Protein 6BGD (pdb70)

Sequence (373 aa):
GIQRPRDKPLVFFNRQPSDPLTGKVDMAAMNWNDDKTYYVGFDAKFFGGSIQGKKMILDFLASSSESSVDRNGDGIIGYVLCIGDVGHNDSSKVRTEGIRRALGTWTGSSSDPGQAKKEGQAVVGGKSYKVVELEGKAMTGTDGSTANTNSATESMGSWVAKFADKIDLVISNNDGMAMGCLQASNYPRGLPIFGYDANADAVEESVGKGELTGTVSQNVDAQAVAVLQIIRNLLDGSSSGEDVVANGISRPDAHGNKISAPVQYWEDVKAIMADNSEVTSANWKEYTRGARDAGVRQVSSAPTKKKVLLTVHNASSNDFLASAYLPALKHYAPLLNVDDLTVVQGDGQNELSCLDKFTNLDMFDAFAVNMVKTNSGADYTDKLKY

Secondary structure (DSSP, 8-state):
---SGGGS-EEEESS-SB-TTT--B-HHHHTS-TTEEEEEE-GGGHHHHHHHHHHHHHHH--GGGSTT-SSEEEEEEEE--TTSHHHHHHHHHHHHHHT---S--STT----EEEEETTEEEEEEEEEEEE---TTS-SS-HHHHHHHHHHHHHHHGGG--EEEESSHHHHHHHHT-TTPPTT--EE-SS--HHHHHHHHTTSS-BEEE--HHHHHHHHHHHHHHHHTT--THHHHHBTTTB--TTS---SS-EEEEGGGTEEEEPPEEE-TTTGGGSSTT---TT-----SPPEEEEEEESBTT-HHIIIIIHHHHHHHHHHTTEEEEEEE-BSS-HHHHHTTS--GGG-SEEEE--SSTT-HHHHHGGG--

B-factor: mean 17.36, std 7.49, range [8.09, 55.75]

Foldseek 3Di:
DDDALLAFAEEEEDQFQAAPPPRHGDVVLQVSDLRYFYEAAPLLCQLLQLQVVVQVVQQAADCVLLVVNPLEAEEEEEAWDQPDVLSQSNQQNNLVSFAFDDPDSDWPRTDWGWGHGPNDIGIYYHPTYDWQADPVRHIPDLQSLLVVLLVCCVPVNSSHSEYEYSADSSQVSSVPHPPNPPLREYEHEDLPQVLLVCLLVSHHFKYKHQPLLLRLQLVQQLNLCVVVPHGPPCSNCDLEVADHPQQAHAPFHWDADVVSRYIHTYMHMRHNVHSQCRHQPRHDPRQAADDDAAFEEEEEAAACPPCCCVRPNVVSNVVRCVSSNYHYDYAYAHLPDQCRGLVVLDPVVVGRYYYYHGSRSNCSVSNSVRSVD

Nearest PDB structures (foldseek):
  6bgd-assembly1_A  TM=1.003E+00  e=2.311E-83  Treponema pallidum subsp. pallidum str. Nichols
  5jx2-assembly1_A  TM=9.991E-01  e=9.880E-77  Treponema pallidum subsp. pallidum str. Nichols
  6bgc-assembly2_B  TM=7.688E-01  e=1.017E-74  Treponema pallidum subsp. pallidum str. Nichols
  6bgc-assembly1_A  TM=7.743E-01  e=1.233E-73  Treponema pallidum subsp. pallidum str. Nichols
  8fxu-assembly1_A  TM=6.583E-01  e=3.602E-15  Thermoanaerobacterium thermosaccharolyticum

Solvent-accessible surface area: 16570 Å² total; per-residue (Å²): 105,56,144,147,34,99,46,26,0,0,0,0,1,40,76,40,0,12,53,78,167,107,47,156,31,37,60,88,8,0,92,34,22,117,46,0,13,9,0,1,50,21,52,187,102,2,1,48,28,0,0,123,3,0,60,67,56,0,53,100,15,126,70,91,18,11,94,53,61,69,31,51,0,1,0,0,0,0,1,6,51,71,57,91,98,66,7,96,38,32,0,55,9,0,0,146,28,0,28,0,40,71,53,31,22,81,47,62,86,40,118,101,8,92,4,73,2,42,69,136,84,20,112,0,45,19,39,57,3,84,25,1,67,9,162,122,49,42,71,29,33,68,108,20,0,33,126,7,0,18,72,7,28,84,146,29,52,66,108,0,1,0,0,0,0,4,31,0,27,0,0,42,0,0,37,136,9,128,61,37,24,242,66,6,20,0,1,0,14,60,20,63,26,72,0,0,92,5,1,28,135,58,99,2,32,0,0,0,9,47,7,24,32,4,2,0,0,0,0,0,1,0,0,4,8,11,32,70,61,30,95,49,123,58,0,18,10,28,1,4,74,88,81,17,107,85,48,6,71,2,71,18,75,25,60,75,83,140,113,23,31,0,2,12,2,36,6,16,67,0,26,82,98,36,64,149,117,44,42,208,51,26,78,25,91,26,7,176,108,7,108,11,86,94,48,69,0,3,0,0,2,22,29,51,95,50,106,64,3,41,70,32,1,12,48,0,0,123,69,0,2,75,37,1,31,7,68,30,52,34,29,54,6,70,15,124,84,20,114,25,0,15,94,97,0,60,95,20,129,108,7,46,0,1,0,0,0,0,6,92,18,92,10,0,64,69,0,9,75,81,0,96,238

InterPro domains:
  IPR025997 Periplasmic binding protein [PF13407] (46-259)
  IPR028082 Periplasmic binding protein-like I [SSF53822] (35-306)
  IPR040740 MglB-2, periplasmic binding protein domain [PF18610] (324-394)
  IPR050555 Bacterial Solute-Binding Protein 2 [PTHR30036] (59-308)

Organism: Treponema pallidum (strain Nichols) (NCBI:txid243276)

Structure (mmCIF, N/CA/C/O backbone):
data_6BGD
#
_entry.id   6BGD
#
_cell.length_a   75.834
_cell.length_b   110.199
_cell.length_c   89.304
_cell.angle_alpha   90.00
_cell.angle_beta   90.00
_cell.angle_gamma   90.00
#
_symmetry.space_group_name_H-M   'C 2 2 21'
#
loop_
_entity.id
_entity.type
_entity.pdbx_description
1 polymer 'Glucose/galactose-binding lipoprotein'
2 non-polymer 1,2-ETHANEDIOL
3 non-polymer 'CALCIUM ION'
4 water water
#
loop_
_atom_site.group_PDB
_atom_site.id
_atom_site.type_symbol
_atom_site.label_atom_id
_atom_site.label_alt_id
_atom_site.label_comp_id
_atom_site.label_asym_id
_atom_site.label_entity_id
_atom_site.label_seq_id
_atom_site.pdbx_PDB_ins_code
_atom_site.Cartn_x
_atom_site.Cartn_y
_atom_site.Cartn_z
_atom_site.occupancy
_atom_site.B_iso_or_equiv
_atom_site.auth_seq_id
_atom_site.auth_comp_id
_atom_site.auth_asym_id
_atom_site.auth_atom_id
_atom_site.pdbx_PDB_model_num
ATOM 1 N N . GLY A 1 6 ? 186.064 108.224 134.129 1.00 27.55 6 GLY A N 1
ATOM 2 C CA . GLY A 1 6 ? 185.600 108.007 132.771 1.00 24.70 6 GLY A CA 1
ATOM 3 C C . GLY A 1 6 ? 184.652 106.829 132.689 1.00 22.41 6 GLY A C 1
ATOM 4 O O . GLY A 1 6 ? 184.646 105.957 133.563 1.00 23.47 6 GLY A O 1
ATOM 7 N N . ILE A 1 7 ? 183.840 106.813 131.639 1.00 18.32 7 ILE A N 1
ATOM 8 C CA . ILE A 1 7 ? 182.833 105.773 131.469 1.00 16.32 7 ILE A CA 1
ATOM 9 C C . ILE A 1 7 ? 183.528 104.459 131.131 1.00 16.33 7 ILE A C 1
ATOM 10 O O . ILE A 1 7 ? 184.337 104.394 130.197 1.00 17.62 7 ILE A O 1
ATOM 26 N N . GLN A 1 8 ? 183.232 103.422 131.914 1.00 16.14 8 GLN A N 1
ATOM 27 C CA . GLN A 1 8 ? 183.979 102.170 131.842 1.00 16.86 8 GLN A CA 1
ATOM 28 C C . GLN A 1 8 ? 183.501 101.212 130.765 1.00 17.93 8 GLN A C 1
ATOM 29 O O . GLN A 1 8 ? 184.309 100.484 130.193 1.00 21.05 8 GLN A O 1
ATOM 43 N N . ARG A 1 9 ? 182.200 101.203 130.493 1.00 16.27 9 ARG A N 1
ATOM 44 C CA . ARG A 1 9 ? 181.621 100.211 129.583 1.00 15.85 9 ARG A CA 1
ATOM 45 C C . ARG A 1 9 ? 181.080 100.858 128.318 1.00 13.02 9 ARG A C 1
ATOM 46 O O . ARG A 1 9 ? 180.418 101.882 128.381 1.00 12.05 9 ARG A O 1
ATOM 67 N N . PRO A 1 10 ? 181.344 100.252 127.157 1.00 11.57 10 PRO A N 1
ATOM 68 C CA . PRO A 1 10 ? 180.875 100.840 125.903 1.00 11.40 10 PRO A CA 1
ATOM 69 C C . PRO A 1 10 ? 179.364 101.069 125.875 1.00 11.31 10 PRO A C 1
ATOM 70 O O . PRO A 1 10 ? 178.931 102.052 125.286 1.00 10.60 10 PRO A O 1
ATOM 81 N N . ARG A 1 11 ? 178.594 100.206 126.516 1.00 11.91 11 ARG A N 1
ATOM 82 C CA . ARG A 1 11 ? 177.152 100.324 126.415 1.00 12.77 11 ARG A CA 1
ATOM 83 C C . ARG A 1 11 ? 176.630 101.545 127.153 1.00 11.75 11 ARG A C 1
ATOM 84 O O . ARG A 1 11 ? 175.453 101.896 126.993 1.00 11.90 11 ARG A O 1
ATOM 105 N N . ASP A 1 12 ? 177.485 102.167 127.973 1.00 11.02 12 ASP A N 1
ATOM 106 C CA . ASP A 1 12 ? 177.131 103.360 128.725 1.00 11.45 12 ASP A CA 1
ATOM 107 C C . ASP A 1 12 ? 177.611 104.659 128.086 1.00 11.05 12 ASP A C 1
ATOM 108 O O . ASP A 1 12 ? 177.347 105.764 128.616 1.00 11.63 12 ASP A O 1
ATOM 117 N N . LYS A 1 13 ? 178.318 104.549 126.962 1.00 9.88 13 LYS A N 1
ATOM 118 C CA . LYS A 1 13 ? 178.878 105.734 126.317 1.00 10.11 13 LYS A CA 1
ATOM 119 C C . LYS A 1 13 ? 177.824 106.506 125.519 1.00 9.72 13 LYS A C 1
ATOM 120 O O . LYS A 1 13 ? 176.832 105.929 125.039 1.00 10.04 13 LYS A O 1
ATOM 139 N N . PRO A 1 14 ? 178.029 107.823 125.379 1.00 9.41 14 PRO A N 1
ATOM 140 C CA . PRO A 1 14 ? 177.048 108.602 124.632 1.00 9.09 14 PRO A CA 1
ATOM 141 C C . PRO A 1 14 ? 176.936 108.194 123.183 1.00 9.74 14 PRO A C 1
ATOM 142 O O . PRO A 1 14 ? 177.921 107.852 122.532 1.00 10.80 14 PRO A O 1
ATOM 153 N N . LEU A 1 15 ? 175.700 108.246 122.703 1.00 9.81 15 LEU A N 1
ATOM 154 C CA . LEU A 1 15 ? 175.352 107.905 121.336 1.00 9.92 15 LEU A CA 1
ATOM 155 C C . LEU A 1 15 ? 174.393 108.967 120.829 1.00 9.88 15 LEU A C 1
ATOM 156 O O . LEU A 1 15 ? 173.274 109.091 121.324 1.00 10.46 15 LEU A O 1
ATOM 172 N N . VAL A 1 16 ? 174.847 109.762 119.869 1.00 9.25 16 VAL A N 1
ATOM 173 C CA . VAL A 1 16 ? 174.014 110.797 119.272 1.00 8.79 16 VAL A CA 1
ATOM 174 C C . VAL A 1 16 ? 173.683 110.456 117.814 1.00 8.92 16 VAL A C 1
ATOM 175 O O . VAL A 1 16 ? 174.518 110.565 116.930 1.00 10.23 16 VAL A O 1
ATOM 188 N N . PHE A 1 17 ? 172.441 110.050 117.572 1.00 8.99 17 PHE A N 1
ATOM 189 C CA . PHE A 1 17 ? 171.970 109.885 116.224 1.00 8.96 17 PHE A CA 1
ATOM 190 C C . PHE A 1 17 ? 171.756 111.311 115.690 1.00 9.45 17 PHE A C 1
ATOM 191 O O . PHE A 1 17 ? 171.388 112.195 116.441 1.00 10.33 17 PHE A O 1
ATOM 208 N N . PHE A 1 18 ? 171.999 111.542 114.408 1.00 9.70 18 PHE A N 1
ATOM 209 C CA . PHE A 1 18 ? 171.787 112.862 113.854 1.00 9.75 18 PHE A CA 1
ATOM 210 C C . PHE A 1 18 ? 171.413 112.805 112.392 1.00 9.86 18 PHE A C 1
ATOM 211 O O . PHE A 1 18 ? 171.775 111.865 111.672 1.00 10.42 18 PHE A O 1
ATOM 228 N N . ASN A 1 19 ? 170.614 113.808 112.018 1.00 9.89 19 ASN A N 1
ATOM 229 C CA . ASN A 1 19 ? 170.184 114.115 110.648 1.00 9.66 19 ASN A CA 1
ATOM 230 C C . ASN A 1 19 ? 169.178 113.148 110.010 1.00 10.33 19 ASN A C 1
ATOM 231 O O . ASN A 1 19 ? 168.312 113.586 109.261 1.00 10.70 19 ASN A O 1
ATOM 242 N N . ARG A 1 20 ? 169.317 111.852 110.291 1.00 10.37 20 ARG A N 1
ATOM 243 C CA . ARG A 1 20 ? 168.327 110.840 109.946 1.00 10.69 20 ARG A CA 1
ATOM 244 C C . ARG A 1 20 ? 167.875 110.179 111.248 1.00 10.98 20 ARG A C 1
ATOM 245 O O . ARG A 1 20 ? 168.654 109.578 111.979 1.00 11.13 20 ARG A O 1
ATOM 266 N N . GLN A 1 21 ? 166.604 110.353 111.553 1.00 10.75 21 GLN A N 1
ATOM 267 C CA . GLN A 1 21 ? 166.072 110.006 112.856 1.00 12.00 21 GLN A CA 1
ATOM 268 C C . GLN A 1 21 ? 165.691 108.529 112.896 1.00 12.10 21 GLN A C 1
ATOM 269 O O . GLN A 1 21 ? 165.029 108.047 111.977 1.00 12.97 21 GLN A O 1
ATOM 283 N N . PRO A 1 22 ? 166.109 107.801 113.950 1.00 11.43 22 PRO A N 1
ATOM 284 C CA . PRO A 1 22 ? 165.677 106.403 114.092 1.00 11.70 22 PRO A CA 1
ATOM 285 C C . PRO A 1 22 ? 164.159 106.284 114.056 1.00 12.33 22 PRO A C 1
ATOM 286 O O . PRO A 1 22 ? 163.461 106.928 114.849 1.00 12.83 22 PRO A O 1
ATOM 297 N N . SER A 1 23 ? 163.655 105.473 113.138 1.00 12.74 23 SER A N 1
ATOM 298 C CA . SER A 1 23 ? 162.227 105.453 112.858 1.00 14.70 23 SER A CA 1
ATOM 299 C C . SER A 1 23 ? 161.905 104.376 111.846 1.00 16.70 23 SER A C 1
ATOM 300 O O . SER A 1 23 ? 162.776 103.872 111.135 1.00 17.06 23 SER A O 1
ATOM 308 N N . ASP A 1 24 ? 160.639 104.005 111.780 1.00 18.67 24 ASP A N 1
ATOM 309 C CA . ASP A 1 24 ? 160.211 103.151 110.691 1.00 22.01 24 ASP A CA 1
ATOM 310 C C . ASP A 1 24 ? 160.195 103.928 109.369 1.00 24.13 24 ASP A C 1
ATOM 311 O O . ASP A 1 24 ? 159.595 104.995 109.296 1.00 24.55 24 ASP A O 1
ATOM 320 N N . PRO A 1 25 ? 160.835 103.393 108.311 1.00 26.26 25 PRO A N 1
ATOM 321 C CA . PRO A 1 25 ? 160.950 104.177 107.069 1.00 28.51 25 PRO A CA 1
ATOM 322 C C . PRO A 1 25 ? 159.618 104.431 106.379 1.00 31.64 25 PRO A C 1
ATOM 323 O O . PRO A 1 25 ? 159.512 105.374 105.600 1.00 33.36 25 PRO A O 1
ATOM 334 N N . LEU A 1 26 ? 158.620 103.601 106.655 1.00 32.66 26 LEU A N 1
ATOM 335 C CA . LEU A 1 26 ? 157.324 103.758 106.008 1.00 34.81 26 LEU A CA 1
ATOM 336 C C . LEU A 1 26 ? 156.439 104.764 106.741 1.00 34.87 26 LEU A C 1
ATOM 337 O O . LEU A 1 26 ? 155.873 105.672 106.125 1.00 36.85 26 LEU A O 1
ATOM 353 N N . THR A 1 27 ? 156.313 104.594 108.054 1.00 32.93 27 THR A N 1
ATOM 354 C CA . THR A 1 27 ? 155.351 105.364 108.843 1.00 31.21 27 THR A CA 1
ATOM 355 C C . THR A 1 27 ? 155.942 106.589 109.530 1.00 29.93 27 THR A C 1
ATOM 356 O O . THR A 1 27 ? 155.203 107.470 109.963 1.00 30.74 27 THR A O 1
ATOM 367 N N . GLY A 1 28 ? 157.264 106.624 109.675 1.00 27.62 28 GLY A N 1
ATOM 368 C CA . GLY A 1 28 ? 157.916 107.710 110.382 1.00 25.69 28 GLY A CA 1
ATOM 369 C C . GLY A 1 28 ? 157.874 107.582 111.898 1.00 24.24 28 GLY A C 1
ATOM 370 O O . GLY A 1 28 ? 158.429 108.427 112.594 1.00 24.05 28 GLY A O 1
ATOM 374 N N . LYS A 1 29 ? 157.223 106.533 112.413 1.00 22.95 29 LYS A N 1
ATOM 375 C CA . LYS A 1 29 ? 157.154 106.313 113.861 1.00 21.75 29 LYS A CA 1
ATOM 376 C C . LYS A 1 29 ? 158.560 106.202 114.440 1.00 19.02 29 LYS A C 1
ATOM 377 O O . LYS A 1 29 ? 159.356 105.384 113.988 1.00 18.46 29 LYS A O 1
ATOM 396 N N . VAL A 1 30 ? 158.859 107.028 115.437 1.00 16.99 30 VAL A N 1
ATOM 397 C CA . VAL A 1 30 ? 160.204 107.064 116.008 1.00 15.27 30 VAL A CA 1
ATOM 398 C C . VAL A 1 30 ? 160.513 105.737 116.702 1.00 14.80 30 VAL A C 1
ATOM 399 O O . VAL A 1 30 ? 159.659 105.154 117.386 1.00 15.89 30 VAL A O 1
ATOM 412 N N . ASP A 1 31 ? 161.745 105.266 116.495 1.00 13.83 31 ASP A N 1
ATOM 413 C CA . ASP A 1 31 ? 162.229 104.016 117.076 1.00 13.46 31 ASP A CA 1
ATOM 414 C C . ASP A 1 31 ? 162.724 104.298 118.483 1.00 13.43 31 ASP A C 1
ATOM 415 O O . ASP A 1 31 ? 163.891 104.641 118.703 1.00 13.29 31 ASP A O 1
ATOM 424 N N . MET A 1 32 ? 161.838 104.138 119.452 1.00 14.11 32 MET A N 1
ATOM 425 C CA . MET A 1 32 ? 162.189 104.414 120.822 1.00 14.45 32 MET A CA 1
ATOM 426 C C . MET A 1 32 ? 163.059 103.317 121.427 1.00 15.46 32 MET A C 1
ATOM 427 O O . MET A 1 32 ? 163.720 103.558 122.429 1.00 15.30 32 MET A O 1
ATOM 441 N N . ALA A 1 33 ? 163.069 102.115 120.845 1.00 15.78 33 ALA A N 1
ATOM 442 C CA . ALA A 1 33 ? 164.006 101.095 121.327 1.00 15.80 33 ALA A CA 1
ATOM 443 C C . ALA A 1 33 ? 165.423 101.621 121.124 1.00 15.56 33 ALA A C 1
ATOM 444 O O . ALA A 1 33 ? 166.252 101.540 122.024 1.00 16.70 33 ALA A O 1
ATOM 451 N N . ALA A 1 34 ? 165.682 102.192 119.948 1.00 14.27 34 ALA A N 1
ATOM 452 C CA . ALA A 1 34 ? 166.987 102.757 119.653 1.00 13.47 34 ALA A CA 1
ATOM 453 C C . ALA A 1 34 ? 167.248 103.982 120.518 1.00 12.95 34 ALA A C 1
ATOM 454 O O . ALA A 1 34 ? 168.330 104.124 121.097 1.00 13.27 34 ALA A O 1
ATOM 461 N N . MET A 1 35 ? 166.265 104.875 120.609 1.00 12.78 35 MET A N 1
ATOM 462 C CA . MET A 1 35 ? 166.464 106.079 121.400 1.00 11.81 35 MET A CA 1
ATOM 463 C C . MET A 1 35 ? 166.720 105.774 122.872 1.00 11.93 35 MET A C 1
ATOM 464 O O . MET A 1 35 ? 167.417 106.547 123.543 1.00 12.68 35 MET A O 1
ATOM 478 N N . ASN A 1 36 ? 166.138 104.684 123.384 1.00 12.57 36 ASN A N 1
ATOM 479 C CA . ASN A 1 36 ? 166.312 104.323 124.788 1.00 13.18 36 ASN A CA 1
ATOM 480 C C . ASN A 1 36 ? 167.480 103.363 125.052 1.00 13.30 36 ASN A C 1
ATOM 481 O O . ASN A 1 36 ? 167.554 102.733 126.105 1.00 14.62 36 ASN A O 1
ATOM 492 N N . TRP A 1 37 ? 168.405 103.287 124.103 1.00 11.74 37 TRP A N 1
ATOM 493 C CA . TRP A 1 37 ? 169.623 102.493 124.269 1.00 11.54 37 TRP A CA 1
ATOM 494 C C . TRP A 1 37 ? 170.259 102.712 125.633 1.00 11.63 37 TRP A C 1
ATOM 495 O O . TRP A 1 37 ? 170.573 101.754 126.357 1.00 12.56 37 TRP A O 1
ATOM 516 N N . ASN A 1 38 ? 170.482 103.975 125.966 1.00 11.48 38 ASN A N 1
ATOM 517 C CA . ASN A 1 38 ? 170.879 104.350 127.323 1.00 11.68 38 ASN A CA 1
ATOM 518 C C . ASN A 1 38 ? 170.399 105.776 127.570 1.00 12.21 38 ASN A C 1
ATOM 519 O O . ASN A 1 38 ? 169.794 106.384 126.673 1.00 11.72 38 ASN A O 1
ATOM 530 N N A ASP A 1 39 ? 170.618 106.340 128.755 0.58 13.43 39 ASP A N 1
ATOM 531 N N B ASP A 1 39 ? 170.698 106.294 128.762 0.42 12.65 39 ASP A N 1
ATOM 532 C CA A ASP A 1 39 ? 170.146 107.716 128.960 0.58 15.44 39 ASP A CA 1
ATOM 533 C CA B ASP A 1 39 ? 170.299 107.645 129.163 0.42 13.76 39 ASP A CA 1
ATOM 534 C C A ASP A 1 39 ? 171.165 108.771 128.543 0.58 13.75 39 ASP A C 1
ATOM 535 C C B ASP A 1 39 ? 171.283 108.713 128.700 0.42 13.05 39 ASP A C 1
ATOM 536 O O A ASP A 1 39 ? 171.021 109.949 128.863 0.58 15.72 39 ASP A O 1
ATOM 537 O O B ASP A 1 39 ? 171.256 109.839 129.188 0.42 14.78 39 ASP A O 1
ATOM 554 N N . LYS A 1 40 ? 172.146 108.334 127.768 1.00 11.76 40 LYS A N 1
ATOM 555 C CA . LYS A 1 40 ? 173.098 109.220 127.144 1.00 10.13 40 LYS A CA 1
ATOM 556 C C . LYS A 1 40 ? 172.922 109.129 125.635 1.00 10.11 40 LYS A C 1
ATOM 557 O O . LYS A 1 40 ? 173.833 109.458 124.884 1.00 10.75 40 LYS A O 1
ATOM 577 N N . THR A 1 41 ? 171.720 108.716 125.215 1.00 10.30 41 THR A N 1
ATOM 578 C CA . THR A 1 41 ? 171.370 108.605 123.805 1.00 10.02 41 THR A CA 1
ATOM 579 C C . THR A 1 41 ? 170.401 109.713 123.425 1.00 10.14 41 THR A C 1
ATOM 580 O O . THR A 1 41 ? 169.405 109.934 124.117 1.00 11.37 41 THR A O 1
ATOM 591 N N . TYR A 1 42 ? 170.684 110.397 122.316 1.00 9.76 42 TYR A N 1
ATOM 592 C CA . TYR A 1 42 ? 169.886 111.534 121.857 1.00 9.04 42 TYR A CA 1
ATOM 593 C C . TYR A 1 42 ? 169.846 111.554 120.336 1.00 9.49 42 TYR A C 1
ATOM 594 O O . TYR A 1 42 ? 170.600 110.829 119.672 1.00 10.94 42 TYR A O 1
ATOM 612 N N . TYR A 1 43 ? 168.969 112.395 119.792 1.00 9.22 43 TYR A N 1
ATOM 613 C CA . TYR A 1 43 ? 168.918 112.658 118.366 1.00 8.78 43 TYR A CA 1
ATOM 614 C C . TYR A 1 43 ? 169.064 114.166 118.158 1.00 9.81 43 TYR A C 1
ATOM 615 O O . TYR A 1 43 ? 168.487 114.939 118.910 1.00 10.13 43 TYR A O 1
ATOM 633 N N . VAL A 1 44 ? 169.818 114.568 117.138 1.00 9.28 44 VAL A N 1
ATOM 634 C CA . VAL A 1 44 ? 169.900 115.975 116.742 1.00 8.54 44 VAL A CA 1
ATOM 635 C C . VAL A 1 44 ? 169.446 116.132 115.299 1.00 8.40 44 VAL A C 1
ATOM 636 O O . VAL A 1 44 ? 169.968 115.491 114.380 1.00 9.07 44 VAL A O 1
ATOM 649 N N . GLY A 1 45 ? 168.458 116.993 115.103 1.00 9.44 45 GLY A N 1
ATOM 650 C CA . GLY A 1 45 ? 167.928 117.283 113.781 1.00 9.50 45 GLY A CA 1
ATOM 651 C C . GLY A 1 45 ? 167.423 118.711 113.739 1.00 9.52 45 GLY A C 1
ATOM 652 O O . GLY A 1 45 ? 167.938 119.589 114.419 1.00 9.93 45 GLY A O 1
ATOM 656 N N . PHE A 1 46 ? 166.388 118.935 112.957 1.00 9.20 46 PHE A N 1
ATOM 657 C CA . PHE A 1 46 ? 165.756 120.248 112.897 1.00 9.63 46 PHE A CA 1
ATOM 658 C C . PHE A 1 46 ? 164.249 120.125 112.740 1.00 10.32 46 PHE A C 1
ATOM 659 O O . PHE A 1 46 ? 163.718 119.048 112.451 1.00 11.10 46 PHE A O 1
ATOM 676 N N . ASP A 1 47 ? 163.572 121.241 112.978 1.00 10.35 47 ASP A N 1
ATOM 677 C CA . ASP A 1 47 ? 162.112 121.336 113.083 1.00 9.62 47 ASP A CA 1
ATOM 678 C C . ASP A 1 47 ? 161.465 121.305 111.702 1.00 11.22 47 ASP A C 1
ATOM 679 O O . ASP A 1 47 ? 160.759 122.223 111.317 1.00 11.43 47 ASP A O 1
ATOM 688 N N . ALA A 1 48 ? 161.710 120.235 110.950 1.00 10.88 48 ALA A N 1
ATOM 689 C CA . ALA A 1 48 ? 161.426 120.215 109.514 1.00 11.18 48 ALA A CA 1
ATOM 690 C C . ALA A 1 48 ? 159.955 120.423 109.157 1.00 11.82 48 ALA A C 1
ATOM 691 O O . ALA A 1 48 ? 159.647 121.052 108.143 1.00 12.62 48 ALA A O 1
ATOM 698 N N . LYS A 1 49 ? 159.052 119.898 109.976 1.00 12.12 49 LYS A N 1
ATOM 699 C CA . LYS A 1 49 ? 157.629 119.981 109.642 1.00 13.00 49 LYS A CA 1
ATOM 700 C C . LYS A 1 49 ? 157.101 121.409 109.673 1.00 11.56 49 LYS A C 1
ATOM 701 O O . LYS A 1 49 ? 156.048 121.691 109.125 1.00 12.56 49 LYS A O 1
ATOM 720 N N A PHE A 1 50 ? 157.853 122.296 110.305 0.53 10.90 50 PHE A N 1
ATOM 721 N N B PHE A 1 50 ? 157.825 122.306 110.334 0.47 10.96 50 PHE A N 1
ATOM 722 C CA A PHE A 1 50 ? 157.455 123.681 110.464 0.53 10.94 50 PHE A CA 1
ATOM 723 C CA B PHE A 1 50 ? 157.416 123.705 110.419 0.47 10.99 50 PHE A CA 1
ATOM 724 C C A PHE A 1 50 ? 158.140 124.616 109.460 0.53 10.11 50 PHE A C 1
ATOM 725 C C B PHE A 1 50 ? 158.163 124.631 109.463 0.47 10.29 50 PHE A C 1
ATOM 726 O O A PHE A 1 50 ? 157.942 125.819 109.506 0.53 10.93 50 PHE A O 1
ATOM 727 O O B PHE A 1 50 ? 158.032 125.843 109.544 0.47 11.19 50 PHE A O 1
ATOM 760 N N . GLY A 1 51 ? 158.939 124.069 108.545 1.00 9.99 51 GLY A N 1
ATOM 761 C CA . GLY A 1 51 ? 159.698 124.877 107.610 1.00 11.20 51 GLY A CA 1
ATOM 762 C C . GLY A 1 51 ? 158.837 125.754 106.727 1.00 10.33 51 GLY A C 1
ATOM 763 O O . GLY A 1 51 ? 159.146 126.930 106.497 1.00 10.49 51 GLY A O 1
ATOM 768 N N . GLY A 1 52 ? 157.729 125.199 106.242 1.00 10.48 52 GLY A N 1
ATOM 769 C CA . GLY A 1 52 ? 156.828 125.980 105.431 1.00 11.22 52 GLY A CA 1
ATOM 770 C C . GLY A 1 52 ? 156.186 127.108 106.224 1.00 10.57 52 GLY A C 1
ATOM 771 O O . GLY A 1 52 ? 155.995 128.214 105.707 1.00 10.87 52 GLY A O 1
ATOM 775 N N . SER A 1 53 ? 155.868 126.844 107.491 1.00 9.99 53 SER A N 1
ATOM 776 C CA . SER A 1 53 ? 155.326 127.900 108.351 1.00 10.98 53 SER A CA 1
ATOM 777 C C . SER A 1 53 ? 156.313 129.058 108.481 1.00 9.97 53 SER A C 1
ATOM 778 O O . SER A 1 53 ? 155.934 130.226 108.496 1.00 10.64 53 SER A O 1
ATOM 786 N N . ILE A 1 54 ? 157.595 128.736 108.577 1.00 10.56 54 ILE A N 1
ATOM 787 C CA . ILE A 1 54 ? 158.618 129.762 108.735 1.00 10.08 54 ILE A CA 1
ATOM 788 C C . ILE A 1 54 ? 158.760 130.557 107.439 1.00 9.45 54 ILE A C 1
ATOM 789 O O . ILE A 1 54 ? 158.908 131.772 107.478 1.00 9.71 54 ILE A O 1
ATOM 805 N N . GLN A 1 55 ? 158.706 129.883 106.288 1.00 10.02 55 GLN A N 1
ATOM 806 C CA . GLN A 1 55 ? 158.773 130.601 105.026 1.00 9.45 55 GLN A CA 1
ATOM 807 C C . GLN A 1 55 ? 157.552 131.540 104.909 1.00 9.38 55 GLN A C 1
ATOM 808 O O . GLN A 1 55 ? 157.675 132.719 104.512 1.00 9.90 55 GLN A O 1
ATOM 822 N N . GLY A 1 56 ? 156.381 131.032 105.285 1.00 10.17 56 GLY A N 1
ATOM 823 C CA . GLY A 1 56 ? 155.181 131.848 105.241 1.00 10.00 56 GLY A CA 1
ATOM 824 C C . GLY A 1 56 ? 155.270 133.074 106.133 1.00 9.50 56 GLY A C 1
ATOM 825 O O . GLY A 1 56 ? 154.874 134.172 105.752 1.00 11.13 56 GLY A O 1
ATOM 829 N N A LYS A 1 57 ? 155.793 132.873 107.335 0.51 9.97 57 LYS A N 1
ATOM 830 N N B LYS A 1 57 ? 155.798 132.877 107.334 0.49 9.97 57 LYS A N 1
ATOM 831 C CA A LYS A 1 57 ? 155.899 133.934 108.310 0.51 10.74 57 LYS A CA 1
ATOM 832 C CA B LYS A 1 57 ? 155.895 133.939 108.310 0.49 10.74 57 LYS A CA 1
ATOM 833 C C A LYS A 1 57 ? 156.882 134.992 107.808 0.51 10.72 57 LYS A C 1
ATOM 834 C C B LYS A 1 57 ? 156.889 134.993 107.822 0.49 10.72 57 LYS A C 1
ATOM 835 O O A LYS A 1 57 ? 156.674 136.189 107.984 0.51 11.43 57 LYS A O 1
ATOM 836 O O B LYS A 1 57 ? 156.694 136.189 108.018 0.49 11.43 57 LYS A O 1
ATOM 873 N N . MET A 1 58 ? 157.960 134.549 107.180 1.00 10.42 58 MET A N 1
ATOM 874 C CA . MET A 1 58 ? 158.935 135.484 106.619 1.00 10.26 58 MET A CA 1
ATOM 875 C C . MET A 1 58 ? 158.255 136.415 105.626 1.00 10.38 58 MET A C 1
ATOM 876 O O . MET A 1 58 ? 158.445 137.626 105.639 1.00 10.16 58 MET A O 1
ATOM 890 N N . ILE A 1 59 ? 157.434 135.843 104.771 1.00 10.76 59 ILE A N 1
ATOM 891 C CA . ILE A 1 59 ? 156.718 136.625 103.773 1.00 10.13 59 ILE A CA 1
ATOM 892 C C . ILE A 1 59 ? 155.681 137.561 104.423 1.00 10.89 59 ILE A C 1
ATOM 893 O O . ILE A 1 59 ? 155.555 138.732 104.039 1.00 11.07 59 ILE A O 1
ATOM 909 N N . LEU A 1 60 ? 154.929 137.051 105.398 1.00 11.98 60 LEU A N 1
ATOM 910 C CA . LEU A 1 60 ? 153.968 137.919 106.095 1.00 12.58 60 LEU A CA 1
ATOM 911 C C . LEU A 1 60 ? 154.638 139.069 106.817 1.00 12.16 60 LEU A C 1
ATOM 912 O O . LEU A 1 60 ? 154.141 140.187 106.808 1.00 12.03 60 LEU A O 1
ATOM 928 N N . ASP A 1 61 ? 155.766 138.795 107.449 1.00 12.07 61 ASP A N 1
ATOM 929 C CA . ASP A 1 61 ? 156.480 139.836 108.168 1.00 12.60 61 ASP A CA 1
ATOM 930 C C . ASP A 1 61 ? 157.003 140.877 107.186 1.00 12.72 61 ASP A C 1
ATOM 931 O O . ASP A 1 61 ? 156.973 142.085 107.473 1.00 13.86 61 ASP A O 1
ATOM 940 N N . PHE A 1 62 ? 157.477 140.418 106.021 1.00 11.88 62 PHE A N 1
ATOM 941 C CA . PHE A 1 62 ? 157.950 141.347 104.998 1.00 11.05 62 PHE A CA 1
ATOM 942 C C . PHE A 1 62 ? 156.798 142.259 104.557 1.00 11.06 62 PHE A C 1
ATOM 943 O O . PHE A 1 62 ? 156.946 143.481 104.454 1.00 12.24 62 PHE A O 1
ATOM 960 N N . LEU A 1 63 ? 155.655 141.662 104.278 1.00 11.12 63 LEU A N 1
ATOM 961 C CA . LEU A 1 63 ? 154.501 142.448 103.826 1.00 11.40 63 LEU A CA 1
ATOM 962 C C . LEU A 1 63 ? 154.039 143.429 104.907 1.00 11.60 63 LEU A C 1
ATOM 963 O O . LEU A 1 63 ? 153.727 144.589 104.623 1.00 12.13 63 LEU A O 1
ATOM 979 N N . ALA A 1 64 ? 154.023 142.976 106.151 1.00 11.58 64 ALA A N 1
ATOM 980 C CA . ALA A 1 64 ? 153.544 143.821 107.245 1.00 12.89 64 ALA A CA 1
ATOM 981 C C . ALA A 1 64 ? 154.371 145.101 107.405 1.00 13.96 64 ALA A C 1
ATOM 982 O O . ALA A 1 64 ? 153.823 146.170 107.731 1.00 14.58 64 ALA A O 1
ATOM 989 N N A SER A 1 65 ? 155.675 144.997 107.163 0.29 14.33 65 SER A N 1
ATOM 990 N N B SER A 1 65 ? 155.676 144.994 107.180 0.71 14.18 65 SER A N 1
ATOM 991 C CA A SER A 1 65 ? 156.581 146.139 107.292 0.29 15.38 65 SER A CA 1
ATOM 992 C CA B SER A 1 65 ? 156.560 146.156 107.294 0.71 15.88 65 SER A CA 1
ATOM 993 C C A SER A 1 65 ? 156.708 146.964 106.010 0.29 14.69 65 SER A C 1
ATOM 994 C C B SER A 1 65 ? 156.853 146.856 105.965 0.71 15.13 65 SER A C 1
ATOM 995 O O A SER A 1 65 ? 157.291 148.054 106.016 0.29 15.38 65 SER A O 1
ATOM 996 O O B SER A 1 65 ? 157.697 147.756 105.898 0.71 16.50 65 SER A O 1
ATOM 1011 N N . SER A 1 66 ? 156.157 146.450 104.918 1.00 13.96 66 SER A N 1
ATOM 1012 C CA . SER A 1 66 ? 156.241 147.103 103.629 1.00 14.14 66 SER A CA 1
ATOM 1013 C C . SER A 1 66 ? 155.227 148.228 103.484 1.00 13.82 66 SER A C 1
ATOM 1014 O O . SER A 1 66 ? 154.247 148.306 104.232 1.00 14.97 66 SER A O 1
ATOM 1023 N N . GLU A 1 67 ? 155.479 149.065 102.488 1.00 13.64 67 GLU A N 1
ATOM 1024 C CA . GLU A 1 67 ? 154.612 150.169 102.110 1.00 13.87 67 GLU A CA 1
ATOM 1025 C C . GLU A 1 67 ? 153.704 149.754 100.958 1.00 13.69 67 GLU A C 1
ATOM 1026 O O . GLU A 1 67 ? 153.913 148.708 100.347 1.00 14.81 67 GLU A O 1
ATOM 1038 N N . SER A 1 68 ? 152.723 150.593 100.634 1.00 13.80 68 SER A N 1
ATOM 1039 C CA . SER A 1 68 ? 151.777 150.290 99.565 1.00 14.03 68 SER A CA 1
ATOM 1040 C C . SER A 1 68 ? 152.397 150.222 98.190 1.00 12.91 68 SER A C 1
ATOM 1041 O O . SER A 1 68 ? 151.772 149.719 97.259 1.00 13.70 68 SER A O 1
ATOM 1049 N N . SER A 1 69 ? 153.638 150.685 98.051 1.00 13.62 69 SER A N 1
ATOM 1050 C CA . SER A 1 69 ? 154.320 150.537 96.780 1.00 14.16 69 SER A CA 1
ATOM 1051 C C . SER A 1 69 ? 154.586 149.054 96.430 1.00 13.88 69 SER A C 1
ATOM 1052 O O . SER A 1 69 ? 154.873 148.732 95.273 1.00 14.74 69 SER A O 1
ATOM 1060 N N . VAL A 1 70 ? 154.471 148.145 97.407 1.00 13.22 70 VAL A N 1
ATOM 1061 C CA . VAL A 1 70 ? 154.549 146.717 97.093 1.00 13.52 70 VAL A CA 1
ATOM 1062 C C . VAL A 1 70 ? 153.405 146.316 96.164 1.00 12.70 70 VAL A C 1
ATOM 1063 O O . VAL A 1 70 ? 153.538 145.393 95.377 1.00 13.15 70 VAL A O 1
ATOM 1076 N N . ASP A 1 71 ? 152.279 147.003 96.279 1.00 12.55 71 ASP A N 1
ATOM 1077 C CA . ASP A 1 71 ? 151.150 146.802 95.375 1.00 13.35 71 ASP A CA 1
ATOM 1078 C C . ASP A 1 71 ? 151.399 147.621 94.117 1.00 13.56 71 ASP A C 1
ATOM 1079 O O . ASP A 1 71 ? 150.999 148.808 94.037 1.00 14.54 71 ASP A O 1
ATOM 1088 N N . ARG A 1 72 ? 152.113 147.022 93.157 1.00 13.27 72 ARG A N 1
ATOM 1089 C CA . ARG A 1 72 ? 152.686 147.779 92.045 1.00 13.81 72 ARG A CA 1
ATOM 1090 C C . ARG A 1 72 ? 151.647 148.482 91.173 1.00 15.15 72 ARG A C 1
ATOM 1091 O O . ARG A 1 72 ? 151.886 149.590 90.718 1.00 17.71 72 ARG A O 1
ATOM 1112 N N . ASN A 1 73 ? 150.499 147.837 90.958 1.00 15.17 73 ASN A N 1
ATOM 1113 C CA . ASN A 1 73 ? 149.459 148.400 90.090 1.00 15.43 73 ASN A CA 1
ATOM 1114 C C . ASN A 1 73 ? 148.349 149.094 90.885 1.00 16.91 73 ASN A C 1
ATOM 1115 O O . ASN A 1 73 ? 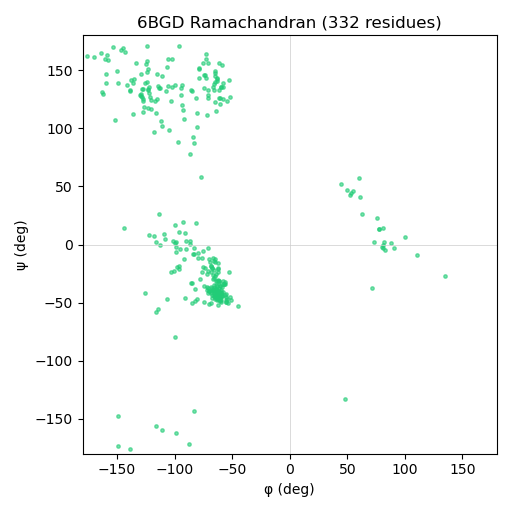147.388 149.591 90.316 1.00 18.14 73 ASN A O 1
ATOM 1126 N N . GLY A 1 74 ? 148.497 149.132 92.203 1.00 16.43 74 GLY A N 1
ATOM 1127 C CA . GLY A 1 74 ? 147.562 149.837 93.056 1.00 16.88 74 GLY A CA 1
ATOM 1128 C C . GLY A 1 74 ? 146.148 149.309 93.044 1.00 17.51 74 GLY A C 1
ATOM 1129 O O . GLY A 1 74 ? 145.221 150.085 93.311 1.00 18.98 74 GLY A O 1
ATOM 1133 N N . ASP A 1 75 ? 145.968 148.019 92.746 1.00 16.91 75 ASP A N 1
ATOM 1134 C CA . ASP A 1 75 ? 144.613 147.450 92.659 1.00 17.52 75 ASP A CA 1
ATOM 1135 C C . ASP A 1 75 ? 144.075 146.879 93.977 1.00 17.15 75 ASP A C 1
ATOM 1136 O O . ASP A 1 75 ? 142.971 146.363 94.015 1.00 17.85 75 ASP A O 1
ATOM 1145 N N . GLY A 1 76 ? 144.844 147.000 95.056 1.00 16.20 76 GLY A N 1
ATOM 1146 C CA . GLY A 1 76 ? 144.415 146.520 96.358 1.00 15.39 76 GLY A CA 1
ATOM 1147 C C . GLY A 1 76 ? 144.540 145.020 96.508 1.00 14.45 76 GLY A C 1
ATOM 1148 O O . GLY A 1 76 ? 144.010 144.448 97.457 1.00 15.88 76 GLY A O 1
ATOM 1152 N N . ILE A 1 77 ? 145.257 144.401 95.570 1.00 14.42 77 ILE A N 1
ATOM 1153 C CA . ILE A 1 77 ? 145.532 142.967 95.592 1.00 14.35 77 ILE A CA 1
ATOM 1154 C C . ILE A 1 77 ? 147.029 142.787 95.559 1.00 13.43 77 ILE A C 1
ATOM 1155 O O . ILE A 1 77 ? 147.723 143.431 94.766 1.00 13.19 77 ILE A O 1
ATOM 1171 N N . ILE A 1 78 ? 147.537 141.928 96.432 1.00 12.16 78 ILE A N 1
ATOM 1172 C CA . ILE A 1 78 ? 148.921 141.508 96.330 1.00 11.24 78 ILE A CA 1
ATOM 1173 C C . ILE A 1 78 ? 148.939 140.246 95.468 1.00 10.84 78 ILE A C 1
ATOM 1174 O O . ILE A 1 78 ? 148.464 139.182 95.894 1.00 11.84 78 ILE A O 1
ATOM 1190 N N . GLY A 1 79 ? 149.442 140.363 94.238 1.00 11.29 79 GLY A N 1
ATOM 1191 C CA . GLY A 1 79 ? 149.486 139.234 93.323 1.00 11.67 79 GLY A CA 1
ATOM 1192 C C . GLY A 1 79 ? 150.833 138.537 93.441 1.00 11.56 79 GLY A C 1
ATOM 1193 O O . GLY A 1 79 ? 151.847 139.203 93.553 1.00 11.24 79 GLY A O 1
ATOM 1197 N N . TYR A 1 80 ? 150.848 137.215 93.467 1.00 11.09 80 TYR A N 1
ATOM 1198 C CA . TYR A 1 80 ? 152.114 136.496 93.455 1.00 10.61 80 TYR A CA 1
ATOM 1199 C C . TYR A 1 80 ? 152.106 135.360 92.467 1.00 10.13 80 TYR A C 1
ATOM 1200 O O . TYR A 1 80 ? 151.061 134.854 92.063 1.00 10.40 80 TYR A O 1
ATOM 1218 N N . VAL A 1 81 ? 153.310 134.988 92.050 1.00 10.22 81 VAL A N 1
ATOM 1219 C CA . VAL A 1 81 ? 153.529 133.782 91.267 1.00 10.22 81 VAL A CA 1
ATOM 1220 C C . VAL A 1 81 ? 154.385 132.856 92.119 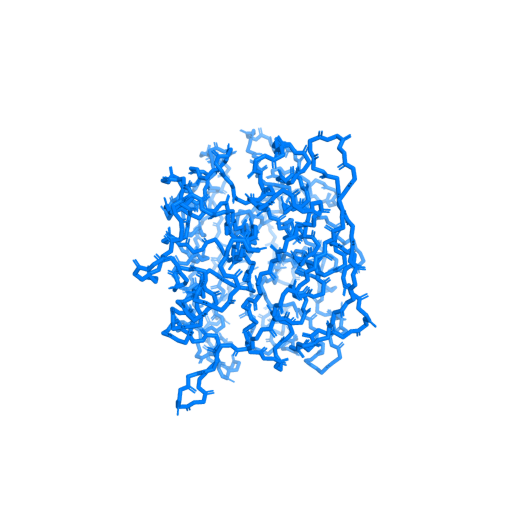1.00 10.53 81 VAL A C 1
ATOM 1221 O O . VAL A 1 81 ? 155.186 133.311 92.936 1.00 10.47 81 VAL A O 1
ATOM 1234 N N . LEU A 1 82 ? 154.155 131.559 91.957 1.00 11.01 82 LEU A N 1
ATOM 1235 C CA . LEU A 1 82 ? 154.750 130.518 92.797 1.00 10.56 82 LEU A CA 1
ATOM 1236 C C . LEU A 1 82 ? 155.449 129.445 91.959 1.00 10.56 82 LEU A C 1
ATOM 1237 O O . LEU A 1 82 ? 154.833 128.835 91.101 1.00 10.96 82 LEU A O 1
ATOM 1253 N N . CYS A 1 83 ? 156.740 129.235 92.240 1.00 10.61 83 CYS A N 1
ATOM 1254 C CA . CYS A 1 83 ? 157.524 128.170 91.626 1.00 10.69 83 CYS A CA 1
ATOM 1255 C C . CYS A 1 83 ? 157.454 126.946 92.529 1.00 11.14 83 CYS A C 1
ATOM 1256 O O . CYS A 1 83 ? 157.924 126.984 93.663 1.00 11.07 83 CYS A O 1
ATOM 1264 N N . ILE A 1 84 ? 156.847 125.878 92.018 1.00 12.15 84 ILE A N 1
ATOM 1265 C CA . ILE A 1 84 ? 156.691 124.641 92.741 1.00 12.67 84 ILE A CA 1
ATOM 1266 C C . ILE A 1 84 ? 157.756 123.687 92.275 1.00 13.27 84 ILE A C 1
ATOM 1267 O O . ILE A 1 84 ? 158.066 123.630 91.085 1.00 14.09 84 ILE A O 1
ATOM 1283 N N . GLY A 1 85 ? 158.359 122.994 93.231 1.00 13.47 85 GLY A N 1
ATOM 1284 C CA . GLY A 1 85 ? 159.428 122.054 92.938 1.00 15.57 85 GLY A CA 1
ATOM 1285 C C . GLY A 1 85 ? 158.859 120.720 92.510 1.00 18.43 85 GLY A C 1
ATOM 1286 O O . GLY A 1 85 ? 157.838 120.662 91.842 1.00 20.23 85 GLY A O 1
ATOM 1290 N N . ASP A 1 86 ? 159.500 119.630 92.905 1.00 20.94 86 ASP A N 1
ATOM 1291 C CA . ASP A 1 86 ? 158.965 118.311 92.592 1.00 23.25 86 ASP A CA 1
ATOM 1292 C C . ASP A 1 86 ? 157.618 118.111 93.279 1.00 24.54 86 ASP A C 1
ATOM 1293 O O . ASP A 1 86 ? 157.569 118.057 94.498 1.00 24.35 86 ASP A O 1
ATOM 1302 N N . VAL A 1 87 ? 156.529 117.980 92.512 1.00 26.30 87 VAL A N 1
ATOM 1303 C CA . VAL A 1 87 ? 155.181 117.927 93.110 1.00 27.60 87 VAL A CA 1
ATOM 1304 C C . VAL A 1 87 ? 154.959 116.707 94.001 1.00 28.88 87 VAL A C 1
ATOM 1305 O O . VAL A 1 87 ? 154.127 116.727 94.913 1.00 30.84 87 VAL A O 1
ATOM 1318 N N . GLY A 1 88 ? 155.705 115.647 93.747 1.00 27.53 88 GLY A N 1
ATOM 1319 C CA . GLY A 1 88 ? 155.582 114.450 94.563 1.00 26.96 88 GLY A CA 1
ATOM 1320 C C . GLY A 1 88 ? 156.379 114.496 95.856 1.00 26.38 88 GLY A C 1
ATOM 1321 O O . GLY A 1 88 ? 156.237 113.597 96.688 1.00 27.35 88 GLY A O 1
ATOM 1325 N N . HIS A 1 89 ? 157.215 115.524 96.030 1.00 24.48 89 HIS A N 1
ATOM 1326 C CA . HIS A 1 89 ? 158.153 115.535 97.144 1.00 22.42 89 HIS A CA 1
ATOM 1327 C C . HIS A 1 89 ? 157.556 116.286 98.320 1.00 19.86 89 HIS A C 1
ATOM 1328 O O . HIS A 1 89 ? 156.991 117.354 98.169 1.00 17.88 89 HIS A O 1
ATOM 1341 N N . ASN A 1 90 ? 157.683 115.706 99.500 1.00 19.16 90 ASN A N 1
ATOM 1342 C CA . ASN A 1 90 ? 157.118 116.293 100.687 1.00 19.10 90 ASN A CA 1
ATOM 1343 C C . ASN A 1 90 ? 157.631 117.707 100.940 1.00 16.50 90 ASN A C 1
ATOM 1344 O O . ASN A 1 90 ? 156.900 118.534 101.464 1.00 15.66 90 ASN A O 1
ATOM 1355 N N . ASP A 1 91 ? 158.879 118.001 100.599 1.00 15.12 91 ASP A N 1
ATOM 1356 C CA . ASP A 1 91 ? 159.376 119.365 100.809 1.00 15.69 91 ASP A CA 1
ATOM 1357 C C . ASP A 1 91 ? 158.586 120.394 99.986 1.00 14.21 91 ASP A C 1
ATOM 1358 O O . ASP A 1 91 ? 158.312 121.496 100.455 1.00 14.77 91 ASP A O 1
ATOM 1367 N N A SER A 1 92 ? 158.231 120.027 98.760 0.23 14.12 92 SER A N 1
ATOM 1368 N N B SER A 1 92 ? 158.229 120.057 98.749 0.77 13.67 92 SER A N 1
ATOM 1369 C CA A SER A 1 92 ? 157.450 120.904 97.902 0.23 14.07 92 SER A CA 1
ATOM 1370 C CA B SER A 1 92 ? 157.426 120.967 97.940 0.77 13.30 92 SER A CA 1
ATOM 1371 C C A SER A 1 92 ? 156.058 121.102 98.489 0.23 13.85 92 SER A C 1
ATOM 1372 C C B SER A 1 92 ? 156.072 121.137 98.593 0.77 13.09 92 SER A C 1
ATOM 1373 O O A SER A 1 92 ? 155.517 122.208 98.477 0.23 14.02 92 SER A O 1
ATOM 1374 O O B SER A 1 92 ? 155.558 122.250 98.726 0.77 13.27 92 SER A O 1
ATOM 1389 N N . LYS A 1 93 ? 155.483 120.023 99.010 1.00 13.67 93 LYS A N 1
ATOM 1390 C CA . LYS A 1 93 ? 154.145 120.074 99.597 1.00 14.36 93 LYS A CA 1
ATOM 1391 C C . LYS A 1 93 ? 154.123 120.948 100.844 1.00 12.48 93 LYS A C 1
ATOM 1392 O O . LYS A 1 93 ? 153.231 121.772 101.031 1.00 12.06 93 LYS A O 1
ATOM 1412 N N . VAL A 1 94 ? 155.117 120.766 101.702 1.00 11.79 94 VAL A N 1
ATOM 1413 C CA . VAL A 1 94 ? 155.187 121.492 102.964 1.00 11.99 94 VAL A CA 1
ATOM 1414 C C . VAL A 1 94 ? 155.371 122.988 102.730 1.00 10.56 94 VAL A C 1
ATOM 1415 O O . VAL A 1 94 ? 154.738 123.824 103.376 1.00 11.00 94 VAL A O 1
ATOM 1428 N N . ARG A 1 95 ? 156.275 123.333 101.830 1.00 10.12 95 ARG A N 1
ATOM 1429 C CA . ARG A 1 95 ? 156.563 124.750 101.575 1.00 9.80 95 ARG A CA 1
ATOM 1430 C C . ARG A 1 95 ? 155.386 125.446 100.861 1.00 10.12 95 ARG A C 1
ATOM 1431 O O . ARG A 1 95 ? 155.042 126.573 101.187 1.00 9.96 95 ARG A O 1
ATOM 1452 N N . THR A 1 96 ? 154.757 124.766 99.918 1.00 9.88 96 THR A N 1
ATOM 1453 C CA . THR A 1 96 ? 153.586 125.309 99.248 1.00 10.05 96 THR A CA 1
ATOM 1454 C C . THR A 1 96 ? 152.467 125.515 100.240 1.00 9.71 96 THR A C 1
ATOM 1455 O O . THR A 1 96 ? 151.820 126.570 100.263 1.00 9.81 96 THR A O 1
ATOM 1466 N N . GLU A 1 97 ? 152.207 124.508 101.062 1.00 9.43 97 GLU A N 1
ATOM 1467 C CA . GLU A 1 97 ? 151.155 124.649 102.071 1.00 9.98 97 GLU A CA 1
ATOM 1468 C C . GLU A 1 97 ? 151.465 125.780 103.038 1.00 9.79 97 GLU A C 1
ATOM 1469 O O . GLU A 1 97 ? 150.581 126.559 103.433 1.00 10.47 97 GLU A O 1
ATOM 1481 N N . GLY A 1 98 ? 152.743 125.900 103.413 1.00 10.41 98 GLY A N 1
ATOM 1482 C CA . GLY A 1 98 ? 153.123 126.933 104.349 1.00 11.00 98 GLY A CA 1
ATOM 1483 C C . GLY A 1 98 ? 152.821 128.337 103.854 1.00 10.23 98 GLY A C 1
ATOM 1484 O O . GLY A 1 98 ? 152.252 129.158 104.582 1.00 10.75 98 GLY A O 1
ATOM 1488 N N . ILE A 1 99 ? 153.219 128.636 102.621 1.00 9.67 99 ILE A N 1
ATOM 1489 C CA . ILE A 1 99 ? 153.022 129.981 102.121 1.00 9.24 99 ILE A CA 1
ATOM 1490 C C . ILE A 1 99 ? 151.550 130.223 101.772 1.00 8.92 99 ILE A C 1
ATOM 1491 O O . ILE A 1 99 ? 151.051 131.317 101.987 1.00 10.05 99 ILE A O 1
ATOM 1507 N N . ARG A 1 100 ? 150.854 129.205 101.266 1.00 9.31 100 ARG A N 1
ATOM 1508 C CA . ARG A 1 100 ? 149.440 129.396 100.938 1.00 9.92 100 ARG A CA 1
ATOM 1509 C C . ARG A 1 100 ? 148.599 129.581 102.203 1.00 10.68 100 ARG A C 1
ATOM 1510 O O . ARG A 1 100 ? 147.704 130.447 102.240 1.00 10.87 100 ARG A O 1
ATOM 1531 N N . ARG A 1 101 ? 148.872 128.798 103.249 1.00 10.67 101 ARG A N 1
ATOM 1532 C CA . ARG A 1 101 ? 148.162 129.041 104.499 1.00 11.12 101 ARG A CA 1
ATOM 1533 C C . ARG A 1 101 ? 148.490 130.430 105.062 1.00 11.24 101 ARG A C 1
ATOM 1534 O O . ARG A 1 101 ? 147.607 131.134 105.562 1.00 13.01 101 ARG A O 1
ATOM 1555 N N . ALA A 1 102 ? 149.752 130.848 104.983 1.00 10.37 102 ALA A N 1
ATOM 1556 C CA . ALA A 1 102 ? 150.119 132.139 105.558 1.00 11.24 102 ALA A CA 1
ATOM 1557 C C . ALA A 1 102 ? 149.391 133.273 104.863 1.00 11.70 102 ALA A C 1
ATOM 1558 O O . ALA A 1 102 ? 148.950 134.223 105.514 1.00 12.48 102 ALA A O 1
ATOM 1565 N N . LEU A 1 103 ? 149.259 133.167 103.548 1.00 11.08 103 LEU A N 1
ATOM 1566 C CA . LEU A 1 103 ? 148.640 134.220 102.744 1.00 11.13 103 LEU A CA 1
ATOM 1567 C C . LEU A 1 103 ? 147.136 134.064 102.581 1.00 11.28 103 LEU A C 1
ATOM 1568 O O . LEU A 1 103 ? 146.491 134.926 101.978 1.00 11.63 103 LEU A O 1
ATOM 1584 N N . GLY A 1 104 ? 146.579 132.974 103.111 1.00 10.51 104 GLY A N 1
ATOM 1585 C CA . GLY A 1 104 ? 145.144 132.781 103.047 1.00 11.57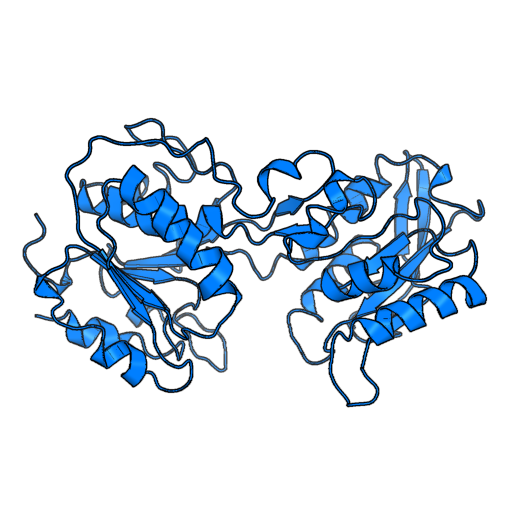 104 GLY A CA 1
ATOM 1586 C C . GLY A 1 104 ? 144.634 132.243 101.732 1.00 11.38 104 GLY A C 1
ATOM 1587 O O . GLY A 1 104 ? 143.422 132.223 101.512 1.00 12.27 104 GLY A O 1
ATOM 1591 N N . THR A 1 105 ? 145.529 131.734 100.885 1.00 11.30 105 THR A N 1
ATOM 1592 C CA . THR A 1 105 ? 145.150 131.232 99.568 1.00 10.87 105 THR A CA 1
ATOM 1593 C C . THR A 1 105 ? 145.008 129.700 99.537 1.00 11.64 105 THR A C 1
ATOM 1594 O O . THR A 1 105 ? 144.713 129.119 98.501 1.00 12.11 105 THR A O 1
ATOM 1605 N N . TRP A 1 106 ? 145.205 129.053 100.679 1.00 11.50 106 TRP A N 1
ATOM 1606 C CA . TRP A 1 106 ? 145.136 127.590 100.779 1.00 11.00 106 TRP A CA 1
ATOM 1607 C C . TRP A 1 106 ? 143.716 127.069 100.649 1.00 11.21 106 TRP A C 1
ATOM 1608 O O . TRP A 1 106 ? 142.784 127.546 101.333 1.00 12.44 106 TRP A O 1
ATOM 1629 N N . THR A 1 107 ? 143.562 126.042 99.810 1.00 11.47 107 THR A N 1
ATOM 1630 C CA . THR A 1 107 ? 142.282 125.370 99.628 1.00 11.90 107 THR A CA 1
ATOM 1631 C C . THR A 1 107 ? 142.264 123.935 100.149 1.00 11.13 107 THR A C 1
ATOM 1632 O O . THR A 1 107 ? 141.238 123.263 100.044 1.00 11.80 107 THR A O 1
ATOM 1643 N N . GLY A 1 108 ? 143.389 123.460 100.684 1.00 11.23 108 GLY A N 1
ATOM 1644 C CA . GLY A 1 108 ? 143.520 122.066 101.064 1.00 11.20 108 GLY A CA 1
ATOM 1645 C C . GLY A 1 108 ? 144.485 121.277 100.181 1.00 11.28 108 GLY A C 1
ATOM 1646 O O . GLY A 1 108 ? 144.782 120.117 100.458 1.00 12.80 108 GLY A O 1
ATOM 1650 N N . SER A 1 109 ? 144.940 121.891 99.092 1.00 12.44 109 SER A N 1
ATOM 1651 C CA . SER A 1 109 ? 145.811 121.242 98.107 1.00 12.76 109 SER A CA 1
ATOM 1652 C C . SER A 1 109 ? 147.098 122.005 97.874 1.00 12.45 109 SER A C 1
ATOM 1653 O O . SER A 1 109 ? 147.097 123.224 97.704 1.00 12.66 109 SER A O 1
ATOM 1661 N N A SER A 1 110 ? 148.203 121.272 97.836 0.43 12.91 110 SER A N 1
ATOM 1662 N N B SER A 1 110 ? 148.197 121.264 97.847 0.57 13.40 110 SER A N 1
ATOM 1663 C CA A SER A 1 110 ? 149.491 121.851 97.480 0.43 13.00 110 SER A CA 1
ATOM 1664 C CA B SER A 1 110 ? 149.492 121.823 97.496 0.57 13.90 110 SER A CA 1
ATOM 1665 C C A SER A 1 110 ? 149.776 121.784 95.981 0.43 12.75 110 SER A C 1
ATOM 1666 C C B SER A 1 110 ? 149.793 121.719 95.997 0.57 13.42 110 SER A C 1
ATOM 1667 O O A SER A 1 110 ? 150.855 122.160 95.524 0.43 12.98 110 SER A O 1
ATOM 1668 O O B SER A 1 110 ? 150.904 122.015 95.557 0.57 14.12 110 SER A O 1
ATOM 1683 N N . ASP A 1 111 ? 148.800 121.336 95.206 1.00 12.44 111 ASP A N 1
ATOM 1684 C CA . ASP A 1 111 ? 149.007 121.175 93.774 1.00 13.81 111 ASP A CA 1
ATOM 1685 C C . ASP A 1 111 ? 149.100 122.515 93.049 1.00 13.67 111 ASP A C 1
ATOM 1686 O O . ASP A 1 111 ? 148.475 123.501 93.448 1.00 13.23 111 ASP A O 1
ATOM 1696 N N . PRO A 1 112 ? 149.816 122.540 91.924 1.00 15.05 112 PRO A N 1
ATOM 1697 C CA . PRO A 1 112 ? 149.729 123.690 91.024 1.00 16.78 112 PRO A CA 1
ATOM 1698 C C . PRO A 1 112 ? 148.269 123.981 90.685 1.00 17.96 112 PRO A C 1
ATOM 1699 O O . PRO A 1 112 ? 147.453 123.064 90.535 1.00 17.64 112 PRO A O 1
ATOM 1710 N N . GLY A 1 113 ? 147.939 125.261 90.607 1.00 19.28 113 GLY A N 1
ATOM 1711 C CA . GLY A 1 113 ? 146.637 125.672 90.130 1.00 19.05 113 GLY A CA 1
ATOM 1712 C C . GLY A 1 113 ? 145.519 125.618 91.148 1.00 19.20 113 GLY A C 1
ATOM 1713 O O . GLY A 1 113 ? 144.392 125.937 90.811 1.00 21.34 113 GLY A O 1
ATOM 1717 N N . GLN A 1 114 ? 145.823 125.244 92.387 1.00 16.53 114 GLN A N 1
ATOM 1718 C CA . GLN A 1 114 ? 144.822 125.189 93.441 1.00 14.77 114 GLN A CA 1
ATOM 1719 C C . GLN A 1 114 ? 145.064 126.273 94.471 1.00 14.00 114 GLN A C 1
ATOM 1720 O O . GLN A 1 114 ? 145.958 126.181 95.314 1.00 15.12 114 GLN A O 1
ATOM 1734 N N . ALA A 1 115 ? 144.273 127.325 94.372 1.00 12.36 115 ALA A N 1
ATOM 1735 C CA . ALA A 1 115 ? 144.382 128.455 95.277 1.00 12.92 115 ALA A CA 1
ATOM 1736 C C . ALA A 1 115 ? 143.057 129.219 95.286 1.00 13.38 115 ALA A C 1
ATOM 1737 O O . ALA A 1 115 ? 142.317 129.221 94.312 1.00 15.62 115 ALA A O 1
ATOM 1744 N N A LYS A 1 116 ? 142.785 129.878 96.403 0.40 13.05 116 LYS A N 1
ATOM 1745 N N B LYS A 1 116 ? 142.787 129.874 96.407 0.60 12.09 116 LYS A N 1
ATOM 1746 C CA A LYS A 1 116 ? 141.655 130.784 96.518 0.40 13.90 116 LYS A CA 1
ATOM 1747 C CA B LYS A 1 116 ? 141.654 130.775 96.551 0.60 12.79 116 LYS A CA 1
ATOM 1748 C C A LYS A 1 116 ? 142.183 132.170 96.856 0.40 13.67 116 LYS A C 1
ATOM 1749 C C B LYS A 1 116 ? 142.173 132.162 96.910 0.60 12.95 116 LYS A C 1
ATOM 1750 O O A LYS A 1 116 ? 143.368 132.354 97.096 0.40 13.50 116 LYS A O 1
ATOM 1751 O O B LYS A 1 116 ? 143.336 132.343 97.221 0.60 12.45 116 LYS A O 1
ATOM 1788 N N . GLU A 1 117 ? 141.285 133.141 96.898 1.00 13.69 117 GLU A N 1
ATOM 1789 C CA . GLU A 1 117 ? 141.650 134.489 97.258 1.00 14.38 117 GLU A CA 1
ATOM 1790 C C . GLU A 1 117 ? 141.987 134.541 98.746 1.00 13.72 117 GLU A C 1
ATOM 1791 O O . GLU A 1 117 ? 141.226 134.042 99.590 1.00 13.99 117 GLU A O 1
ATOM 1804 N N . GLY A 1 118 ? 143.135 135.152 99.043 1.00 13.05 118 GLY A N 1
ATOM 1805 C CA . GLY A 1 118 ? 143.625 135.283 100.393 1.00 13.71 118 GLY A CA 1
ATOM 1806 C C . GLY A 1 118 ? 143.582 136.714 100.893 1.00 12.95 118 GLY A C 1
ATOM 1807 O O . GLY A 1 118 ? 142.866 137.557 100.356 1.00 13.68 118 GLY A O 1
ATOM 1811 N N . GLN A 1 119 ? 144.372 136.998 101.925 1.00 13.15 119 GLN A N 1
ATOM 1812 C CA . GLN A 1 119 ? 144.349 138.308 102.569 1.00 13.76 119 GLN A CA 1
ATOM 1813 C C . GLN A 1 119 ? 145.652 138.481 103.322 1.00 13.95 119 GLN A C 1
ATOM 1814 O O . GLN A 1 119 ? 146.210 137.493 103.831 1.00 15.10 119 GLN A O 1
ATOM 1828 N N . ALA A 1 120 ? 146.148 139.719 103.396 1.00 13.13 120 ALA A N 1
ATOM 1829 C CA . ALA A 1 120 ? 147.322 140.014 104.196 1.00 13.82 120 ALA A CA 1
ATOM 1830 C C . ALA A 1 120 ? 147.320 141.485 104.516 1.00 13.69 120 ALA A C 1
ATOM 1831 O O . ALA A 1 120 ? 146.753 142.278 103.775 1.00 13.78 120 ALA A O 1
ATOM 1838 N N . VAL A 1 121 ? 148.044 141.833 105.573 1.00 13.69 121 VAL A N 1
ATOM 1839 C CA . VAL A 1 121 ? 148.235 143.223 105.950 1.00 14.16 121 VAL A CA 1
ATOM 1840 C C . VAL A 1 121 ? 149.541 143.718 105.348 1.00 14.25 121 VAL A C 1
ATOM 1841 O O . VAL A 1 121 ? 150.595 143.072 105.493 1.00 14.55 121 VAL A O 1
ATOM 1854 N N . VAL A 1 122 ? 149.450 144.855 104.655 1.00 13.51 122 VAL A N 1
ATOM 1855 C CA . VAL A 1 122 ? 150.611 145.515 104.092 1.00 14.81 122 VAL A CA 1
ATOM 1856 C C . VAL A 1 122 ? 150.588 146.937 104.587 1.00 15.15 122 VAL A C 1
ATOM 1857 O O . VAL A 1 122 ? 149.646 147.662 104.324 1.00 14.84 122 VAL A O 1
ATOM 1870 N N . GLY A 1 123 ? 151.616 147.325 105.337 1.00 16.17 123 GLY A N 1
ATOM 1871 C CA . GLY A 1 123 ? 151.716 148.684 105.832 1.00 17.95 123 GLY A CA 1
ATOM 1872 C C . GLY A 1 123 ? 150.477 149.160 106.562 1.00 18.16 123 GLY A C 1
ATOM 1873 O O . GLY A 1 123 ? 150.016 150.288 106.344 1.00 19.65 123 GLY A O 1
ATOM 1877 N N . GLY A 1 124 ? 149.912 148.297 107.404 1.00 16.99 124 GLY A N 1
ATOM 1878 C CA . GLY A 1 124 ? 148.767 148.672 108.225 1.00 16.28 124 GLY A CA 1
ATOM 1879 C C . GLY A 1 124 ? 147.422 148.722 107.524 1.00 16.91 124 GLY A C 1
ATOM 1880 O O . GLY A 1 124 ? 146.474 149.301 108.064 1.00 18.11 124 GLY A O 1
ATOM 1884 N N . LYS A 1 125 ? 147.347 148.175 106.320 1.00 14.81 125 LYS A N 1
ATOM 1885 C CA . LYS A 1 125 ? 146.100 148.117 105.579 1.00 14.99 125 LYS A CA 1
ATOM 1886 C C . LYS A 1 125 ? 145.869 146.703 105.100 1.00 14.41 125 LYS A C 1
ATOM 1887 O O . LYS A 1 125 ? 146.810 145.990 104.794 1.00 14.30 125 LYS A O 1
ATOM 1906 N N . SER A 1 126 ? 144.602 146.295 105.033 1.00 14.83 126 SER A N 1
ATOM 1907 C CA . SER A 1 126 ? 144.269 144.944 104.585 1.00 15.12 126 SER A CA 1
ATOM 1908 C C . SER A 1 126 ? 144.172 144.891 103.057 1.00 14.75 126 SER A C 1
ATOM 1909 O O . SER A 1 126 ? 143.531 145.756 102.433 1.00 16.65 126 SER A O 1
ATOM 1917 N N . TYR A 1 127 ? 144.811 143.877 102.469 1.00 13.79 127 TYR A N 1
ATOM 1918 C CA . TYR A 1 127 ? 144.814 143.644 101.035 1.00 13.35 127 TYR A CA 1
ATOM 1919 C C . TYR A 1 127 ? 144.288 142.258 100.746 1.00 13.95 127 TY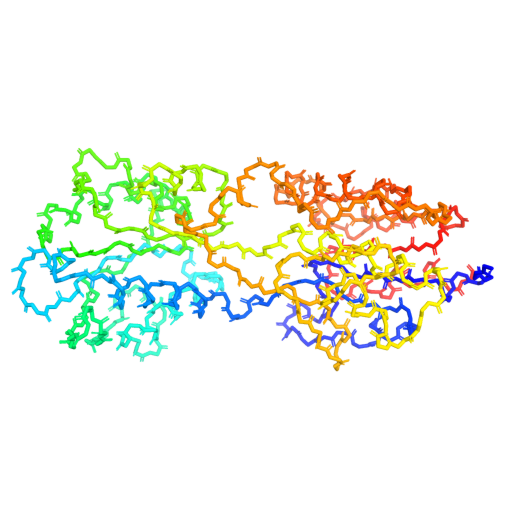R A C 1
ATOM 1920 O O . TYR A 1 127 ? 144.462 141.339 101.551 1.00 14.75 127 TYR A O 1
ATOM 1938 N N . LYS A 1 128 ? 143.680 142.095 99.581 1.00 13.95 128 LYS A N 1
ATOM 1939 C CA . LYS A 1 128 ? 143.402 140.756 99.066 1.00 13.60 128 LYS A CA 1
ATOM 1940 C C . LYS A 1 128 ? 144.715 140.183 98.559 1.00 13.19 128 LYS A C 1
ATOM 1941 O O . LYS A 1 128 ? 145.638 140.947 98.248 1.00 13.83 128 LYS A O 1
ATOM 1960 N N . VAL A 1 129 ? 144.822 138.862 98.495 1.00 13.06 129 VAL A N 1
ATOM 1961 C CA . VAL A 1 129 ? 146.012 138.211 97.932 1.00 13.28 129 VAL A CA 1
ATOM 1962 C C . VAL A 1 129 ? 145.551 137.240 96.871 1.00 13.27 129 VAL A C 1
ATOM 1963 O O . VAL A 1 129 ? 144.585 136.511 97.099 1.00 13.70 129 VAL A O 1
ATOM 1976 N N . VAL A 1 130 ? 146.204 137.256 95.710 1.00 12.60 130 VAL A N 1
ATOM 1977 C CA . VAL A 1 130 ? 145.862 136.337 94.635 1.00 13.16 130 VAL A CA 1
ATOM 1978 C C . VAL A 1 130 ? 147.110 135.631 94.140 1.00 12.23 130 VAL A C 1
ATOM 1979 O O . VAL A 1 130 ? 148.095 136.264 93.791 1.00 12.28 130 VAL A O 1
ATOM 1992 N N . GLU A 1 131 ? 147.035 134.305 94.091 1.00 11.70 131 GLU A N 1
ATOM 1993 C CA . GLU A 1 131 ? 148.046 133.504 93.425 1.00 10.90 131 GLU A CA 1
ATOM 1994 C C . GLU A 1 131 ? 147.722 133.543 91.934 1.00 11.37 131 GLU A C 1
ATOM 1995 O O . GLU A 1 131 ? 146.800 132.879 91.458 1.00 13.12 131 GLU A O 1
ATOM 2007 N N . LEU A 1 132 ? 148.455 134.364 91.211 1.00 11.21 132 LEU A N 1
ATOM 2008 C CA . LEU A 1 132 ? 148.224 134.547 89.796 1.00 11.33 132 LEU A CA 1
ATOM 2009 C C . LEU A 1 132 ? 148.462 133.214 89.071 1.00 12.06 132 LEU A C 1
ATOM 2010 O O . LEU A 1 132 ? 147.671 132.797 88.206 1.00 13.48 132 LEU A O 1
ATOM 2026 N N . GLU A 1 133 ? 149.569 132.550 89.417 1.00 12.51 133 GLU A N 1
ATOM 2027 C CA . GLU A 1 133 ? 149.830 131.195 88.949 1.00 13.00 133 GLU A CA 1
ATOM 2028 C C . GLU A 1 133 ? 150.830 130.528 89.859 1.00 12.67 133 GLU A C 1
ATOM 2029 O O . GLU A 1 133 ? 151.802 131.157 90.271 1.00 12.95 133 GLU A O 1
ATOM 2041 N N . GLY A 1 134 ? 150.595 129.251 90.156 1.00 12.47 134 GLY A N 1
ATOM 2042 C CA . GLY A 1 134 ? 151.588 128.404 90.801 1.00 13.95 134 GLY A CA 1
ATOM 2043 C C . GLY A 1 134 ? 151.822 127.239 89.884 1.00 15.63 134 GLY A C 1
ATOM 2044 O O . GLY A 1 134 ? 150.854 126.546 89.514 1.00 16.46 134 GLY A O 1
ATOM 2048 N N . LYS A 1 135 ? 153.089 126.983 89.549 1.00 14.47 135 LYS A N 1
ATOM 2049 C CA . LYS A 1 135 ? 153.421 126.064 88.468 1.00 15.67 135 LYS A CA 1
ATOM 2050 C C . LYS A 1 135 ? 154.631 125.245 88.856 1.00 14.23 135 LYS A C 1
ATOM 2051 O O . LYS A 1 135 ? 155.600 125.800 89.395 1.00 14.08 135 LYS A O 1
ATOM 2070 N N . ALA A 1 136 ? 154.600 123.942 88.570 1.00 14.02 136 ALA A N 1
ATOM 2071 C CA . ALA A 1 136 ? 155.788 123.114 88.751 1.00 15.32 136 ALA A CA 1
ATOM 2072 C C . ALA A 1 136 ? 156.798 123.402 87.650 1.00 16.01 136 ALA A C 1
ATOM 2073 O O . ALA A 1 136 ? 156.434 123.491 86.475 1.00 17.25 136 ALA A O 1
ATOM 2080 N N . MET A 1 137 ? 158.059 123.546 88.032 1.00 16.33 137 MET A N 1
ATOM 2081 C CA . MET A 1 137 ? 159.122 123.884 87.095 1.00 18.15 137 MET A CA 1
ATOM 2082 C C . MET A 1 137 ? 159.830 122.619 86.660 1.00 23.97 137 MET A C 1
ATOM 2083 O O . MET A 1 137 ? 160.796 122.203 87.270 1.00 26.01 137 MET A O 1
ATOM 2097 N N . THR A 1 138 ? 159.312 122.007 85.610 1.00 26.43 138 THR A N 1
ATOM 2098 C CA . THR A 1 138 ? 159.831 120.735 85.141 1.00 29.75 138 THR A CA 1
ATOM 2099 C C . THR A 1 138 ? 160.628 120.971 83.872 1.00 31.35 138 THR A C 1
ATOM 2100 O O . THR A 1 138 ? 160.215 121.734 82.997 1.00 31.53 138 THR A O 1
ATOM 2111 N N . GLY A 1 139 ? 161.783 120.332 83.780 1.00 33.53 139 GLY A N 1
ATOM 2112 C CA . GLY A 1 139 ? 162.594 120.446 82.586 1.00 36.71 139 GLY A CA 1
ATOM 2113 C C . GLY A 1 139 ? 161.943 119.663 81.465 1.00 39.93 139 GLY A C 1
ATOM 2114 O O . GLY A 1 139 ? 161.071 118.820 81.710 1.00 39.91 139 GLY A O 1
ATOM 2118 N N . THR A 1 140 ? 162.364 119.929 80.231 1.00 42.84 140 THR A N 1
ATOM 2119 C CA . THR A 1 140 ? 161.879 119.165 79.084 1.00 44.97 140 THR A CA 1
ATOM 2120 C C . THR A 1 140 ? 162.439 117.737 79.083 1.00 46.09 140 THR A C 1
ATOM 2121 O O . THR A 1 140 ? 162.090 116.931 78.218 1.00 46.99 140 THR A O 1
ATOM 2132 N N . ASP A 1 141 ? 163.304 117.434 80.052 1.00 45.94 141 ASP A N 1
ATOM 2133 C CA . ASP A 1 141 ? 163.807 116.075 80.251 1.00 45.73 141 ASP A CA 1
ATOM 2134 C C . ASP A 1 141 ? 163.091 115.386 81.418 1.00 44.68 141 ASP A C 1
ATOM 2135 O O . ASP A 1 141 ? 163.430 114.257 81.789 1.00 45.15 141 ASP A O 1
ATOM 2144 N N . GLY A 1 142 ? 162.112 116.073 82.003 1.00 42.54 142 GLY A N 1
ATOM 2145 C CA . GLY A 1 142 ? 161.347 115.525 83.110 1.00 40.51 142 GLY A CA 1
ATOM 2146 C C . GLY A 1 142 ? 161.923 115.839 84.483 1.00 38.05 142 GLY A C 1
ATOM 2147 O O . GLY A 1 142 ? 161.329 115.486 85.503 1.00 37.99 142 GLY A O 1
ATOM 2151 N N . SER A 1 143 ? 163.074 116.506 84.516 1.00 35.45 143 SER A N 1
ATOM 2152 C CA . SER A 1 143 ? 163.717 116.862 85.780 1.00 33.49 143 SER A CA 1
ATOM 2153 C C . SER A 1 143 ? 162.853 117.852 86.561 1.00 31.50 143 SER A C 1
ATOM 2154 O O . SER A 1 143 ? 162.134 118.652 85.972 1.00 31.45 143 SER A O 1
ATOM 2162 N N . THR A 1 144 ? 162.936 117.790 87.883 1.00 29.55 144 THR A N 1
ATOM 2163 C CA . THR A 1 144 ? 162.083 118.594 88.753 1.00 28.10 144 THR A CA 1
ATOM 2164 C C . THR A 1 144 ? 162.845 119.789 89.320 1.00 26.68 144 THR A C 1
ATOM 2165 O O . THR A 1 144 ? 164.086 119.790 89.365 1.00 27.40 144 THR A O 1
ATOM 2176 N N . ALA A 1 145 ? 162.090 120.794 89.768 1.00 25.28 145 ALA A N 1
ATOM 2177 C CA . ALA A 1 145 ? 162.647 122.053 90.255 1.00 24.17 145 ALA A CA 1
ATOM 2178 C C . ALA A 1 145 ? 163.746 122.551 89.328 1.00 22.68 145 ALA A C 1
ATOM 2179 O O . ALA A 1 145 ? 164.858 122.879 89.764 1.00 22.20 145 ALA A O 1
ATOM 2186 N N . ASN A 1 146 ? 163.413 122.621 88.045 1.00 22.20 146 ASN A N 1
ATOM 2187 C CA . ASN A 1 146 ? 164.386 122.923 87.009 1.00 22.65 146 ASN A CA 1
ATOM 2188 C C . ASN A 1 146 ? 164.662 124.428 86.893 1.00 21.51 146 ASN A C 1
ATOM 2189 O O . ASN A 1 146 ? 163.738 125.229 86.719 1.00 21.50 146 ASN A O 1
ATOM 2200 N N . THR A 1 147 ? 165.943 124.789 86.971 1.00 21.29 147 THR A N 1
ATOM 2201 C CA . THR A 1 147 ? 166.389 126.182 86.973 1.00 21.53 147 THR A CA 1
ATOM 2202 C C . THR A 1 147 ? 166.036 126.924 85.687 1.00 19.66 147 THR A C 1
ATOM 2203 O O . THR A 1 147 ? 165.531 128.049 85.712 1.00 17.56 147 THR A O 1
ATOM 2214 N N . ASN A 1 148 ? 166.315 126.296 84.554 1.00 20.38 148 ASN A N 1
ATOM 2215 C CA . ASN A 1 148 ? 166.008 126.915 83.275 1.00 21.23 148 ASN A CA 1
ATOM 2216 C C . ASN A 1 148 ? 164.507 127.114 83.067 1.00 19.06 148 ASN A C 1
ATOM 2217 O O . ASN A 1 148 ? 164.093 128.137 82.531 1.00 18.48 148 ASN A O 1
ATOM 2228 N N . SER A 1 149 ? 163.697 126.154 83.509 1.00 18.94 149 SER A N 1
ATOM 2229 C CA . SER A 1 149 ? 162.254 126.281 83.404 1.00 18.39 149 SER A CA 1
ATOM 2230 C C . SER A 1 149 ? 161.785 127.448 84.246 1.00 15.73 149 SER A C 1
ATOM 2231 O O . SER A 1 149 ? 160.887 128.168 83.843 1.00 15.46 149 SER A O 1
ATOM 2239 N N . ALA A 1 150 ? 162.380 127.640 85.415 1.00 14.97 150 ALA A N 1
ATOM 2240 C CA . ALA A 1 150 ? 162.034 128.798 86.238 1.00 13.99 150 ALA A CA 1
ATOM 2241 C C . ALA A 1 150 ? 162.373 130.131 85.531 1.00 13.38 150 ALA A C 1
ATOM 2242 O O . ALA A 1 150 ? 161.567 131.070 85.520 1.00 12.80 150 ALA A O 1
ATOM 2249 N N . THR A 1 151 ? 163.535 130.201 84.885 1.00 13.10 151 THR A N 1
ATOM 2250 C CA . THR A 1 151 ? 163.906 131.409 84.163 1.00 12.74 151 THR A CA 1
ATOM 2251 C C . THR A 1 151 ? 162.895 131.673 83.055 1.00 13.30 151 THR A C 1
ATOM 2252 O O . THR A 1 151 ? 162.433 132.800 82.883 1.00 14.03 151 THR A O 1
ATOM 2263 N N . GLU A 1 152 ? 162.560 130.640 82.288 1.00 13.82 152 GLU A N 1
ATOM 2264 C CA . GLU A 1 152 ? 161.615 130.798 81.191 1.00 15.58 152 GLU A CA 1
ATOM 2265 C C . GLU A 1 152 ? 160.233 131.204 81.722 1.00 14.49 152 GLU A C 1
ATOM 2266 O O . GLU A 1 152 ? 159.559 132.071 81.151 1.00 14.29 152 GLU A O 1
ATOM 2278 N N . SER A 1 153 ? 159.803 130.553 82.803 1.00 13.98 153 SER A N 1
ATOM 2279 C CA . SER A 1 153 ? 158.491 130.846 83.371 1.00 13.46 153 SER A CA 1
ATOM 2280 C C . SER A 1 153 ? 158.435 132.260 83.893 1.00 12.34 153 SER A C 1
ATOM 2281 O O . SER A 1 153 ? 157.434 132.937 83.717 1.00 12.80 153 SER A O 1
ATOM 2289 N N . MET A 1 154 ? 159.505 132.704 84.537 1.00 11.81 154 MET A N 1
ATOM 2290 C CA . MET A 1 154 ? 159.517 134.074 85.044 1.00 11.43 154 MET A CA 1
ATOM 2291 C C . MET A 1 154 ? 159.367 135.056 83.893 1.00 11.58 154 MET A C 1
ATOM 2292 O O . MET A 1 154 ? 158.572 135.993 83.974 1.00 11.84 154 MET A O 1
ATOM 2306 N N . GLY A 1 155 ? 160.115 134.851 82.816 1.00 11.74 155 GLY A N 1
ATOM 2307 C CA . GLY A 1 155 ? 160.008 135.757 81.694 1.00 11.42 155 GLY A CA 1
ATOM 2308 C C . GLY A 1 155 ? 158.593 135.788 81.119 1.00 12.24 155 GLY A C 1
ATOM 2309 O O . GLY A 1 155 ? 158.079 136.847 80.769 1.00 12.31 155 GLY A O 1
ATOM 2313 N N . SER A 1 156 ? 157.980 134.617 81.013 1.00 11.99 156 SER A N 1
ATOM 2314 C CA . SER A 1 156 ? 156.624 134.511 80.480 1.00 12.87 156 SER A CA 1
ATOM 2315 C C . SER A 1 156 ? 155.603 135.134 81.405 1.00 12.29 156 SER A C 1
ATOM 2316 O O . SER A 1 156 ? 154.645 135.743 80.947 1.00 13.94 156 SER A O 1
ATOM 2324 N N . TRP A 1 157 ? 155.816 134.993 82.712 1.00 12.21 157 TRP A N 1
ATOM 2325 C CA . TRP A 1 157 ? 154.938 135.594 83.705 1.00 11.43 157 TRP A CA 1
ATOM 2326 C C . TRP A 1 157 ? 154.958 137.118 83.635 1.00 11.39 157 TRP A C 1
ATOM 2327 O O . TRP A 1 157 ? 153.914 137.750 83.736 1.00 12.10 157 TRP A O 1
ATOM 2348 N N . VAL A 1 158 ? 156.139 137.725 83.494 1.00 11.67 158 VAL A N 1
ATOM 2349 C CA . VAL A 1 158 ? 156.217 139.180 83.317 1.00 11.87 158 VAL A CA 1
ATOM 2350 C C . VAL A 1 158 ? 155.433 139.587 82.075 1.00 12.99 158 VAL A C 1
ATOM 2351 O O . VAL A 1 158 ? 154.669 140.553 82.100 1.00 12.95 158 VAL A O 1
ATOM 2364 N N . ALA A 1 159 ? 155.605 138.832 80.990 1.00 12.86 159 ALA A N 1
ATOM 2365 C CA . ALA A 1 159 ? 154.864 139.121 79.765 1.00 13.92 159 ALA A CA 1
ATOM 2366 C C . ALA A 1 159 ? 153.355 138.986 79.943 1.00 15.01 159 ALA A C 1
ATOM 2367 O O . ALA A 1 159 ? 152.593 139.809 79.417 1.00 17.31 159 ALA A O 1
ATOM 2374 N N . LYS A 1 160 ? 152.920 137.957 80.678 1.00 14.23 160 LYS A N 1
ATOM 2375 C CA . LYS A 1 160 ? 151.496 137.650 80.802 1.00 15.90 160 LYS A CA 1
ATOM 2376 C C . LYS A 1 160 ? 150.788 138.503 81.855 1.00 15.41 160 LYS A C 1
ATOM 2377 O O . LYS A 1 160 ? 149.718 139.054 81.603 1.00 18.29 160 LYS A O 1
ATOM 2396 N N . PHE A 1 161 ? 151.373 138.587 83.045 1.00 14.72 161 PHE A N 1
ATOM 2397 C CA . PHE A 1 161 ? 150.749 139.257 84.180 1.00 13.70 161 PHE A CA 1
ATOM 2398 C C . PHE A 1 161 ? 151.236 140.682 84.394 1.00 13.15 161 PHE A C 1
ATOM 2399 O O . PHE A 1 161 ? 150.573 141.468 85.060 1.00 13.07 161 PHE A O 1
ATOM 2416 N N . ALA A 1 162 ? 152.399 141.004 83.833 1.00 12.82 162 ALA A N 1
ATOM 2417 C CA . ALA A 1 162 ? 152.956 142.342 83.932 1.00 13.68 162 ALA A CA 1
ATOM 2418 C C . ALA A 1 162 ? 152.916 142.854 85.371 1.00 14.28 162 ALA A C 1
ATOM 2419 O O . ALA A 1 162 ? 153.309 142.132 86.288 1.00 14.67 162 ALA A O 1
ATOM 2426 N N . ASP A 1 163 ? 152.466 144.087 85.590 1.00 14.60 163 ASP A N 1
ATOM 2427 C CA . ASP A 1 163 ? 152.568 144.636 86.939 1.00 14.96 163 ASP A CA 1
ATOM 2428 C C . ASP A 1 163 ? 151.466 144.198 87.905 1.00 13.47 163 ASP A C 1
ATOM 2429 O O . ASP A 1 163 ? 151.313 144.801 88.946 1.00 13.81 163 ASP A O 1
ATOM 2438 N N . LYS A 1 164 ? 150.757 143.114 87.593 1.00 11.70 164 LYS A N 1
ATOM 2439 C CA . LYS A 1 164 ? 149.978 142.420 88.620 1.00 11.83 164 LYS A CA 1
ATOM 2440 C C . LYS A 1 164 ? 150.879 141.632 89.579 1.00 11.35 164 LYS A C 1
ATOM 2441 O O . LYS A 1 164 ? 150.449 141.277 90.673 1.00 11.68 164 LYS A O 1
ATOM 2460 N N . ILE A 1 165 ? 152.112 141.333 89.161 1.00 11.31 165 ILE A N 1
ATOM 2461 C CA . ILE A 1 165 ? 153.001 140.541 90.010 1.00 10.83 165 ILE A CA 1
ATOM 2462 C C . ILE A 1 165 ? 153.620 141.434 91.065 1.00 10.75 165 ILE A C 1
ATOM 2463 O O . ILE A 1 165 ? 154.420 142.321 90.740 1.00 11.77 165 ILE A O 1
ATOM 2479 N N . ASP A 1 166 ? 153.262 141.188 92.325 1.00 10.11 166 ASP A N 1
ATOM 2480 C CA . ASP A 1 166 ? 153.817 141.952 93.439 1.00 10.24 166 ASP A CA 1
ATOM 2481 C C . ASP A 1 166 ? 154.937 141.225 94.183 1.00 10.24 166 ASP A C 1
ATOM 2482 O O . ASP A 1 166 ? 155.759 141.858 94.854 1.00 10.67 166 ASP A O 1
ATOM 2491 N N . LEU A 1 167 ? 154.965 139.900 94.080 1.00 10.39 167 LEU A N 1
ATOM 2492 C CA . LEU A 1 167 ? 156.102 139.135 94.564 1.00 11.26 167 LEU A CA 1
ATOM 2493 C C . LEU A 1 167 ? 156.152 137.768 93.948 1.00 10.55 167 LEU A C 1
ATOM 2494 O O . LEU A 1 167 ? 155.152 137.277 93.396 1.00 10.18 167 LEU A O 1
ATOM 2510 N N . VAL A 1 168 ? 157.351 137.194 94.013 1.00 9.95 168 VAL A N 1
ATOM 2511 C CA . VAL A 1 168 ? 157.619 135.846 93.531 1.00 10.42 168 VAL A CA 1
ATOM 2512 C C . VAL A 1 168 ? 157.959 135.003 94.746 1.00 10.41 168 VAL A C 1
ATOM 2513 O O . VAL A 1 168 ? 158.733 135.413 95.614 1.00 10.11 168 VAL A O 1
ATOM 2526 N N . ILE A 1 169 ? 157.371 133.812 94.799 1.00 10.23 169 ILE A N 1
ATOM 2527 C CA . ILE A 1 169 ? 157.623 132.882 95.873 1.00 9.63 169 ILE A CA 1
ATOM 2528 C C . ILE A 1 169 ? 158.063 131.566 95.248 1.00 9.88 169 ILE A C 1
ATOM 2529 O O . ILE A 1 169 ? 157.540 131.154 94.216 1.00 10.08 169 ILE A O 1
ATOM 2545 N N . SER A 1 170 ? 159.057 130.935 95.860 1.00 10.15 170 SER A N 1
ATOM 2546 C CA . SER A 1 170 ? 159.577 129.680 95.339 1.00 9.88 170 SER A CA 1
ATOM 2547 C C . SER A 1 170 ? 159.780 128.646 96.442 1.00 9.85 170 SER A C 1
ATOM 2548 O O . SER A 1 170 ? 160.244 128.979 97.546 1.00 10.17 170 SER A O 1
ATOM 2556 N N . ASN A 1 171 ? 159.483 127.382 96.117 1.00 10.06 171 ASN A N 1
ATOM 2557 C CA . ASN A 1 171 ? 159.768 126.280 97.016 1.00 10.26 171 ASN A CA 1
ATOM 2558 C C . ASN A 1 171 ? 161.260 126.124 97.297 1.00 9.81 171 ASN A C 1
ATOM 2559 O O . ASN A 1 171 ? 161.630 125.467 98.270 1.00 11.19 171 ASN A O 1
ATOM 2570 N N . ASN A 1 172 ? 162.118 126.658 96.433 1.00 9.43 172 ASN A N 1
ATOM 2571 C CA . ASN A 1 172 ? 163.561 126.621 96.723 1.00 10.52 172 ASN A CA 1
ATOM 2572 C C . ASN A 1 172 ? 164.404 127.719 96.098 1.00 11.33 172 ASN A C 1
ATOM 2573 O O . ASN A 1 172 ? 163.955 128.495 95.246 1.00 12.20 172 ASN A O 1
ATOM 2584 N N . ASP A 1 173 ? 165.648 127.776 96.551 1.00 10.67 173 ASP A N 1
ATOM 2585 C CA . ASP A 1 173 ? 166.576 128.791 96.087 1.00 11.20 173 ASP A CA 1
ATOM 2586 C C . ASP A 1 173 ? 166.937 128.613 94.629 1.00 10.98 173 ASP A C 1
ATOM 2587 O O . ASP A 1 173 ? 167.081 129.602 93.919 1.00 12.02 173 ASP A O 1
ATOM 2596 N N . GLY A 1 174 ? 167.123 127.371 94.178 1.00 11.65 174 GLY A N 1
ATOM 2597 C CA . GLY A 1 174 ? 167.515 127.152 92.804 1.00 11.40 174 GLY A CA 1
ATOM 2598 C C . GLY A 1 174 ? 166.558 127.796 91.829 1.00 11.52 174 GLY A C 1
ATOM 2599 O O . GLY A 1 174 ? 166.968 128.464 90.872 1.00 12.44 174 GLY A O 1
ATOM 2603 N N . MET A 1 175 ? 165.271 127.619 92.079 1.00 11.59 175 MET A N 1
ATOM 2604 C CA . MET A 1 175 ? 164.275 128.197 91.183 1.00 11.72 175 MET A CA 1
ATOM 2605 C C . MET A 1 175 ? 164.208 129.712 91.329 1.00 11.54 175 MET A C 1
ATOM 2606 O O . MET A 1 175 ? 163.998 130.416 90.357 1.00 12.63 175 MET A O 1
ATOM 2620 N N . ALA A 1 176 ? 164.366 130.216 92.544 1.00 10.66 176 ALA A N 1
ATOM 2621 C CA . ALA A 1 176 ? 164.300 131.660 92.755 1.00 10.00 176 ALA A CA 1
ATOM 2622 C C . ALA A 1 176 ? 165.480 132.346 92.043 1.00 11.08 176 ALA A C 1
ATOM 2623 O O . ALA A 1 176 ? 165.312 133.376 91.390 1.00 11.08 176 ALA A O 1
ATOM 2630 N N . MET A 1 177 ? 166.668 131.752 92.149 1.00 10.77 177 MET A N 1
ATOM 2631 C CA . MET A 1 177 ? 167.831 132.291 91.448 1.00 12.45 177 MET A CA 1
ATOM 2632 C C . MET A 1 177 ? 167.595 132.200 89.939 1.00 13.02 177 MET A C 1
ATOM 2633 O O . MET A 1 177 ? 167.979 133.098 89.197 1.00 13.32 177 MET A O 1
ATOM 2647 N N . GLY A 1 178 ? 166.918 131.145 89.488 1.00 13.05 178 GLY A N 1
ATOM 2648 C CA . GLY A 1 178 ? 166.536 131.046 88.089 1.00 11.91 178 GLY A CA 1
ATOM 2649 C C . GLY A 1 178 ? 165.614 132.175 87.651 1.00 11.71 178 GLY A C 1
ATOM 2650 O O . GLY A 1 178 ? 165.805 132.771 86.583 1.00 11.80 178 GLY A O 1
ATOM 2654 N N . CYS A 1 179 ? 164.604 132.475 88.469 1.00 11.71 179 CYS A N 1
ATOM 2655 C CA . CYS A 1 179 ? 163.747 133.612 88.158 1.00 11.06 179 CYS A CA 1
ATOM 2656 C C . CYS A 1 179 ? 164.552 134.906 87.990 1.00 10.58 179 CYS A C 1
ATOM 2657 O O . CYS A 1 179 ? 164.297 135.693 87.077 1.00 11.57 179 CYS A O 1
ATOM 2665 N N . LEU A 1 180 ? 165.522 135.116 88.872 1.00 11.63 180 LEU A N 1
ATOM 2666 C CA . LEU A 1 180 ? 166.351 136.321 88.847 1.00 12.01 180 LEU A CA 1
ATOM 2667 C C . LEU A 1 180 ? 167.241 136.432 87.609 1.00 13.17 180 LEU A C 1
ATOM 2668 O O . LEU A 1 180 ? 167.729 137.507 87.306 1.00 14.95 180 LEU A O 1
ATOM 2684 N N . GLN A 1 181 ? 167.387 135.346 86.865 1.00 13.12 181 GLN A N 1
ATOM 2685 C CA . GLN A 1 181 ? 168.084 135.368 85.583 1.00 14.31 181 GLN A CA 1
ATOM 2686 C C . GLN A 1 181 ? 167.237 135.792 84.395 1.00 13.29 181 GLN A C 1
ATOM 2687 O O . GLN A 1 181 ? 167.780 136.002 83.301 1.00 15.84 181 GLN A O 1
ATOM 2701 N N . ALA A 1 182 ? 165.926 135.933 84.580 1.00 12.56 182 ALA A N 1
ATOM 2702 C CA . ALA A 1 182 ? 165.084 136.396 83.485 1.00 12.02 182 ALA A CA 1
ATOM 2703 C C . ALA A 1 182 ? 165.553 137.762 82.976 1.00 11.93 182 ALA A C 1
ATOM 2704 O O . ALA A 1 182 ? 165.824 138.650 83.762 1.00 11.86 182 ALA A O 1
ATOM 2711 N N . SER A 1 183 ? 165.620 137.940 81.667 1.00 11.77 183 SER A N 1
ATOM 2712 C CA . SER A 1 183 ? 166.166 139.171 81.110 1.00 12.81 183 SER A CA 1
ATOM 2713 C C . SER A 1 183 ? 165.261 140.370 81.392 1.00 13.22 183 SER A C 1
ATOM 2714 O O . SER A 1 183 ? 165.711 141.515 81.305 1.00 14.10 183 SER A O 1
ATOM 2722 N N . ASN A 1 184 ? 164.004 140.089 81.734 1.00 12.22 184 ASN A N 1
ATOM 2723 C CA . ASN A 1 184 ? 162.989 141.096 82.026 1.00 11.91 184 ASN A CA 1
ATOM 2724 C C . ASN A 1 184 ? 162.543 141.077 83.493 1.00 11.74 184 ASN A C 1
ATOM 2725 O O . ASN A 1 184 ? 161.415 141.494 83.816 1.00 12.08 184 ASN A O 1
ATOM 2736 N N . TYR A 1 185 ? 163.412 140.613 84.390 1.00 11.01 185 TYR A N 1
ATOM 2737 C CA . TYR A 1 185 ? 163.073 140.616 85.817 1.00 10.86 185 TYR A CA 1
ATOM 2738 C C . TYR A 1 185 ? 162.822 142.073 86.265 1.00 11.03 185 TYR A C 1
ATOM 2739 O O . TYR A 1 185 ? 163.699 142.918 86.137 1.00 11.31 185 TYR A O 1
ATOM 2757 N N . PRO A 1 186 ? 161.616 142.381 86.785 1.00 11.54 186 PRO A N 1
ATOM 2758 C CA . PRO A 1 186 ? 161.357 143.789 87.144 1.00 11.34 186 PRO A CA 1
ATOM 2759 C C . PRO A 1 186 ? 162.241 144.250 88.293 1.00 10.76 186 PRO A C 1
ATOM 2760 O O . PRO A 1 186 ? 162.353 143.577 89.322 1.00 10.90 186 PRO A O 1
ATOM 2771 N N . ARG A 1 187 ? 162.847 145.424 88.132 1.00 11.01 187 ARG A N 1
ATOM 2772 C CA . ARG A 1 187 ? 163.864 145.842 89.079 1.00 11.27 187 ARG A CA 1
ATOM 2773 C C . ARG A 1 187 ? 163.273 145.958 90.472 1.00 11.53 187 ARG A C 1
ATOM 2774 O O . ARG A 1 187 ? 162.302 146.669 90.684 1.00 12.28 187 ARG A O 1
ATOM 2795 N N . GLY A 1 188 ? 163.900 145.271 91.416 1.00 11.38 188 GLY A N 1
ATOM 2796 C CA . GLY A 1 188 ? 163.509 145.323 92.812 1.00 11.37 188 GLY A CA 1
ATOM 2797 C C . GLY A 1 188 ? 162.337 144.448 93.215 1.00 11.20 188 GLY A C 1
ATOM 2798 O O . GLY A 1 188 ? 161.960 144.451 94.383 1.00 12.78 188 GLY A O 1
ATOM 2802 N N . LEU A 1 189 ? 161.753 143.705 92.281 1.00 10.63 189 LEU A N 1
ATOM 2803 C CA . LEU A 1 189 ? 160.566 142.915 92.599 1.00 10.41 189 LEU A CA 1
ATOM 2804 C C . LEU A 1 189 ? 160.900 141.905 93.704 1.00 10.61 189 LEU A C 1
ATOM 2805 O O . LEU A 1 189 ? 161.876 141.154 93.566 1.00 11.33 189 LEU A O 1
ATOM 2821 N N . PRO A 1 190 ? 160.140 141.895 94.810 1.00 10.32 190 PRO A N 1
ATOM 2822 C CA . PRO A 1 190 ? 160.462 140.971 95.905 1.00 10.14 190 PRO A CA 1
ATOM 2823 C C . PRO A 1 190 ? 160.337 139.507 95.477 1.00 10.75 190 PRO A C 1
ATOM 2824 O O . PRO A 1 190 ? 159.433 139.133 94.721 1.00 10.44 190 PRO A O 1
ATOM 2835 N N . ILE A 1 191 ? 161.249 138.690 95.988 1.00 9.53 191 ILE A N 1
ATOM 2836 C CA . ILE A 1 191 ? 161.275 137.272 95.678 1.00 9.22 191 ILE A CA 1
ATOM 2837 C C . ILE A 1 191 ? 161.836 136.491 96.872 1.00 9.35 191 ILE A C 1
ATOM 2838 O O . ILE A 1 191 ? 162.787 136.943 97.538 1.00 9.28 191 ILE A O 1
ATOM 2854 N N . PHE A 1 192 ? 161.227 135.338 97.157 1.00 9.77 192 PHE A N 1
ATOM 2855 C CA . PHE A 1 192 ? 161.597 134.525 98.309 1.00 9.70 192 PHE A CA 1
ATOM 2856 C C . PHE A 1 192 ? 161.858 133.098 97.903 1.00 9.66 192 PHE A C 1
ATOM 2857 O O . PHE A 1 192 ? 161.089 132.520 97.148 1.00 11.00 192 PHE A O 1
ATOM 2874 N N . GLY A 1 193 ? 162.963 132.555 98.415 1.00 9.89 193 GLY A N 1
ATOM 2875 C CA . GLY A 1 193 ? 163.289 131.159 98.229 1.00 10.40 193 GLY A CA 1
ATOM 2876 C C . GLY A 1 193 ? 163.321 130.373 99.525 1.00 9.66 193 GLY A C 1
ATOM 2877 O O . GLY A 1 193 ? 162.699 130.731 100.511 1.00 10.62 193 GLY A O 1
ATOM 2881 N N . TYR A 1 194 ? 164.069 129.272 99.495 1.00 9.86 194 TYR A N 1
ATOM 2882 C CA . TYR A 1 194 ? 164.155 128.336 100.600 1.00 9.91 194 TYR A CA 1
ATOM 2883 C C . TYR A 1 194 ? 165.401 127.472 100.361 1.00 10.33 194 TYR A C 1
ATOM 2884 O O . TYR A 1 194 ? 165.585 126.994 99.245 1.00 10.83 194 TYR A O 1
ATOM 2902 N N . ASP A 1 195 ? 166.236 127.343 101.402 1.00 10.57 195 ASP A N 1
ATOM 2903 C CA . ASP A 1 195 ? 167.388 126.413 101.544 1.00 11.30 195 ASP A CA 1
ATOM 2904 C C . ASP A 1 195 ? 168.614 127.133 102.098 1.00 11.51 195 ASP A C 1
ATOM 2905 O O . ASP A 1 195 ? 169.478 126.490 102.699 1.00 11.55 195 ASP A O 1
ATOM 2914 N N . ALA A 1 196 ? 168.712 128.439 101.852 1.00 11.42 196 ALA A N 1
ATOM 2915 C CA . ALA A 1 196 ? 169.860 129.245 102.261 1.00 12.08 196 ALA A CA 1
ATOM 2916 C C . ALA A 1 196 ? 171.154 128.734 101.610 1.00 13.02 196 ALA A C 1
ATOM 2917 O O . ALA A 1 196 ? 172.219 128.672 102.245 1.00 13.32 196 ALA A O 1
ATOM 2924 N N . ASN A 1 197 ? 171.059 128.377 100.336 1.00 13.32 197 ASN A N 1
ATOM 2925 C CA . ASN A 1 197 ? 172.249 128.079 99.544 1.00 13.01 197 ASN A CA 1
ATOM 2926 C C . ASN A 1 197 ? 173.204 129.278 99.496 1.00 13.47 197 ASN A C 1
ATOM 2927 O O . ASN A 1 197 ? 172.773 130.416 99.629 1.00 13.11 197 ASN A O 1
ATOM 2938 N N . ALA A 1 198 ? 174.497 129.024 99.284 1.00 14.66 198 ALA A N 1
ATOM 2939 C CA . ALA A 1 198 ? 175.485 130.085 99.322 1.00 15.15 198 ALA A CA 1
ATOM 2940 C C . ALA A 1 198 ? 175.159 131.230 98.359 1.00 15.23 198 ALA A C 1
ATOM 2941 O O . ALA A 1 198 ? 175.253 132.412 98.721 1.00 16.07 198 ALA A O 1
ATOM 2948 N N . ASP A 1 199 ? 174.820 130.896 97.121 1.00 15.75 199 ASP A N 1
ATOM 2949 C CA . ASP A 1 199 ? 174.547 131.941 96.144 1.00 15.51 199 ASP A CA 1
ATOM 2950 C C . ASP A 1 199 ? 173.299 132.744 96.500 1.00 14.73 199 ASP A C 1
ATOM 2951 O O . ASP A 1 199 ? 173.249 133.955 96.273 1.00 14.40 199 ASP A O 1
ATOM 2960 N N . ALA A 1 200 ? 172.318 132.068 97.081 1.00 13.67 200 ALA A N 1
ATOM 2961 C CA . ALA A 1 200 ? 171.093 132.716 97.506 1.00 13.07 200 ALA A CA 1
ATOM 2962 C C . ALA A 1 200 ? 171.344 133.717 98.636 1.00 13.57 200 ALA A C 1
ATOM 2963 O O . ALA A 1 200 ? 170.822 134.843 98.629 1.00 13.88 200 ALA A O 1
ATOM 2970 N N . VAL A 1 201 ? 172.146 133.324 99.618 1.00 13.02 201 VAL A N 1
ATOM 2971 C CA . VAL A 1 201 ? 172.427 134.215 100.726 1.00 13.65 201 VAL A CA 1
ATOM 2972 C C . VAL A 1 201 ? 173.231 135.421 100.233 1.00 13.81 201 VAL A C 1
ATOM 2973 O O . VAL A 1 201 ? 172.984 136.531 100.667 1.00 13.91 201 VAL A O 1
ATOM 2986 N N A GLU A 1 202 ? 174.191 135.189 99.339 0.55 14.23 202 GLU A N 1
ATOM 2987 N N B GLU A 1 202 ? 174.190 135.218 99.334 0.45 14.14 202 GLU A N 1
ATOM 2988 C CA A GLU A 1 202 ? 174.904 136.287 98.694 0.55 15.32 202 GLU A CA 1
ATOM 2989 C CA B GLU A 1 202 ? 174.888 136.364 98.759 0.45 14.97 202 GLU A CA 1
ATOM 2990 C C A GLU A 1 202 ? 173.929 137.274 98.026 0.55 15.12 202 GLU A C 1
ATOM 2991 C C B GLU A 1 202 ? 173.915 137.304 98.027 0.45 14.85 202 GLU A C 1
ATOM 2992 O O A GLU A 1 202 ? 174.068 138.498 98.144 0.55 15.51 202 GLU A O 1
ATOM 2993 O O B GLU A 1 202 ? 174.045 138.533 98.094 0.45 14.93 202 GLU A O 1
ATOM 3016 N N . SER A 1 203 ? 172.941 136.733 97.329 1.00 14.71 203 SER A N 1
ATOM 3017 C CA . SER A 1 203 ? 171.922 137.533 96.660 1.00 13.74 203 SER A CA 1
ATOM 3018 C C . SER A 1 203 ? 171.091 138.357 97.658 1.00 13.26 203 SER A C 1
ATOM 3019 O O . SER A 1 203 ? 170.776 139.521 97.414 1.00 13.97 203 SER A O 1
ATOM 3028 N N . VAL A 1 204 ? 170.760 137.767 98.800 1.00 13.56 204 VAL A N 1
ATOM 3029 C CA . VAL A 1 204 ? 170.091 138.515 99.857 1.00 13.69 204 VAL A CA 1
ATOM 3030 C C . VAL A 1 204 ? 170.959 139.693 100.318 1.00 13.21 204 VAL A C 1
ATOM 3031 O O . VAL A 1 204 ? 170.468 140.813 100.505 1.00 14.00 204 VAL A O 1
ATOM 3044 N N . GLY A 1 205 ? 172.262 139.454 100.464 1.00 14.33 205 GLY A N 1
ATOM 3045 C CA . GLY A 1 205 ? 173.171 140.517 100.851 1.00 15.78 205 GLY A CA 1
ATOM 3046 C C . GLY A 1 205 ? 173.215 141.659 99.849 1.00 16.87 205 GLY A C 1
ATOM 3047 O O . GLY A 1 205 ? 173.467 142.818 100.214 1.00 18.93 205 GLY A O 1
ATOM 3051 N N . LYS A 1 206 ? 173.016 141.332 98.579 1.00 17.48 206 LYS A N 1
ATOM 3052 C CA . LYS A 1 206 ? 172.983 142.340 97.512 1.00 19.20 206 LYS A CA 1
ATOM 3053 C C . LYS A 1 206 ? 171.630 143.042 97.350 1.00 18.71 206 LYS A C 1
ATOM 3054 O O . LYS A 1 206 ? 171.495 143.933 96.508 1.00 19.99 206 LYS A O 1
ATOM 3073 N N . GLY A 1 207 ? 170.635 142.641 98.131 1.00 17.35 207 GLY A N 1
ATOM 3074 C CA . GLY A 1 207 ? 169.313 143.230 98.035 1.00 17.15 207 GLY A CA 1
ATOM 3075 C C . GLY A 1 207 ? 168.530 142.750 96.831 1.00 16.65 207 GLY A C 1
ATOM 3076 O O . GLY A 1 207 ? 167.586 143.433 96.372 1.00 18.82 207 GLY A O 1
ATOM 3080 N N . GLU A 1 208 ? 168.895 141.577 96.320 1.00 15.51 208 GLU A N 1
ATOM 3081 C CA . GLU A 1 208 ? 168.216 141.022 95.159 1.00 15.04 208 GLU A CA 1
ATOM 3082 C C . GLU A 1 208 ? 167.213 139.985 95.629 1.00 13.27 208 GLU A C 1
ATOM 3083 O O . GLU A 1 208 ? 166.036 140.303 95.748 1.00 14.09 208 GLU A O 1
ATOM 3095 N N . LEU A 1 209 ? 167.643 138.774 95.948 1.00 12.34 209 LEU A N 1
ATOM 3096 C CA . LEU A 1 209 ? 166.733 137.853 96.610 1.00 12.10 209 LEU A CA 1
ATOM 3097 C C . LEU A 1 209 ? 166.289 138.496 97.925 1.00 11.43 209 LEU A C 1
ATOM 3098 O O . LEU A 1 209 ? 167.133 139.034 98.648 1.00 12.78 209 LEU A O 1
ATOM 3114 N N . THR A 1 210 ? 164.994 138.440 98.251 1.00 10.87 210 THR A N 1
ATOM 3115 C CA . THR A 1 210 ? 164.504 139.161 99.410 1.00 10.74 210 THR A CA 1
ATOM 3116 C C . THR A 1 210 ? 164.671 138.340 100.685 1.00 10.96 210 THR A C 1
ATOM 3117 O O . THR A 1 210 ? 164.891 138.882 101.761 1.00 13.09 210 THR A O 1
ATOM 3128 N N . GLY A 1 211 ? 164.553 137.026 100.567 1.00 10.18 211 GLY A N 1
ATOM 3129 C CA . GLY A 1 211 ? 164.714 136.172 101.725 1.00 10.52 211 GLY A CA 1
ATOM 3130 C C . GLY A 1 211 ? 164.778 134.710 101.342 1.00 10.43 211 GLY A C 1
ATOM 3131 O O . GLY A 1 211 ? 164.393 134.316 100.225 1.00 10.70 211 GLY A O 1
ATOM 3135 N N . THR A 1 212 ? 165.299 133.914 102.270 1.00 9.85 212 THR A N 1
ATOM 3136 C CA . THR A 1 212 ? 165.339 132.463 102.132 1.00 9.59 212 THR A CA 1
ATOM 3137 C C . THR A 1 212 ? 165.239 131.874 103.535 1.00 9.53 212 THR A C 1
ATOM 3138 O O . THR A 1 212 ? 164.988 132.613 104.489 1.00 9.75 212 THR A O 1
ATOM 3149 N N . VAL A 1 213 ? 165.391 130.555 103.656 1.00 9.82 213 VAL A N 1
ATOM 3150 C CA . VAL A 1 213 ? 165.173 129.860 104.921 1.00 10.13 213 VAL A CA 1
ATOM 3151 C C . VAL A 1 213 ? 166.251 128.806 105.119 1.00 10.10 213 VAL A C 1
ATOM 3152 O O . VAL A 1 213 ? 166.569 128.053 104.198 1.00 10.61 213 VAL A O 1
ATOM 3165 N N . SER A 1 214 ? 166.825 128.805 106.316 1.00 9.53 214 SER A N 1
ATOM 3166 C CA . SER A 1 214 ? 167.895 127.889 106.695 1.00 10.45 214 SER A CA 1
ATOM 3167 C C . SER A 1 214 ? 167.440 126.867 107.724 1.00 10.25 214 SER A C 1
ATOM 3168 O O . SER A 1 214 ? 166.638 127.187 108.615 1.00 11.13 214 SER A O 1
ATOM 3176 N N . GLN A 1 215 ? 167.983 125.649 107.606 1.00 9.90 215 GLN A N 1
ATOM 3177 C CA . GLN A 1 215 ? 167.776 124.618 108.617 1.00 9.51 215 GLN A CA 1
ATOM 3178 C C . GLN A 1 215 ? 168.781 124.679 109.758 1.00 9.31 215 GLN A C 1
ATOM 3179 O O . GLN A 1 215 ? 168.766 123.824 110.641 1.00 10.22 215 GLN A O 1
ATOM 3193 N N . ASN A 1 216 ? 169.659 125.670 109.737 1.00 10.32 216 ASN A N 1
ATOM 3194 C CA . ASN A 1 216 ? 170.613 125.875 110.822 1.00 9.53 216 ASN A CA 1
ATOM 3195 C C . ASN A 1 216 ? 171.539 124.682 111.016 1.00 9.49 216 ASN A C 1
ATOM 3196 O O . ASN A 1 216 ? 171.657 124.134 112.112 1.00 10.03 216 ASN A O 1
ATOM 3207 N N . VAL A 1 217 ? 172.237 124.328 109.940 1.00 9.95 217 VAL A N 1
ATOM 3208 C CA . VAL A 1 217 ? 173.177 123.222 110.010 1.00 10.16 217 VAL A CA 1
ATOM 3209 C C . VAL A 1 217 ? 174.256 123.482 111.074 1.00 9.93 217 VAL A C 1
ATOM 3210 O O . VAL A 1 217 ? 174.664 122.561 111.750 1.00 10.97 217 VAL A O 1
ATOM 3223 N N . ASP A 1 218 ? 174.703 124.732 111.235 1.00 9.83 218 ASP A N 1
ATOM 3224 C CA . ASP A 1 218 ? 175.738 124.991 112.219 1.00 10.27 218 ASP A CA 1
ATOM 3225 C C . ASP A 1 218 ? 175.224 124.708 113.633 1.00 9.98 218 ASP A C 1
ATOM 3226 O O . ASP A 1 218 ? 175.945 124.111 114.439 1.00 10.96 218 ASP A O 1
ATOM 3235 N N . ALA A 1 219 ? 173.992 125.117 113.942 1.00 9.49 219 ALA A N 1
ATOM 3236 C CA . ALA A 1 219 ? 173.420 124.796 115.258 1.00 9.18 219 ALA A CA 1
ATOM 3237 C C . ALA A 1 219 ? 173.350 123.285 115.493 1.00 9.14 219 ALA A C 1
ATOM 3238 O O . ALA A 1 219 ? 173.597 122.801 116.597 1.00 9.96 219 ALA A O 1
ATOM 3245 N N . GLN A 1 220 ? 172.980 122.543 114.460 1.00 9.06 220 GLN A N 1
ATOM 3246 C CA . GLN A 1 220 ? 172.879 121.082 114.585 1.00 9.28 220 GLN A CA 1
ATOM 3247 C C . GLN A 1 220 ? 174.259 120.482 114.855 1.00 9.13 220 GLN A C 1
ATOM 3248 O O . GLN A 1 220 ? 174.415 119.647 115.749 1.00 9.89 220 GLN A O 1
ATOM 3262 N N . ALA A 1 221 ? 175.258 120.915 114.089 1.00 8.56 221 ALA A N 1
ATOM 3263 C CA . ALA A 1 221 ? 176.626 120.426 114.294 1.00 8.57 221 ALA A CA 1
ATOM 3264 C C . ALA A 1 221 ? 177.122 120.743 115.702 1.00 8.56 221 ALA A C 1
ATOM 3265 O O . ALA A 1 221 ? 177.685 119.875 116.391 1.00 9.93 221 ALA A O 1
ATOM 3272 N N . VAL A 1 222 ? 176.938 121.989 116.150 1.00 8.92 222 VAL A N 1
ATOM 3273 C CA . VAL A 1 222 ? 177.328 122.306 117.521 1.00 9.18 222 VAL A CA 1
ATOM 3274 C C . VAL A 1 222 ? 176.579 121.430 118.528 1.00 8.84 222 VAL A C 1
ATOM 3275 O O . VAL A 1 222 ? 177.176 120.943 119.488 1.00 9.32 222 VAL A O 1
ATOM 3288 N N . ALA A 1 223 ? 175.273 121.243 118.341 1.00 8.83 223 ALA A N 1
ATOM 3289 C CA . ALA A 1 223 ? 174.490 120.459 119.293 1.00 9.06 223 ALA A CA 1
ATOM 3290 C C . ALA A 1 223 ? 174.999 119.023 119.437 1.00 8.75 223 ALA A C 1
ATOM 3291 O O . ALA A 1 223 ? 175.068 118.503 120.535 1.00 9.45 223 ALA A O 1
ATOM 3298 N N . VAL A 1 224 ? 175.312 118.380 118.330 1.00 8.38 224 VAL A N 1
ATOM 3299 C CA . VAL A 1 224 ? 175.879 117.0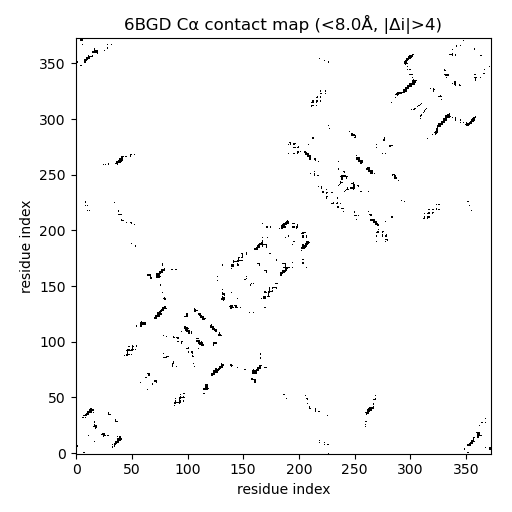24 118.402 1.00 8.09 224 VAL A CA 1
ATOM 3300 C C . VAL A 1 224 ? 177.104 117.009 119.322 1.00 9.31 224 VAL A C 1
ATOM 3301 O O . VAL A 1 224 ? 177.217 116.203 120.251 1.00 10.20 224 VAL A O 1
ATOM 3314 N N . LEU A 1 225 ? 178.019 117.939 119.074 1.00 8.58 225 LEU A N 1
ATOM 3315 C CA . LEU A 1 225 ? 179.265 117.979 119.829 1.00 9.20 225 LEU A CA 1
ATOM 3316 C C . LEU A 1 225 ? 179.061 118.432 121.267 1.00 9.60 225 LEU A C 1
ATOM 3317 O O . LEU A 1 225 ? 179.725 117.935 122.182 1.00 9.47 225 LEU A O 1
ATOM 3333 N N . GLN A 1 226 ? 178.143 119.382 121.458 1.00 9.03 226 GLN A N 1
ATOM 3334 C CA . GLN A 1 226 ? 177.889 119.950 122.784 1.00 9.29 226 GLN A CA 1
ATOM 3335 C C . GLN A 1 226 ? 177.191 118.949 123.694 1.00 9.42 226 GLN A C 1
ATOM 3336 O O . GLN A 1 226 ? 177.495 118.860 124.883 1.00 9.54 226 GLN A O 1
ATOM 3350 N N . ILE A 1 227 ? 176.226 118.219 123.149 1.00 9.14 227 ILE A N 1
ATOM 3351 C CA . ILE A 1 227 ? 175.598 117.146 123.925 1.00 10.27 227 ILE A CA 1
ATOM 3352 C C . ILE A 1 227 ? 176.665 116.181 124.453 1.00 9.00 227 ILE A C 1
ATOM 3353 O O . ILE A 1 227 ? 176.665 115.812 125.622 1.00 9.26 227 ILE A O 1
ATOM 3369 N N . ILE A 1 228 ? 177.576 115.786 123.577 1.00 9.43 228 ILE A N 1
ATOM 3370 C CA . ILE A 1 228 ? 178.646 114.884 123.934 1.00 9.35 228 ILE A CA 1
ATOM 3371 C C . ILE A 1 228 ? 179.585 115.509 124.968 1.00 9.74 228 ILE A C 1
ATOM 3372 O O . ILE A 1 228 ? 179.905 114.891 125.975 1.00 10.38 228 ILE A O 1
ATOM 3388 N N . ARG A 1 229 ? 179.970 116.760 124.751 1.00 10.07 229 ARG A N 1
ATOM 3389 C CA . ARG A 1 229 ? 180.798 117.494 125.705 1.00 9.78 229 ARG A CA 1
ATOM 3390 C C . ARG A 1 229 ? 180.149 117.501 127.085 1.00 9.87 229 ARG A C 1
ATOM 3391 O O . ARG A 1 229 ? 180.790 117.194 128.105 1.00 10.72 229 ARG A O 1
ATOM 3412 N N . ASN A 1 230 ? 178.866 117.849 127.120 1.00 9.17 230 ASN A N 1
ATOM 3413 C CA . ASN A 1 230 ? 178.144 117.909 128.376 1.00 9.45 230 ASN A CA 1
ATOM 3414 C C . ASN A 1 230 ? 178.135 116.566 129.095 1.00 9.45 230 ASN A C 1
ATOM 3415 O O . ASN A 1 230 ? 178.435 116.469 130.287 1.00 10.81 230 ASN A O 1
ATOM 3426 N N . LEU A 1 231 ? 177.778 115.526 128.370 1.00 9.23 231 LEU A N 1
ATOM 3427 C CA . LEU A 1 231 ? 177.698 114.176 128.950 1.00 9.72 231 LEU A CA 1
ATOM 3428 C C . LEU A 1 231 ? 179.065 113.689 129.442 1.00 10.20 231 LEU A C 1
ATOM 3429 O O . LEU A 1 231 ? 179.180 113.114 130.541 1.00 11.27 231 LEU A O 1
ATOM 3445 N N . LEU A 1 232 ? 180.105 113.889 128.629 1.00 9.88 232 LEU A N 1
ATOM 3446 C CA . LEU A 1 232 ? 181.422 113.359 129.011 1.00 10.56 232 LEU A CA 1
ATOM 3447 C C . LEU A 1 232 ? 182.020 114.132 130.182 1.00 11.59 232 LEU A C 1
ATOM 3448 O O . LEU A 1 232 ? 182.880 113.609 130.897 1.00 13.99 232 LEU A O 1
ATOM 3464 N N . ASP A 1 233 ? 181.567 115.372 130.379 1.00 11.08 233 ASP A N 1
ATOM 3465 C CA . ASP A 1 233 ? 181.979 116.150 131.535 1.00 10.93 233 ASP A CA 1
ATOM 3466 C C . ASP A 1 233 ? 181.137 115.922 132.782 1.00 12.61 233 ASP A C 1
ATOM 3467 O O . ASP A 1 233 ? 181.386 116.536 133.822 1.00 14.14 233 ASP A O 1
ATOM 3476 N N . GLY A 1 234 ? 180.137 115.049 132.673 1.00 11.78 234 GLY A N 1
ATOM 3477 C CA . GLY A 1 234 ? 179.366 114.630 133.824 1.00 12.83 234 GLY A CA 1
ATOM 3478 C C . GLY A 1 234 ? 178.022 115.296 134.011 1.00 12.50 234 GLY A C 1
ATOM 3479 O O . GLY A 1 234 ? 177.374 115.065 135.020 1.00 13.95 234 GLY A O 1
ATOM 3483 N N . SER A 1 235 ? 177.577 116.106 133.061 1.00 13.07 235 SER A N 1
ATOM 3484 C CA . SER A 1 235 ? 176.203 116.602 133.125 1.00 15.03 235 SER A CA 1
ATOM 3485 C C . SER A 1 235 ? 175.224 115.427 132.907 1.00 17.66 235 SER A C 1
ATOM 3486 O O . SER A 1 235 ? 175.520 114.485 132.191 1.00 17.54 235 SER A O 1
ATOM 3494 N N A SER A 1 236 ? 174.052 115.524 133.512 0.37 19.48 236 SER A N 1
ATOM 3495 N N B SER A 1 236 ? 174.071 115.491 133.549 0.63 19.46 236 SER A N 1
ATOM 3496 C CA A SER A 1 236 ? 172.999 114.533 133.315 0.37 21.43 236 SER A CA 1
ATOM 3497 C CA B SER A 1 236 ? 172.998 114.518 133.323 0.63 21.37 236 SER A CA 1
ATOM 3498 C C A SER A 1 236 ? 171.652 115.212 133.506 0.37 21.55 236 SER A C 1
ATOM 3499 C C B SER A 1 236 ? 171.679 115.270 133.447 0.63 21.45 236 SER A C 1
ATOM 3500 O O A SER A 1 236 ? 171.490 116.014 134.415 0.37 22.26 236 SER A O 1
ATOM 3501 O O B SER A 1 236 ? 171.575 116.200 134.228 0.63 22.21 236 SER A O 1
ATOM 3516 N N . GLY A 1 237 ? 170.687 114.893 132.652 1.00 21.49 237 GLY A N 1
ATOM 3517 C CA . GLY A 1 237 ? 169.386 115.529 132.731 1.00 21.04 237 GLY A CA 1
ATOM 3518 C C . GLY A 1 237 ? 169.331 116.865 132.008 1.00 19.27 237 GLY A C 1
ATOM 3519 O 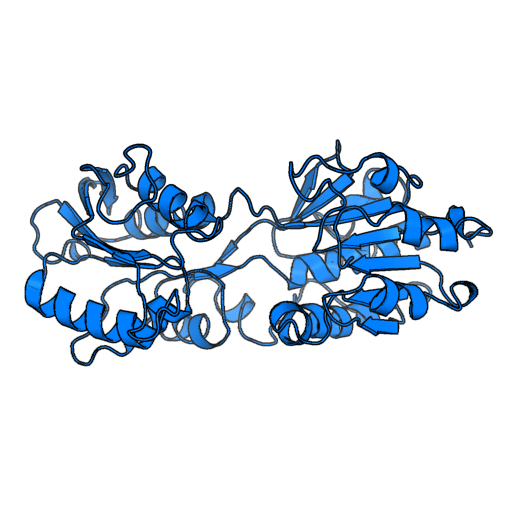O . GLY A 1 237 ? 169.832 116.976 130.892 1.00 18.06 237 GLY A O 1
ATOM 3524 N N . GLU A 1 238 ? 168.702 117.869 132.618 1.00 19.43 238 GLU A N 1
ATOM 3525 C CA . GLU A 1 238 ? 168.410 119.124 131.919 1.00 20.54 238 GLU A CA 1
ATOM 3526 C C . GLU A 1 238 ? 169.656 119.799 131.371 1.00 17.92 238 GLU A C 1
ATOM 3527 O O . GLU A 1 238 ? 169.634 120.342 130.273 1.00 17.65 238 GLU A O 1
ATOM 3539 N N . ASP A 1 239 ? 170.730 119.785 132.145 1.00 16.02 239 ASP A N 1
ATOM 3540 C CA . ASP A 1 239 ? 171.956 120.475 131.728 1.00 14.24 239 ASP A CA 1
ATOM 3541 C C . ASP A 1 239 ? 172.458 119.936 130.394 1.00 13.01 239 ASP A C 1
ATOM 3542 O O . ASP A 1 239 ? 173.033 120.685 129.608 1.00 13.09 239 ASP A O 1
ATOM 3551 N N . VAL A 1 240 ? 172.265 118.636 130.143 1.00 12.16 240 VAL A N 1
ATOM 3552 C CA . VAL A 1 240 ? 172.794 118.043 128.925 1.00 11.47 240 VAL A CA 1
ATOM 3553 C C . VAL A 1 240 ? 172.224 118.708 127.679 1.00 12.21 240 VAL A C 1
ATOM 3554 O O . VAL A 1 240 ? 172.950 118.934 126.710 1.00 11.89 240 VAL A O 1
ATOM 3567 N N . VAL A 1 241 ? 170.922 118.994 127.692 1.00 11.68 241 VAL A N 1
ATOM 3568 C CA . VAL A 1 241 ? 170.269 119.501 126.482 1.00 12.06 241 VAL A CA 1
ATOM 3569 C C . VAL A 1 241 ? 170.112 121.015 126.481 1.00 11.91 241 VAL A C 1
ATOM 3570 O O . VAL A 1 241 ? 169.684 121.584 125.487 1.00 13.25 241 VAL A O 1
ATOM 3583 N N . ALA A 1 242 ? 170.459 121.652 127.593 1.00 11.57 242 ALA A N 1
ATOM 3584 C CA . ALA A 1 242 ? 170.373 123.106 127.724 1.00 11.59 242 ALA A CA 1
ATOM 3585 C C . ALA A 1 242 ? 171.734 123.824 127.691 1.00 10.95 242 ALA A C 1
ATOM 3586 O O . ALA A 1 242 ? 171.886 124.836 127.014 1.00 11.42 242 ALA A O 1
ATOM 3593 N N . ASN A 1 243 ? 172.702 123.327 128.445 1.00 10.23 243 ASN A N 1
ATOM 3594 C CA . ASN A 1 243 ? 173.979 124.031 128.562 1.00 9.81 243 ASN A CA 1
ATOM 3595 C C . ASN A 1 243 ? 174.729 124.079 127.244 1.00 9.88 243 ASN A C 1
ATOM 3596 O O . ASN A 1 243 ? 175.024 123.035 126.639 1.00 10.45 243 ASN A O 1
ATOM 3607 N N . GLY A 1 244 ? 175.030 125.297 126.801 1.00 9.52 244 GLY A N 1
ATOM 3608 C CA . GLY A 1 244 ? 175.663 125.503 125.515 1.00 9.82 244 GLY A CA 1
ATOM 3609 C C . GLY A 1 244 ? 174.721 125.475 124.328 1.00 10.49 244 GLY A C 1
ATOM 3610 O O . GLY A 1 244 ? 175.137 125.705 123.194 1.00 11.20 244 GLY A O 1
ATOM 3614 N N . ILE A 1 245 ? 173.450 125.206 124.599 1.00 10.05 245 ILE A N 1
ATOM 3615 C CA . ILE A 1 245 ? 172.469 124.962 123.545 1.00 11.93 245 ILE A CA 1
ATOM 3616 C C . ILE A 1 245 ? 171.409 126.048 123.570 1.00 12.79 245 ILE A C 1
ATOM 3617 O O . ILE A 1 245 ? 171.236 126.750 122.574 1.00 15.15 245 ILE A O 1
ATOM 3633 N N . SER A 1 246 ? 170.732 126.212 124.700 1.00 11.80 246 SER A N 1
ATOM 3634 C CA . SER A 1 246 ? 169.739 127.285 124.852 1.00 12.46 246 SER A CA 1
ATOM 3635 C C . SER A 1 246 ? 170.127 128.301 125.915 1.00 12.53 246 SER A C 1
ATOM 3636 O O . SER A 1 246 ? 169.385 129.232 126.175 1.00 14.42 246 SER A O 1
ATOM 3644 N N . ARG A 1 247 ? 171.295 128.111 126.520 1.00 11.22 247 ARG A N 1
ATOM 3645 C CA . ARG A 1 247 ? 171.849 129.037 127.496 1.00 10.67 247 ARG A CA 1
ATOM 3646 C C . ARG A 1 247 ? 173.340 128.761 127.531 1.00 10.06 247 ARG A C 1
ATOM 3647 O O . ARG A 1 247 ? 173.785 127.693 127.107 1.00 11.00 247 ARG A O 1
ATOM 3668 N N . PRO A 1 248 ? 174.123 129.691 128.078 1.00 9.73 248 PRO A N 1
ATOM 3669 C CA . PRO A 1 248 ? 175.573 129.442 128.077 1.00 9.92 248 PRO A CA 1
ATOM 3670 C C . PRO A 1 248 ? 175.965 128.248 128.930 1.00 10.01 248 PRO A C 1
ATOM 3671 O O . PRO A 1 248 ? 175.348 127.959 129.960 1.00 10.55 248 PRO A O 1
ATOM 3682 N N . ASP A 1 249 ? 177.016 127.556 128.507 1.00 10.45 249 ASP A N 1
ATOM 3683 C CA . ASP A 1 249 ? 177.598 126.502 129.341 1.00 10.63 249 ASP A CA 1
ATOM 3684 C C . ASP A 1 249 ? 178.636 127.121 130.283 1.00 10.24 249 ASP A C 1
ATOM 3685 O O . ASP A 1 249 ? 178.749 128.356 130.392 1.00 10.65 249 ASP A O 1
ATOM 3694 N N . ALA A 1 250 ? 179.371 126.277 130.986 1.00 10.83 250 ALA A N 1
ATOM 3695 C CA . ALA A 1 250 ? 180.334 126.756 131.967 1.00 12.20 250 ALA A CA 1
ATOM 3696 C C . ALA A 1 250 ? 181.450 127.595 131.361 1.00 12.22 250 ALA A C 1
ATOM 3697 O O . ALA A 1 250 ? 182.084 128.384 132.068 1.00 12.99 250 ALA A O 1
ATOM 3704 N N . HIS A 1 251 ? 181.662 127.443 130.055 1.00 12.29 251 HIS A N 1
ATOM 3705 C CA . HIS A 1 251 ? 182.692 128.195 129.347 1.00 13.15 251 HIS A CA 1
ATOM 3706 C C . HIS A 1 251 ? 182.128 129.446 128.687 1.00 12.31 251 HIS A C 1
ATOM 3707 O O . HIS A 1 251 ? 182.866 130.236 128.100 1.00 12.97 251 HIS A O 1
ATOM 3720 N N . GLY A 1 252 ? 180.817 129.631 128.780 1.00 11.35 252 GLY A N 1
ATOM 3721 C CA . GLY A 1 252 ? 180.164 130.731 128.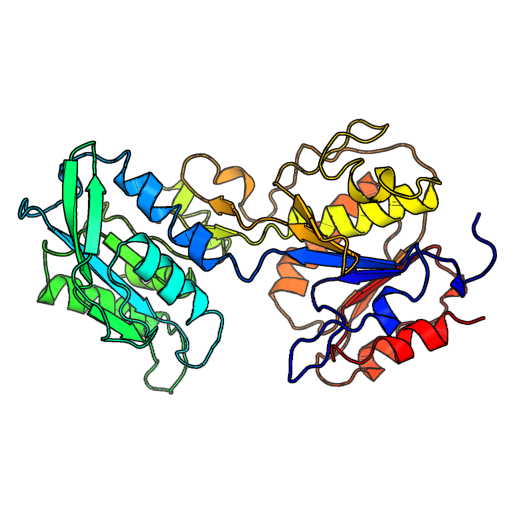105 1.00 10.75 252 GLY A CA 1
ATOM 3722 C C . GLY A 1 252 ? 179.713 130.475 126.676 1.00 10.47 252 GLY A C 1
ATOM 3723 O O . GLY A 1 252 ? 179.146 131.370 126.021 1.00 12.02 252 GLY A O 1
ATOM 3727 N N . ASN A 1 253 ? 179.935 129.268 126.176 1.00 10.38 253 ASN A N 1
ATOM 3728 C CA . ASN A 1 253 ? 179.503 128.935 124.826 1.00 10.31 253 ASN A CA 1
ATOM 3729 C C . ASN A 1 253 ? 177.998 128.760 124.744 1.00 11.12 253 ASN A C 1
ATOM 3730 O O . ASN A 1 253 ? 177.369 128.267 125.683 1.00 10.27 253 ASN A O 1
ATOM 3741 N N . LYS A 1 254 ? 177.436 129.146 123.610 1.00 11.15 254 LYS A N 1
ATOM 3742 C CA . LYS A 1 254 ? 176.000 129.028 123.375 1.00 10.21 254 LYS A CA 1
ATOM 3743 C C . LYS A 1 254 ? 175.717 129.120 121.885 1.00 10.67 254 LYS A C 1
ATOM 3744 O O . LYS A 1 254 ? 176.191 130.021 121.200 1.00 10.71 254 LYS A O 1
ATOM 3763 N N . ILE A 1 255 ? 174.953 128.167 121.383 1.00 10.21 255 ILE A N 1
ATOM 3764 C CA . ILE A 1 255 ? 174.450 128.228 120.022 1.00 9.88 255 ILE A CA 1
ATOM 3765 C C . ILE A 1 255 ? 173.600 129.496 119.848 1.00 10.92 255 ILE A C 1
ATOM 3766 O O . ILE A 1 255 ? 172.782 129.818 120.706 1.00 11.46 255 ILE A O 1
ATOM 3782 N N . SER A 1 256 ? 173.787 130.208 118.740 1.00 10.61 256 SER A N 1
ATOM 3783 C CA . SER A 1 256 ? 173.080 131.461 118.537 1.00 10.61 256 SER A CA 1
ATOM 3784 C C . SER A 1 256 ? 171.669 131.274 117.999 1.00 11.37 256 SER A C 1
ATOM 3785 O O . SER A 1 256 ? 170.765 131.982 118.429 1.00 13.64 256 SER A O 1
ATOM 3793 N N . ALA A 1 257 ? 171.476 130.319 117.097 1.00 11.47 257 ALA A N 1
ATOM 3794 C CA . ALA A 1 257 ? 170.148 130.048 116.554 1.00 10.85 257 ALA A CA 1
ATOM 3795 C C . ALA A 1 257 ? 169.272 129.399 117.619 1.00 11.06 257 ALA A C 1
ATOM 3796 O O . ALA A 1 257 ? 169.778 128.759 118.536 1.00 11.77 257 ALA A O 1
ATOM 3803 N N . PRO A 1 258 ? 167.945 129.523 117.480 1.00 11.26 258 PRO A N 1
ATOM 3804 C CA . PRO A 1 258 ? 167.071 128.864 118.453 1.00 11.34 258 PRO A CA 1
ATOM 3805 C C . PRO A 1 258 ? 167.048 127.365 118.249 1.00 11.44 258 PRO A C 1
ATOM 3806 O O . PRO A 1 258 ? 167.049 126.912 117.107 1.00 11.28 258 PRO A O 1
ATOM 3817 N N . VAL A 1 259 ? 166.990 126.633 119.359 1.00 12.33 259 VAL A N 1
ATOM 3818 C CA . VAL A 1 259 ? 166.981 125.174 119.366 1.00 12.45 259 VAL A CA 1
ATOM 3819 C C . VAL A 1 259 ? 165.933 124.674 120.358 1.00 13.86 259 VAL A C 1
ATOM 3820 O O . VAL A 1 259 ? 165.763 125.241 121.434 1.00 17.05 259 VAL A O 1
ATOM 3833 N N . GLN A 1 260 ? 165.213 123.638 119.962 1.00 11.39 260 GLN A N 1
ATOM 3834 C CA . GLN A 1 260 ? 164.169 123.008 120.766 1.00 11.01 260 GLN A CA 1
ATOM 3835 C C . GLN A 1 260 ? 164.636 121.670 121.333 1.00 10.43 260 GLN A C 1
ATOM 3836 O O . GLN A 1 260 ? 165.583 121.051 120.816 1.00 11.20 260 GLN A O 1
ATOM 3850 N N . TYR A 1 261 ? 163.964 121.223 122.384 1.00 9.20 261 TYR A N 1
ATOM 3851 C CA . TYR A 1 261 ? 164.130 119.868 122.878 1.00 10.14 261 TYR A CA 1
ATOM 3852 C C . TYR A 1 261 ? 162.764 119.215 122.981 1.00 10.15 261 TYR A C 1
ATOM 3853 O O . TYR A 1 261 ? 161.861 119.755 123.629 1.00 10.70 261 TYR A O 1
ATOM 3871 N N . TRP A 1 262 ? 162.638 118.064 122.321 1.00 10.15 262 TRP A N 1
ATOM 3872 C CA . TRP A 1 262 ? 161.431 117.260 122.330 1.00 9.90 262 TRP A CA 1
ATOM 3873 C C . TRP A 1 262 ? 161.678 116.054 123.224 1.00 11.09 262 TRP A C 1
ATOM 3874 O O . TRP A 1 262 ? 162.292 115.074 122.808 1.00 11.91 262 TRP A O 1
ATOM 3895 N N . GLU A 1 263 ? 161.216 116.145 124.467 1.00 12.72 263 GLU A N 1
ATOM 3896 C CA . GLU A 1 263 ? 161.578 115.172 125.486 1.00 15.49 263 GLU A CA 1
ATOM 3897 C C . GLU A 1 263 ? 161.095 113.753 125.181 1.00 14.80 263 GLU A C 1
ATOM 3898 O O . GLU A 1 263 ? 161.806 112.777 125.482 1.00 15.69 263 GLU A O 1
ATOM 3910 N N . ASP A 1 264 ? 159.922 113.619 124.569 1.00 14.91 264 ASP A N 1
ATOM 3911 C CA . ASP A 1 264 ? 159.357 112.287 124.394 1.00 16.99 264 ASP A CA 1
ATOM 3912 C C . ASP A 1 264 ? 160.187 111.421 123.449 1.00 16.10 264 ASP A C 1
ATOM 3913 O O . ASP A 1 264 ? 160.181 110.179 123.561 1.00 18.44 264 ASP A O 1
ATOM 3922 N N . VAL A 1 265 ? 160.919 112.064 122.542 1.00 13.46 265 VAL A N 1
ATOM 3923 C CA . VAL A 1 265 ? 161.745 111.339 121.580 1.00 12.23 265 VAL A CA 1
ATOM 3924 C C . VAL A 1 265 ? 163.239 111.659 121.731 1.00 12.20 265 VAL A C 1
ATOM 3925 O O . VAL A 1 265 ? 164.084 111.225 120.917 1.00 12.73 265 VAL A O 1
ATOM 3938 N N . LYS A 1 266 ? 163.562 112.401 122.784 1.00 12.14 266 LYS A N 1
ATOM 3939 C CA . LYS A 1 266 ? 164.944 112.756 123.104 1.00 10.95 266 LYS A CA 1
ATOM 3940 C C . LYS A 1 266 ? 165.624 113.430 121.923 1.00 10.31 266 LYS A C 1
ATOM 3941 O O . LYS A 1 266 ? 166.777 113.142 121.618 1.00 11.08 266 LYS A O 1
ATOM 3960 N N . ALA A 1 267 ? 164.938 114.389 121.306 1.00 9.66 267 ALA A N 1
ATOM 3961 C CA . ALA A 1 267 ? 165.426 115.053 120.097 1.00 10.18 267 ALA A CA 1
ATOM 3962 C C . ALA A 1 267 ? 165.703 116.541 120.350 1.00 11.17 267 ALA A C 1
ATOM 3963 O O . ALA A 1 267 ? 164.839 117.297 120.803 1.00 11.60 267 ALA A O 1
ATOM 3970 N N . ILE A 1 268 ? 166.927 116.943 120.041 1.00 10.78 268 ILE A N 1
ATOM 3971 C CA . ILE A 1 268 ? 167.317 118.348 120.013 1.00 11.43 268 ILE A CA 1
ATOM 3972 C C . ILE A 1 268 ? 167.124 118.765 118.572 1.00 10.67 268 ILE A C 1
ATOM 3973 O O . ILE A 1 268 ? 167.706 118.152 117.652 1.00 11.25 268 ILE A O 1
ATOM 3989 N N . MET A 1 269 ? 166.261 119.757 118.372 1.00 9.98 269 MET A N 1
ATOM 3990 C CA . MET A 1 269 ? 165.826 120.133 117.026 1.00 9.84 269 MET A CA 1
ATOM 3991 C C . MET A 1 269 ? 166.020 121.619 116.807 1.00 10.33 269 MET A C 1
ATOM 3992 O O . MET A 1 269 ? 165.369 122.446 117.453 1.00 10.96 269 MET A O 1
ATOM 4006 N N . ALA A 1 270 ? 166.928 121.970 115.902 1.00 10.05 270 ALA A N 1
ATOM 4007 C CA . ALA A 1 270 ? 167.097 123.387 115.538 1.00 10.13 270 ALA A CA 1
ATOM 4008 C C . ALA A 1 270 ? 165.847 123.944 114.908 1.00 10.16 270 ALA A C 1
ATOM 4009 O O . ALA A 1 270 ? 165.203 123.272 114.129 1.00 10.48 270 ALA A O 1
ATOM 4016 N N . ASP A 1 271 ? 165.510 125.184 115.243 1.00 10.51 271 ASP A N 1
ATOM 4017 C CA . ASP A 1 271 ? 164.498 125.901 114.487 1.00 11.13 271 ASP A CA 1
ATOM 4018 C C . ASP A 1 271 ? 164.953 126.073 113.045 1.00 10.89 271 ASP A C 1
ATOM 4019 O O . ASP A 1 271 ? 166.163 126.096 112.745 1.00 11.10 271 ASP A O 1
ATOM 4028 N N . ASN A 1 272 ? 163.990 126.248 112.152 1.00 10.20 272 ASN A N 1
ATOM 4029 C CA . ASN A 1 272 ? 164.261 126.855 110.855 1.00 9.47 272 ASN A CA 1
ATOM 4030 C C . ASN A 1 272 ? 164.347 128.353 111.071 1.00 10.43 272 ASN A C 1
ATOM 4031 O O . ASN A 1 272 ? 163.588 128.878 111.867 1.00 11.47 272 ASN A O 1
ATOM 4042 N N . SER A 1 273 ? 165.246 129.024 110.361 1.00 9.60 273 SER A N 1
ATOM 4043 C CA . SER A 1 273 ? 165.381 130.483 110.474 1.00 10.04 273 SER A CA 1
ATOM 4044 C C . SER A 1 273 ? 165.204 131.195 109.140 1.00 10.41 273 SER A C 1
ATOM 4045 O O . SER A 1 273 ? 165.792 130.775 108.141 1.00 9.85 273 SER A O 1
ATOM 4053 N N . GLU A 1 274 ? 164.442 132.295 109.128 1.00 11.13 274 GLU A N 1
ATOM 4054 C CA . GLU A 1 274 ? 164.423 133.184 107.969 1.00 12.49 274 GLU A CA 1
ATOM 4055 C C . GLU A 1 274 ? 165.808 133.806 107.803 1.00 11.51 274 GLU A C 1
ATOM 4056 O O . GLU A 1 274 ? 166.504 134.097 108.796 1.00 12.11 274 GLU A O 1
ATOM 4068 N N . VAL A 1 275 ? 166.193 134.009 106.546 1.00 10.62 275 VAL A N 1
ATOM 4069 C CA . VAL A 1 275 ? 167.434 134.690 106.200 1.00 10.82 275 VAL A CA 1
ATOM 4070 C C . VAL A 1 275 ? 167.048 135.869 105.314 1.00 11.73 275 VAL A C 1
ATOM 4071 O O . VAL A 1 275 ? 166.511 135.694 104.225 1.00 11.58 275 VAL A O 1
ATOM 4084 N N . THR A 1 276 ? 167.333 137.064 105.808 1.00 12.52 276 THR A N 1
ATOM 4085 C CA . THR A 1 276 ? 166.945 138.304 105.145 1.00 12.55 276 THR A CA 1
ATOM 4086 C C . THR A 1 276 ? 168.085 139.322 105.217 1.00 13.10 276 THR A C 1
ATOM 4087 O O . THR A 1 276 ? 169.151 139.020 105.735 1.00 13.21 276 THR A O 1
ATOM 4098 N N . SER A 1 277 ? 167.842 140.529 104.719 1.00 14.30 277 SER A N 1
ATOM 4099 C CA . SER A 1 277 ? 168.820 141.614 104.856 1.00 16.32 277 SER A CA 1
ATOM 4100 C C . SER A 1 277 ? 169.282 141.860 106.296 1.00 16.70 277 SER A C 1
ATOM 4101 O O . SER A 1 277 ? 170.372 142.401 106.531 1.00 17.70 277 SER A O 1
ATOM 4109 N N . ALA A 1 278 ? 168.459 141.464 107.255 1.00 16.56 278 ALA A N 1
ATOM 4110 C CA . ALA A 1 278 ? 168.747 141.709 108.660 1.00 17.97 278 ALA A CA 1
ATOM 4111 C C . ALA A 1 278 ? 169.802 140.792 109.247 1.00 17.89 278 ALA A C 1
ATOM 4112 O O . ALA A 1 278 ? 170.433 141.161 110.246 1.00 20.06 278 ALA A O 1
ATOM 4119 N N . ASN A 1 279 ? 170.005 139.616 108.656 1.00 15.95 279 ASN A N 1
ATOM 4120 C CA . ASN A 1 279 ? 170.914 138.628 109.252 1.00 15.02 279 ASN A CA 1
ATOM 4121 C C . ASN A 1 279 ? 171.721 137.801 108.257 1.00 15.01 279 ASN A C 1
ATOM 4122 O O . ASN A 1 279 ? 172.332 136.784 108.628 1.00 15.28 279 ASN A O 1
ATOM 4133 N N . TRP A 1 280 ? 171.749 138.232 107.003 1.00 14.88 280 TRP A N 1
ATOM 4134 C CA . TRP A 1 280 ? 172.350 137.421 105.960 1.00 14.33 280 TRP A CA 1
ATOM 4135 C C . TRP A 1 280 ? 173.823 137.067 106.206 1.00 14.47 280 TRP A C 1
ATOM 4136 O O . TRP A 1 280 ? 174.267 136.004 105.797 1.00 13.96 280 TRP A O 1
ATOM 4157 N N . LYS A 1 281 ? 174.579 137.937 106.864 1.00 15.58 281 LYS A N 1
ATOM 4158 C CA . LYS A 1 281 ? 176.001 137.653 107.045 1.00 17.29 281 LYS A CA 1
ATOM 4159 C C . LYS A 1 281 ? 176.221 136.455 107.965 1.00 17.30 281 LYS A C 1
ATOM 4160 O O . LYS A 1 281 ? 177.278 135.844 107.927 1.00 18.27 281 LYS A O 1
ATOM 4179 N N . GLU A 1 282 ? 175.217 136.109 108.766 1.00 16.13 282 GLU A N 1
ATOM 4180 C CA . GLU A 1 282 ? 175.304 134.946 109.646 1.00 15.82 282 GLU A CA 1
ATOM 4181 C C . GLU A 1 282 ? 175.132 133.614 108.896 1.00 14.64 282 GLU A C 1
ATOM 4182 O O . GLU A 1 282 ? 175.437 132.539 109.430 1.00 15.84 282 GLU A O 1
ATOM 4194 N N . TYR A 1 283 ? 174.699 133.701 107.638 1.00 13.93 283 TYR A N 1
ATOM 4195 C CA . TYR A 1 283 ? 174.327 132.527 106.851 1.00 13.50 283 TYR A CA 1
ATOM 4196 C C . TYR A 1 283 ? 175.098 132.370 105.547 1.00 14.66 283 TYR A C 1
ATOM 4197 O O . TYR A 1 283 ? 174.798 131.487 104.756 1.00 15.74 283 TYR A O 1
ATOM 4215 N N . THR A 1 284 ? 176.116 133.195 105.333 1.00 15.41 284 THR A N 1
ATOM 4216 C CA . THR A 1 284 ? 176.916 133.058 104.132 1.00 17.42 284 THR A CA 1
ATOM 4217 C C . THR A 1 284 ? 177.792 131.823 104.227 1.00 19.18 284 THR A C 1
ATOM 4218 O O . THR A 1 284 ? 178.056 131.328 105.325 1.00 19.33 284 THR A O 1
ATOM 4229 N N . ARG A 1 285 ? 178.257 131.343 103.076 1.00 21.49 285 ARG A N 1
ATOM 4230 C CA . ARG A 1 285 ? 179.120 130.176 103.012 1.00 24.84 285 ARG A CA 1
ATOM 4231 C C . ARG A 1 285 ? 180.306 130.353 103.955 1.00 24.38 285 ARG A C 1
ATOM 4232 O O . ARG A 1 285 ? 181.004 131.367 103.925 1.00 24.90 285 ARG A O 1
ATOM 4253 N N . GLY A 1 286 ? 180.504 129.370 104.818 1.00 24.01 286 GLY A N 1
ATOM 4254 C CA . GLY A 1 286 ? 181.638 129.388 105.717 1.00 23.39 286 GLY A CA 1
ATOM 4255 C C . GLY A 1 286 ? 181.437 130.214 106.978 1.00 21.55 286 GLY A C 1
ATOM 4256 O O . GLY A 1 286 ? 182.318 130.214 107.823 1.00 21.41 286 GLY A O 1
ATOM 4260 N N . ALA A 1 287 ? 180.306 130.912 107.118 1.00 18.56 287 ALA A N 1
ATOM 4261 C CA . ALA A 1 287 ? 180.084 131.711 108.323 1.00 16.49 287 ALA A CA 1
ATOM 4262 C C . ALA A 1 287 ? 179.997 130.772 109.509 1.00 15.22 287 ALA A C 1
ATOM 4263 O O . ALA A 1 287 ? 179.381 129.729 109.409 1.00 17.38 287 ALA A O 1
ATOM 4270 N N . ARG A 1 288 ? 180.588 131.143 110.635 1.00 12.51 288 ARG A N 1
ATOM 4271 C CA . ARG A 1 288 ? 180.517 130.318 111.841 1.00 12.84 288 ARG A CA 1
ATOM 4272 C C . ARG A 1 288 ? 179.960 131.105 113.021 1.00 12.62 288 ARG A C 1
ATOM 4273 O O . ARG A 1 288 ? 180.073 132.332 113.102 1.00 14.70 288 ARG A O 1
ATOM 4294 N N . ASP A 1 289 ? 179.396 130.366 113.962 1.00 12.80 289 ASP A N 1
ATOM 4295 C CA . ASP A 1 289 ? 178.725 130.930 115.119 1.00 12.68 289 ASP A CA 1
ATOM 4296 C C . ASP A 1 289 ? 179.744 131.541 116.089 1.00 13.02 289 ASP A C 1
ATOM 4297 O O . ASP A 1 289 ? 180.526 130.817 116.709 1.00 12.67 289 ASP A O 1
ATOM 4306 N N . ALA A 1 290 ? 179.739 132.866 116.205 1.00 14.49 290 ALA A N 1
ATOM 4307 C CA . ALA A 1 290 ? 180.634 133.565 117.118 1.00 14.48 290 ALA A CA 1
ATOM 4308 C C . ALA A 1 290 ? 180.381 133.190 118.570 1.00 13.68 290 ALA A C 1
ATOM 4309 O O . ALA A 1 290 ? 181.211 133.464 119.441 1.00 14.97 290 ALA A O 1
ATOM 4316 N N . GLY A 1 291 ? 179.232 132.586 118.843 1.00 12.52 291 GLY A N 1
ATOM 4317 C CA . GLY A 1 291 ? 178.932 132.164 120.196 1.00 11.61 291 GLY A CA 1
ATOM 4318 C C . GLY A 1 291 ? 179.659 130.924 120.686 1.00 11.59 291 GLY A C 1
ATOM 4319 O O . GLY A 1 291 ? 179.505 130.556 121.859 1.00 12.10 291 GLY A O 1
ATOM 4323 N N . VAL A 1 292 ? 180.423 130.267 119.804 1.00 10.67 292 VAL A N 1
ATOM 4324 C CA . VAL A 1 292 ? 181.156 129.070 120.169 1.00 10.97 292 VAL A CA 1
ATOM 4325 C C . VAL A 1 292 ? 182.647 129.376 120.027 1.00 11.28 292 VAL A C 1
ATOM 4326 O O . VAL A 1 292 ? 183.142 129.608 118.927 1.00 12.28 292 VAL A O 1
ATOM 4339 N N . ARG A 1 293 ? 183.322 129.387 121.172 1.00 10.73 293 ARG A N 1
ATOM 4340 C CA . ARG A 1 293 ? 184.740 129.701 121.277 1.00 11.14 293 ARG A CA 1
ATOM 4341 C C . ARG A 1 293 ? 185.488 128.558 121.960 1.00 12.40 293 ARG A C 1
ATOM 4342 O O . ARG A 1 293 ? 184.884 127.612 122.470 1.00 12.80 293 ARG A O 1
ATOM 4363 N N . GLN A 1 294 ? 186.815 128.654 121.944 1.00 12.76 294 GLN A N 1
ATOM 4364 C CA . GLN A 1 294 ? 187.669 127.608 122.468 1.00 13.70 294 GLN A CA 1
ATOM 4365 C C . GLN A 1 294 ? 187.434 127.364 123.951 1.00 13.68 294 GLN A C 1
ATOM 4366 O O . GLN A 1 294 ? 187.411 128.306 124.754 1.00 15.06 294 GLN A O 1
ATOM 4380 N N . VAL A 1 295 ? 187.303 126.087 124.305 1.00 14.24 295 VAL A N 1
ATOM 4381 C CA . VAL A 1 295 ? 187.199 125.652 125.704 1.00 14.78 295 VAL A CA 1
ATOM 4382 C C . VAL A 1 295 ? 188.499 124.996 126.158 1.00 16.02 295 VAL A C 1
ATOM 4383 O O . VAL A 1 295 ? 189.351 124.684 125.330 1.00 15.39 295 VAL A O 1
ATOM 4396 N N A SER A 1 296 ? 188.609 124.770 127.469 0.44 17.35 296 SER A N 1
ATOM 4397 N N B SER A 1 296 ? 188.628 124.768 127.463 0.56 17.03 296 SER A N 1
ATOM 4398 C CA A SER A 1 296 ? 189.765 124.111 128.081 0.44 18.04 296 SER A CA 1
ATOM 4399 C CA B SER A 1 296 ? 189.788 124.069 128.014 0.56 17.63 296 SER A CA 1
ATOM 4400 C C A SER A 1 296 ? 189.454 122.709 128.626 0.44 18.48 296 SER A C 1
ATOM 4401 C C B SER A 1 296 ? 189.428 122.735 128.682 0.56 18.28 296 SER A C 1
ATOM 4402 O O A SER A 1 296 ? 190.300 122.088 129.277 0.44 19.33 296 SER A O 1
ATOM 4403 O O B SER A 1 296 ? 190.214 122.180 129.458 0.56 19.29 296 SER A O 1
ATOM 4418 N N . ALA A 1 297 ? 188.250 122.212 128.370 1.00 18.54 297 ALA A N 1
ATOM 4419 C CA . ALA A 1 297 ? 187.823 120.925 128.904 1.00 17.46 297 ALA A CA 1
ATOM 4420 C C . ALA A 1 297 ? 188.711 119.771 128.428 1.00 17.10 297 ALA A C 1
ATOM 4421 O O . ALA A 1 297 ? 189.374 119.884 127.391 1.00 18.05 297 ALA A O 1
ATOM 4429 N N . PRO A 1 298 ? 188.739 118.653 129.182 1.00 16.92 298 PRO A N 1
ATOM 4430 C CA . PRO A 1 298 ? 189.602 117.537 128.772 1.00 16.40 298 PRO A CA 1
ATOM 4431 C C . PRO A 1 298 ? 189.267 117.034 127.359 1.00 14.61 298 PRO A C 1
ATOM 4432 O O . PRO A 1 298 ? 188.096 116.933 126.979 1.00 14.27 298 PRO A O 1
ATOM 4443 N N . THR A 1 299 ? 190.295 116.722 126.575 1.00 13.69 299 THR A N 1
ATOM 4444 C CA . THR A 1 299 ? 190.080 116.280 125.198 1.00 13.64 299 THR A CA 1
ATOM 4445 C C . THR A 1 299 ? 189.389 114.931 125.190 1.00 12.60 299 THR A C 1
ATOM 4446 O O . THR A 1 299 ? 189.744 114.043 125.962 1.00 14.62 299 THR A O 1
ATOM 4457 N N . LYS A 1 300 ? 188.385 114.793 124.325 1.00 11.50 300 LYS A N 1
ATOM 4458 C CA . LYS A 1 300 ? 187.650 113.538 124.156 1.00 10.96 300 LYS A CA 1
ATOM 4459 C C . LYS A 1 300 ? 187.590 113.158 122.694 1.00 10.98 300 LYS A C 1
ATOM 4460 O O . LYS A 1 300 ? 187.717 113.999 121.797 1.00 12.82 300 LYS A O 1
ATOM 4479 N N A LYS A 1 301 ? 187.398 111.868 122.462 0.34 11.59 301 LYS A N 1
ATOM 4480 N N B LYS A 1 301 ? 187.383 111.873 122.463 0.66 11.56 301 LYS A N 1
ATOM 4481 C CA A LYS A 1 301 ? 187.422 111.297 121.126 0.34 11.62 301 LYS A CA 1
ATOM 4482 C CA B LYS A 1 301 ? 187.431 111.284 121.135 0.66 11.23 301 LYS A CA 1
ATOM 4483 C C A LYS A 1 301 ? 186.036 110.836 120.703 0.34 10.80 301 LYS A C 1
ATOM 4484 C C B LYS A 1 301 ? 186.046 110.821 120.698 0.66 10.58 301 LYS A C 1
ATOM 4485 O O A LYS A 1 301 ? 185.357 110.115 121.442 0.34 10.74 301 LYS A O 1
ATOM 4486 O O B LYS A 1 301 ? 185.375 110.078 121.429 0.66 10.34 301 LYS A O 1
ATOM 4523 N N . VAL A 1 302 ? 185.628 111.245 119.504 1.00 9.78 302 VAL A N 1
ATOM 4524 C CA . VAL A 1 302 ? 184.309 110.874 118.956 1.00 9.68 302 VAL A CA 1
ATOM 4525 C C . VAL A 1 302 ? 184.496 110.252 117.576 1.00 9.64 302 VAL A C 1
ATOM 4526 O O . VAL A 1 302 ? 185.265 110.747 116.748 1.00 10.82 302 VAL A O 1
ATOM 4540 N N . LEU A 1 303 ? 183.791 109.147 117.349 1.00 9.04 303 LEU A N 1
ATOM 4541 C CA . LEU A 1 303 ? 183.643 108.549 116.036 1.00 8.91 303 LEU A CA 1
ATOM 4542 C C . LEU A 1 303 ? 182.266 108.899 115.500 1.00 9.47 303 LEU A C 1
ATOM 4543 O O . LEU A 1 303 ? 181.251 108.649 116.162 1.00 10.36 303 LEU A O 1
ATOM 4559 N N . LEU A 1 304 ? 182.259 109.521 114.327 1.00 9.38 304 LEU A N 1
ATOM 4560 C CA . LEU A 1 304 ? 181.044 110.030 113.701 1.00 9.53 304 LEU A CA 1
ATOM 4561 C C . LEU A 1 304 ? 180.891 109.416 112.319 1.00 9.75 304 LEU A C 1
ATOM 4562 O O . LEU A 1 304 ? 181.858 109.349 111.545 1.00 10.52 304 LEU A O 1
ATOM 4578 N N . THR A 1 305 ? 179.683 108.944 112.016 1.00 10.37 305 THR A N 1
ATOM 4579 C CA . THR A 1 305 ? 179.397 108.361 110.710 1.00 10.48 305 THR A CA 1
ATOM 4580 C C . THR A 1 305 ? 178.542 109.287 109.846 1.00 10.92 305 THR A C 1
ATOM 4581 O O . THR A 1 305 ? 177.751 110.092 110.351 1.00 11.60 305 THR A O 1
ATOM 4592 N N . VAL A 1 306 ? 178.702 109.135 108.541 1.00 11.23 306 VAL A N 1
ATOM 4593 C CA . VAL A 1 306 ? 177.924 109.866 107.549 1.00 11.64 306 VAL A CA 1
ATOM 4594 C C . VAL A 1 306 ? 177.362 108.835 106.581 1.00 11.83 306 VAL A C 1
ATOM 4595 O O . VAL A 1 306 ? 178.106 107.996 106.081 1.00 12.12 306 VAL A O 1
ATOM 4608 N N . HIS A 1 307 ? 176.053 108.873 106.310 1.00 11.07 307 HIS A N 1
ATOM 4609 C CA . HIS A 1 307 ? 175.435 107.752 105.614 1.00 12.10 307 HIS A CA 1
ATOM 4610 C C . HIS A 1 307 ? 175.830 107.678 104.138 1.00 12.76 307 HIS A C 1
ATOM 4611 O O . HIS A 1 307 ? 175.779 106.612 103.528 1.00 12.92 307 HIS A O 1
ATOM 4624 N N . ASN A 1 308 ? 176.202 108.815 103.575 1.00 12.11 308 ASN A N 1
ATOM 4625 C CA . ASN A 1 308 ? 176.492 108.903 102.147 1.00 14.10 308 ASN A CA 1
ATOM 4626 C C . ASN A 1 308 ? 177.503 109.998 101.884 1.00 14.14 308 ASN A C 1
ATOM 4627 O O . ASN A 1 308 ? 177.188 111.174 101.982 1.00 14.28 308 ASN A O 1
ATOM 4638 N N . ALA A 1 309 ? 178.726 109.591 101.561 1.00 14.82 309 ALA A N 1
ATOM 4639 C CA . ALA A 1 309 ? 179.816 110.513 101.266 1.00 15.51 309 ALA A CA 1
ATOM 4640 C C . ALA A 1 309 ? 179.500 111.457 100.103 1.00 16.47 309 ALA A C 1
ATOM 4641 O O . ALA A 1 309 ? 180.060 112.543 100.015 1.00 17.35 309 ALA A O 1
ATOM 4648 N N A SER A 1 310 ? 178.598 111.044 99.221 0.27 16.41 310 SER A N 1
ATOM 4649 N N B SER A 1 310 ? 178.598 111.028 99.223 0.73 16.57 310 SER A N 1
ATOM 4650 C CA A SER A 1 310 ? 178.286 111.827 98.032 0.27 16.96 310 SER A CA 1
ATOM 4651 C CA B SER A 1 310 ? 178.233 111.771 98.014 0.73 18.00 310 SER A CA 1
ATOM 4652 C C A SER A 1 310 ? 177.150 112.817 98.263 0.27 17.32 310 SER A C 1
ATOM 4653 C C B SER A 1 310 ? 177.017 112.671 98.204 0.73 17.97 310 SER A C 1
ATOM 4654 O O A SER A 1 310 ? 176.870 113.644 97.398 0.27 18.12 310 SER A O 1
ATOM 4655 O O B SER A 1 310 ? 176.534 113.262 97.249 0.73 19.37 310 SER A O 1
ATOM 4670 N N . ASN A 1 311 ? 176.496 112.743 99.420 1.00 16.93 311 ASN A N 1
ATOM 4671 C CA . ASN A 1 311 ? 175.435 113.687 99.724 1.00 16.81 311 ASN A CA 1
ATOM 4672 C C . ASN A 1 311 ? 176.040 115.076 99.870 1.00 16.62 311 ASN A C 1
ATOM 4673 O O . ASN A 1 311 ? 176.868 115.308 100.754 1.00 15.90 311 ASN A O 1
ATOM 4685 N N . ASP A 1 312 ? 175.628 116.009 99.009 1.00 17.29 312 ASP A N 1
ATOM 4686 C CA . ASP A 1 312 ? 176.280 117.308 98.987 1.00 19.08 312 ASP A CA 1
ATOM 4687 C C . ASP A 1 312 ? 176.043 118.125 100.249 1.00 16.31 312 ASP A C 1
ATOM 4688 O O . ASP A 1 312 ? 176.927 118.838 100.686 1.00 16.31 312 ASP A O 1
ATOM 4697 N N . PHE A 1 313 ? 174.847 118.051 100.826 1.00 15.10 313 PHE A N 1
ATOM 4698 C CA . PHE A 1 313 ? 174.586 118.789 102.053 1.00 14.04 313 PHE A CA 1
ATOM 4699 C C . PHE A 1 313 ? 175.530 118.319 103.158 1.00 14.25 313 PHE A C 1
ATOM 4700 O O . PHE A 1 313 ? 176.141 119.124 103.855 1.00 13.85 313 PHE A O 1
ATOM 4717 N N . LEU A 1 314 ? 175.658 117.009 103.321 1.00 13.30 314 LEU A N 1
ATOM 4718 C CA . LEU A 1 314 ? 176.515 116.497 104.374 1.00 13.58 314 LEU A CA 1
ATOM 4719 C C . LEU A 1 314 ? 177.990 116.778 104.079 1.00 14.20 314 LEU A C 1
ATOM 4720 O O . LEU A 1 314 ? 178.761 117.134 104.980 1.00 14.98 314 LEU A O 1
ATOM 4736 N N . ALA A 1 315 ? 178.386 116.636 102.818 1.00 15.01 315 ALA A N 1
ATOM 4737 C CA . ALA A 1 315 ? 179.791 116.786 102.449 1.00 16.47 315 ALA A CA 1
ATOM 4738 C C . ALA A 1 315 ? 180.255 118.222 102.510 1.00 17.81 315 ALA A C 1
ATOM 4739 O O . ALA A 1 315 ? 181.395 118.498 102.926 1.00 18.80 315 ALA A O 1
ATOM 4746 N N . SER A 1 316 ? 179.388 119.133 102.082 1.00 17.52 316 SER A N 1
ATOM 4747 C CA . SER A 1 316 ? 179.768 120.528 101.859 1.00 19.12 316 SER A CA 1
ATOM 4748 C C . SER A 1 316 ? 179.321 121.493 102.946 1.00 16.09 316 SER A C 1
ATOM 4749 O O . SER A 1 316 ? 179.927 122.559 103.101 1.00 16.62 316 SER A O 1
ATOM 4757 N N . ALA A 1 317 ? 178.279 121.130 103.696 1.00 14.33 317 ALA A N 1
ATOM 4758 C CA . ALA A 1 317 ? 177.767 121.995 104.755 1.00 13.53 317 ALA A CA 1
ATOM 4759 C C . ALA A 1 317 ? 177.961 121.391 106.148 1.00 11.73 317 ALA A C 1
ATOM 4760 O O . ALA A 1 317 ? 178.545 122.003 107.039 1.00 13.54 317 ALA A O 1
ATOM 4767 N N . TYR A 1 318 ? 177.450 120.188 106.350 1.00 11.03 318 TYR A N 1
ATOM 4768 C CA . TYR A 1 318 ? 177.439 119.608 107.696 1.00 10.14 318 TYR A CA 1
ATOM 4769 C C . TYR A 1 318 ? 178.850 119.240 108.145 1.00 10.39 318 TYR A C 1
ATOM 4770 O O . TYR A 1 318 ? 179.284 119.637 109.220 1.00 11.29 318 TYR A O 1
ATOM 4788 N N . LEU A 1 319 ? 179.586 118.499 107.330 1.00 11.12 319 LEU A N 1
ATOM 4789 C CA . LEU A 1 319 ? 180.911 118.064 107.767 1.00 10.80 319 LEU A CA 1
ATOM 4790 C C . LEU A 1 319 ? 181.882 119.230 108.025 1.00 10.92 319 LEU A C 1
ATOM 4791 O O . LEU A 1 319 ? 182.558 119.241 109.039 1.00 11.55 319 LEU A O 1
ATOM 4807 N N . PRO A 1 320 ? 181.927 120.222 107.123 1.00 11.94 320 PRO A N 1
ATOM 4808 C CA . PRO A 1 320 ? 182.804 121.357 107.431 1.00 11.88 320 PRO A CA 1
ATOM 4809 C C . PRO A 1 320 ? 182.436 122.094 108.731 1.00 11.56 320 PRO A C 1
ATOM 4810 O O . PRO A 1 320 ? 183.297 122.571 109.472 1.00 12.24 320 PRO A O 1
ATOM 4821 N N . ALA A 1 321 ? 181.146 122.186 109.021 1.00 10.67 321 ALA A N 1
ATOM 4822 C CA . ALA A 1 321 ? 180.727 122.763 110.284 1.00 10.87 321 ALA A CA 1
ATOM 4823 C C . ALA A 1 321 ? 181.250 121.929 111.463 1.00 10.44 321 ALA A C 1
ATOM 4824 O O . ALA A 1 321 ? 181.857 122.464 112.402 1.00 10.72 321 ALA A O 1
ATOM 4831 N N . LEU A 1 322 ? 180.993 120.620 111.437 1.00 10.38 322 LEU A N 1
ATOM 4832 C CA . LEU A 1 322 ? 181.501 119.740 112.490 1.00 10.67 322 LEU A CA 1
ATOM 4833 C C . LEU A 1 322 ? 183.002 119.914 112.734 1.00 10.93 322 LEU A C 1
ATOM 4834 O O . LEU A 1 322 ? 183.455 119.994 113.878 1.00 12.17 322 LEU A O 1
ATOM 4850 N N . LYS A 1 323 ? 183.772 119.928 111.659 1.00 11.43 323 LYS A N 1
ATOM 4851 C CA . LYS A 1 323 ? 185.229 120.039 111.771 1.00 12.50 323 LYS A CA 1
ATOM 4852 C C . LYS A 1 323 ? 185.715 121.394 112.279 1.00 12.75 323 LYS A C 1
ATOM 4853 O O . LYS A 1 323 ? 186.810 121.503 112.821 1.00 14.39 323 LYS A O 1
ATOM 4872 N N . HIS A 1 324 ? 184.903 122.423 112.096 1.00 12.00 324 HIS A N 1
ATOM 4873 C CA . HIS A 1 324 ? 185.216 123.734 112.665 1.00 12.10 324 HIS A CA 1
ATOM 4874 C C . HIS A 1 324 ? 184.974 123.742 114.175 1.00 12.15 324 HIS A C 1
ATOM 4875 O O . HIS A 1 324 ? 185.824 124.174 114.947 1.00 12.42 324 HIS A O 1
ATOM 4888 N N . TYR A 1 325 ? 183.807 123.267 114.601 1.00 11.02 325 TYR A N 1
ATOM 4889 C CA . TYR A 1 325 ? 183.459 123.362 116.012 1.00 11.77 325 TYR A CA 1
ATOM 4890 C C . TYR A 1 325 ? 184.139 122.320 116.901 1.00 11.10 325 TYR A C 1
ATOM 4891 O O . TYR A 1 325 ? 184.374 122.587 118.083 1.00 11.17 325 TYR A O 1
ATOM 4909 N N . ALA A 1 326 ? 184.444 121.142 116.359 1.00 11.04 326 ALA A N 1
ATOM 4910 C CA . ALA A 1 326 ? 184.976 120.066 117.191 1.00 11.14 326 ALA A CA 1
ATOM 4911 C C . ALA A 1 326 ? 186.239 120.476 117.965 1.00 11.49 326 ALA A C 1
ATOM 4912 O O . ALA A 1 326 ? 186.304 120.289 119.176 1.00 11.12 326 ALA A O 1
ATOM 4919 N N . PRO A 1 327 ? 187.235 121.063 117.283 1.00 12.17 327 PRO A N 1
ATOM 4920 C CA . PRO A 1 327 ? 188.424 121.431 118.060 1.00 11.85 327 PRO A CA 1
ATOM 4921 C C . PRO A 1 327 ? 188.164 122.498 119.124 1.00 11.57 327 PRO A C 1
ATOM 4922 O O . PRO A 1 327 ? 188.809 122.509 120.170 1.00 12.06 327 PRO A O 1
ATOM 4933 N N . LEU A 1 328 ? 187.217 123.385 118.857 1.00 11.02 328 LEU A N 1
ATOM 4934 C CA . LEU A 1 328 ? 186.841 124.423 119.820 1.00 10.82 328 LEU A CA 1
ATOM 4935 C C . LEU A 1 328 ? 186.273 123.794 121.083 1.00 10.83 328 LEU A C 1
ATOM 4936 O O . LEU A 1 328 ? 186.403 124.364 122.173 1.00 11.07 328 LEU A O 1
ATOM 4952 N N . LEU A 1 329 ? 185.619 122.640 120.927 1.00 10.69 329 LEU A N 1
ATOM 4953 C CA . LEU A 1 329 ? 185.024 121.920 122.057 1.00 10.80 329 LEU A CA 1
ATOM 4954 C C . LEU A 1 329 ? 185.943 120.821 122.591 1.00 10.88 329 LEU A C 1
ATOM 4955 O O . LEU A 1 329 ? 185.527 119.987 123.412 1.00 11.19 329 LEU A O 1
ATOM 4971 N N . ASN A 1 330 ? 187.189 120.825 122.133 1.00 11.30 330 ASN A N 1
ATOM 4972 C CA . ASN A 1 330 ? 188.195 119.804 122.505 1.00 11.12 330 ASN A CA 1
ATOM 4973 C C . ASN A 1 330 ? 187.686 118.391 122.265 1.00 11.17 330 ASN A C 1
ATOM 4974 O O . ASN A 1 330 ? 187.860 117.496 123.092 1.00 12.00 330 ASN A O 1
ATOM 4985 N N . VAL A 1 331 ? 187.066 118.229 121.103 1.00 10.51 331 VAL A N 1
ATOM 4986 C CA . VAL A 1 331 ? 186.668 116.933 120.587 1.00 10.29 331 VAL A CA 1
ATOM 4987 C C . VAL A 1 331 ? 187.569 116.582 119.402 1.00 11.51 331 VAL A C 1
ATOM 4988 O O . VAL A 1 331 ? 187.653 117.335 118.415 1.00 12.23 331 VAL A O 1
ATOM 5001 N N A ASP A 1 332 ? 188.254 115.449 119.510 0.42 12.00 332 ASP A N 1
ATOM 5002 N N B ASP A 1 332 ? 188.260 115.452 119.526 0.58 11.55 332 ASP A N 1
ATOM 5003 C CA A ASP A 1 332 ? 188.987 114.897 118.386 0.42 12.67 332 ASP A CA 1
ATOM 5004 C CA B ASP A 1 332 ? 189.009 114.853 118.431 0.58 11.74 332 ASP A CA 1
ATOM 5005 C C A ASP A 1 332 ? 188.016 114.018 117.622 0.42 12.01 332 ASP A C 1
ATOM 5006 C C B ASP A 1 332 ? 188.002 114.018 117.634 0.58 11.63 332 ASP A C 1
ATOM 5007 O O A ASP A 1 332 ? 187.586 112.965 118.105 0.42 11.83 332 ASP A O 1
ATOM 5008 O O B ASP A 1 332 ? 187.532 112.979 118.117 0.58 11.32 332 ASP A O 1
ATOM 5025 N N . LEU A 1 333 ? 187.674 114.476 116.428 1.00 11.07 333 LEU A N 1
ATOM 5026 C CA . LEU A 1 333 ? 186.588 113.901 115.646 1.00 11.44 333 LEU A CA 1
ATOM 5027 C C . LEU A 1 333 ? 187.117 113.065 114.496 1.00 11.39 333 LEU A C 1
ATOM 5028 O O . LEU A 1 333 ? 187.799 113.568 113.632 1.00 13.47 333 LEU A O 1
ATOM 5045 N N . THR A 1 334 ? 186.813 111.774 114.522 1.00 10.38 334 THR A N 1
ATOM 5046 C CA . THR A 1 334 ? 187.092 110.892 113.415 1.00 10.41 334 THR A CA 1
ATOM 5047 C C . THR A 1 334 ? 185.791 110.653 112.658 1.00 10.49 334 THR A C 1
ATOM 5048 O O . THR A 1 334 ? 184.754 110.414 113.274 1.00 11.27 334 THR A O 1
ATOM 5059 N N . VAL A 1 335 ? 185.859 110.711 111.332 1.00 10.52 335 VAL A N 1
ATOM 5060 C CA . VAL A 1 335 ? 184.679 110.626 110.479 1.00 10.43 335 VAL A CA 1
ATOM 5061 C C . VAL A 1 335 ? 184.814 109.468 109.511 1.00 10.92 335 VAL A C 1
ATOM 5062 O O . VAL A 1 335 ? 185.866 109.296 108.875 1.00 11.40 335 VAL A O 1
ATOM 5075 N N . VAL A 1 336 ? 183.776 108.641 109.446 1.00 10.95 336 VAL A N 1
ATOM 5076 C CA . VAL A 1 336 ? 183.701 107.586 108.434 1.00 11.48 336 VAL A CA 1
ATOM 5077 C C . VAL A 1 336 ? 182.407 107.747 107.643 1.00 11.90 336 VAL A C 1
ATOM 5078 O O . VAL A 1 336 ? 181.415 108.222 108.179 1.00 11.73 336 VAL A O 1
ATOM 5091 N N . GLN A 1 337 ? 182.430 107.366 106.365 1.00 11.78 337 GLN A N 1
ATOM 5092 C CA . GLN A 1 337 ? 181.360 107.735 105.440 1.00 12.53 337 GLN A CA 1
ATOM 5093 C C . GLN A 1 337 ? 181.009 106.557 104.552 1.00 12.63 337 GLN A C 1
ATOM 5094 O O . GLN A 1 337 ? 181.885 105.917 103.981 1.00 13.69 337 GLN A O 1
ATOM 5108 N N . GLY A 1 338 ? 179.721 106.291 104.416 1.00 12.93 338 GLY A N 1
ATOM 5109 C CA . GLY A 1 338 ? 179.245 105.207 103.576 1.00 14.54 338 GLY A CA 1
ATOM 5110 C C . GLY A 1 338 ? 178.775 105.626 102.186 1.00 15.66 338 GLY A C 1
ATOM 5111 O O . GLY A 1 338 ? 179.052 106.734 101.715 1.00 16.17 338 GLY A O 1
ATOM 5115 N N . ASP A 1 339 ? 178.015 104.735 101.552 1.00 15.57 339 ASP A N 1
ATOM 5116 C CA . ASP A 1 339 ? 177.681 104.834 100.127 1.00 16.40 339 ASP A CA 1
ATOM 5117 C C . ASP A 1 339 ? 176.225 105.219 99.851 1.00 17.28 339 ASP A C 1
ATOM 5118 O O . ASP A 1 339 ? 175.796 105.246 98.699 1.00 18.47 339 ASP A O 1
ATOM 5127 N N . GLY A 1 340 ? 175.469 105.504 100.906 1.00 16.57 340 GLY A N 1
ATOM 5128 C CA . GLY A 1 340 ? 174.085 105.929 100.758 1.00 17.70 340 GLY A CA 1
ATOM 5129 C C . GLY A 1 340 ? 173.098 104.854 100.367 1.00 18.50 340 GLY A C 1
ATOM 5130 O O . GLY A 1 340 ? 171.909 105.145 100.211 1.00 19.54 340 GLY A O 1
ATOM 5134 N N . GLN A 1 341 ? 173.561 103.612 100.244 1.00 19.01 341 GLN A N 1
ATOM 5135 C CA . GLN A 1 341 ? 172.692 102.504 99.818 1.00 20.34 341 GLN A CA 1
ATOM 5136 C C . GLN A 1 341 ? 172.687 101.317 100.770 1.00 19.60 341 GLN A C 1
ATOM 5137 O O . GLN A 1 341 ? 171.636 100.726 101.030 1.00 20.90 341 GLN A O 1
ATOM 5151 N N . ASN A 1 342 ? 173.862 100.955 101.265 1.00 17.51 342 ASN A N 1
ATOM 5152 C CA . ASN A 1 342 ? 174.022 99.759 102.074 1.00 18.38 342 ASN A CA 1
ATOM 5153 C C . ASN A 1 342 ? 174.479 100.127 103.470 1.00 16.82 342 ASN A C 1
ATOM 5154 O O . ASN A 1 342 ? 175.515 100.765 103.631 1.00 15.98 342 ASN A O 1
ATOM 5165 N N . GLU A 1 343 ? 173.720 99.716 104.477 1.00 15.29 343 GLU A N 1
ATOM 5166 C CA . GLU A 1 343 ? 174.095 100.039 105.853 1.00 13.96 343 GLU A CA 1
ATOM 5167 C C . GLU A 1 343 ? 175.503 99.533 106.185 1.00 14.05 343 GLU A C 1
ATOM 5168 O O . GLU A 1 343 ? 176.219 100.171 106.954 1.00 13.45 343 GLU A O 1
ATOM 5180 N N . LEU A 1 344 ? 175.889 98.395 105.610 1.00 14.91 344 LEU A N 1
ATOM 5181 C CA . LEU A 1 344 ? 177.206 97.816 105.891 1.00 15.46 344 LEU A CA 1
ATOM 5182 C C . LEU A 1 344 ? 178.345 98.727 105.457 1.00 15.02 344 LEU A C 1
ATOM 5183 O O . LEU A 1 344 ? 179.445 98.641 106.010 1.00 15.02 344 LEU A O 1
ATOM 5199 N N . SER A 1 345 ? 178.094 99.618 104.499 1.00 14.47 345 SER A N 1
ATOM 5200 C CA . SER A 1 345 ? 179.153 100.549 104.085 1.00 14.62 345 SER A CA 1
ATOM 5201 C C . SER A 1 345 ? 179.574 101.430 105.268 1.00 15.00 345 SER A C 1
ATOM 5202 O O . SER A 1 345 ? 180.742 101.783 105.385 1.00 17.29 345 SER A O 1
ATOM 5210 N N . CYS A 1 346 ? 178.631 101.746 106.152 1.00 14.24 346 CYS A N 1
ATOM 5211 C CA . CYS A 1 346 ? 178.917 102.480 107.380 1.00 14.02 346 CYS A CA 1
ATOM 5212 C C . CYS A 1 346 ? 179.239 101.544 108.535 1.00 13.19 346 CYS A C 1
ATOM 5213 O O . CYS A 1 346 ? 180.203 101.780 109.268 1.00 13.32 346 CYS A O 1
ATOM 5221 N N . LEU A 1 347 ? 178.431 100.490 108.721 1.00 12.57 347 LEU A N 1
ATOM 5222 C CA . LEU A 1 347 ? 178.634 99.601 109.872 1.00 12.66 347 LEU A CA 1
ATOM 5223 C C . LEU A 1 347 ? 180.038 99.024 109.914 1.00 12.93 347 LEU A C 1
ATOM 5224 O O . LEU A 1 347 ? 180.636 98.950 110.975 1.00 13.92 347 LEU A O 1
ATOM 5240 N N . ASP A 1 348 ? 180.545 98.590 108.772 1.00 13.19 348 ASP A N 1
ATOM 5241 C CA . ASP A 1 348 ? 181.876 97.991 108.755 1.00 13.84 348 ASP A CA 1
ATOM 5242 C C . ASP A 1 348 ? 182.983 99.011 109.051 1.00 14.05 348 ASP A C 1
ATOM 5243 O O . ASP A 1 348 ? 184.101 98.621 109.424 1.00 16.14 348 ASP A O 1
ATOM 5252 N N . LYS A 1 349 ? 182.675 100.300 108.900 1.00 13.31 349 LYS A N 1
ATOM 5253 C CA . LYS A 1 349 ? 183.624 101.339 109.298 1.00 12.72 349 LYS A CA 1
ATOM 5254 C C . LYS A 1 349 ? 183.423 101.802 110.739 1.00 13.39 349 LYS A C 1
ATOM 5255 O O . LYS A 1 349 ? 184.261 102.531 111.294 1.00 14.06 349 LYS A O 1
ATOM 5274 N N . PHE A 1 350 ? 182.291 101.411 111.323 1.00 12.87 350 PHE A N 1
ATOM 5275 C CA . PHE A 1 350 ? 181.963 101.731 112.716 1.00 13.57 350 PHE A CA 1
ATOM 5276 C C . PHE A 1 350 ? 182.602 100.612 113.541 1.00 13.68 350 PHE A C 1
ATOM 5277 O O . PHE A 1 350 ? 181.961 99.632 113.962 1.00 14.26 350 PHE A O 1
ATOM 5294 N N . THR A 1 351 ? 183.904 100.752 113.712 1.00 13.81 351 THR A N 1
ATOM 5295 C CA . THR A 1 351 ? 184.751 99.682 114.199 1.00 15.27 351 THR A CA 1
ATOM 5296 C C . THR A 1 351 ? 185.876 100.260 115.041 1.00 14.76 351 THR A C 1
ATOM 5297 O O . THR A 1 351 ? 186.091 101.487 115.073 1.00 15.55 351 THR A O 1
ATOM 5308 N N . ASN A 1 352 ? 186.561 99.374 115.759 1.00 13.44 352 ASN A N 1
ATOM 5309 C CA . ASN A 1 352 ? 187.594 99.772 116.712 1.00 14.42 352 ASN A CA 1
ATOM 5310 C C . ASN A 1 352 ? 187.036 100.870 117.639 1.00 13.93 352 ASN A C 1
ATOM 5311 O O . ASN A 1 352 ? 187.654 101.909 117.885 1.00 13.90 352 ASN A O 1
ATOM 5322 N N . LEU A 1 353 ? 185.829 100.592 118.136 1.00 12.46 353 LEU A N 1
ATOM 5323 C CA . LEU A 1 353 ? 185.052 101.522 118.940 1.00 12.21 353 LEU A CA 1
ATOM 5324 C C . LEU A 1 353 ? 185.702 101.782 120.281 1.00 12.21 353 LEU A C 1
ATOM 5325 O O . LEU A 1 353 ? 185.442 102.819 120.896 1.00 13.23 353 LEU A O 1
ATOM 5341 N N . ASP A 1 354 ? 186.595 100.883 120.708 1.00 12.35 354 ASP A N 1
ATOM 5342 C CA . ASP A 1 354 ? 187.301 101.073 121.960 1.00 13.01 354 ASP A CA 1
ATOM 5343 C C . ASP A 1 354 ? 188.257 102.269 121.940 1.00 13.09 354 ASP A C 1
ATOM 5344 O O . ASP A 1 354 ? 188.749 102.664 122.977 1.00 15.05 354 ASP A O 1
ATOM 5353 N N . MET A 1 355 ? 188.513 102.833 120.765 1.00 12.27 355 MET A N 1
ATOM 5354 C CA . MET A 1 355 ? 189.366 104.011 120.662 1.00 13.38 355 MET A CA 1
ATOM 5355 C C . MET A 1 355 ? 188.634 105.297 121.026 1.00 12.05 355 MET A C 1
ATOM 5356 O O . MET A 1 355 ? 189.255 106.350 121.108 1.00 13.93 355 MET A O 1
ATOM 5370 N N . PHE A 1 356 ? 187.317 105.236 121.232 1.00 10.37 356 PHE A N 1
ATOM 5371 C CA . PHE A 1 356 ? 186.513 106.464 121.325 1.00 10.58 356 PHE A CA 1
ATOM 5372 C C . PHE A 1 356 ? 185.731 106.560 122.622 1.00 10.41 356 PHE A C 1
ATOM 5373 O O . PHE A 1 356 ? 185.456 105.548 123.277 1.00 11.47 356 PHE A O 1
ATOM 5390 N N . ASP A 1 357 ? 185.368 107.793 122.976 1.00 9.41 357 ASP A N 1
ATOM 5391 C CA . ASP A 1 357 ? 184.607 108.090 124.176 1.00 9.78 357 ASP A CA 1
ATOM 5392 C C . ASP A 1 357 ? 183.101 108.227 123.924 1.00 9.95 357 ASP A C 1
ATOM 5393 O O . ASP A 1 357 ? 182.326 108.184 124.860 1.00 10.05 357 ASP A O 1
ATOM 5402 N N . ALA A 1 358 ? 182.717 108.489 122.681 1.00 9.49 358 ALA A N 1
ATOM 5403 C CA . ALA A 1 358 ? 181.333 108.760 122.318 1.00 8.95 358 ALA A CA 1
ATOM 5404 C C . ALA A 1 358 ? 181.195 108.626 120.812 1.00 9.01 358 ALA A C 1
ATOM 5405 O O . ALA A 1 358 ? 182.198 108.587 120.062 1.00 9.63 358 ALA A O 1
ATOM 5412 N N . PHE A 1 359 ? 179.940 108.533 120.377 1.00 9.31 359 PHE A N 1
ATOM 5413 C CA . PHE A 1 359 ? 179.597 108.147 119.022 1.00 9.67 359 PHE A CA 1
ATOM 5414 C C . PHE A 1 359 ? 178.486 109.002 118.482 1.00 9.04 359 PHE A C 1
ATOM 5415 O O . PHE A 1 359 ? 177.569 109.380 119.218 1.00 9.86 359 PHE A O 1
ATOM 5432 N N . ALA A 1 360 ? 178.596 109.328 117.198 1.00 9.40 360 ALA A N 1
ATOM 5433 C CA . ALA A 1 360 ? 177.530 110.054 116.498 1.00 9.14 360 ALA A CA 1
ATOM 5434 C C . ALA A 1 360 ? 177.207 109.324 115.208 1.00 9.35 360 ALA A C 1
ATOM 5435 O O . ALA A 1 360 ? 178.114 108.980 114.446 1.00 10.38 360 ALA A O 1
ATOM 5442 N N . VAL A 1 361 ? 175.925 109.034 114.979 1.00 9.32 361 VAL A N 1
ATOM 5443 C CA . VAL A 1 361 ? 175.542 108.100 113.920 1.00 9.50 361 VAL A CA 1
ATOM 5444 C C . VAL A 1 361 ? 174.483 108.683 112.987 1.00 9.91 361 VAL A C 1
ATOM 5445 O O . VAL A 1 361 ? 173.398 109.091 113.432 1.00 10.14 361 VAL A O 1
ATOM 5458 N N . ASN A 1 362 ? 174.796 108.646 111.695 1.00 10.12 362 ASN A N 1
ATOM 5459 C CA . ASN A 1 362 ? 173.898 109.061 110.609 1.00 10.43 362 ASN A CA 1
ATOM 5460 C C . ASN A 1 362 ? 173.645 107.820 109.749 1.00 10.65 362 ASN A C 1
ATOM 5461 O O . ASN A 1 362 ? 174.468 107.468 108.896 1.00 10.90 362 ASN A O 1
ATOM 5472 N N . MET A 1 363 ? 172.524 107.133 110.007 1.00 10.65 363 MET A N 1
ATOM 5473 C CA . MET A 1 363 ? 172.260 105.837 109.403 1.00 11.25 363 MET A CA 1
ATOM 5474 C C . MET A 1 363 ? 171.776 105.931 107.969 1.00 12.29 363 MET A C 1
ATOM 5475 O O . MET A 1 363 ? 171.122 106.911 107.573 1.00 12.16 363 MET A O 1
ATOM 5489 N N . VAL A 1 364 ? 172.086 104.896 107.192 1.00 12.46 364 VAL A N 1
ATOM 5490 C CA . VAL A 1 364 ? 171.569 104.795 105.828 1.00 12.89 364 VAL A CA 1
ATOM 5491 C C . VAL A 1 364 ? 170.058 104.566 105.884 1.00 13.39 364 VAL A C 1
ATOM 5492 O O . VAL A 1 364 ? 169.280 105.253 105.210 1.00 14.32 364 VAL A O 1
ATOM 5505 N N . LYS A 1 365 ? 169.655 103.586 106.688 1.00 12.91 365 LYS A N 1
ATOM 5506 C CA . LYS A 1 365 ? 168.241 103.220 106.838 1.00 13.41 365 LYS A CA 1
ATOM 5507 C C . LYS A 1 365 ? 167.811 103.568 108.242 1.00 13.20 365 LYS A C 1
ATOM 5508 O O . LYS A 1 365 ? 168.513 103.264 109.211 1.00 13.86 365 LYS A O 1
ATOM 5527 N N . THR A 1 366 ? 166.644 104.192 108.363 1.00 12.63 366 THR A N 1
ATOM 5528 C CA . THR A 1 366 ? 166.243 104.742 109.648 1.00 13.13 366 THR A CA 1
ATOM 5529 C C . THR A 1 366 ? 165.924 103.673 110.692 1.00 12.20 366 THR A C 1
ATOM 5530 O O . THR A 1 366 ? 165.866 103.977 111.874 1.00 12.56 366 THR A O 1
ATOM 5541 N N . ASN A 1 367 ? 165.750 102.429 110.259 1.00 12.74 367 ASN A N 1
ATOM 5542 C CA . ASN A 1 367 ? 165.451 101.314 111.176 1.00 13.81 367 ASN A CA 1
ATOM 5543 C C . ASN A 1 367 ? 166.660 100.449 111.536 1.00 13.62 367 ASN A C 1
ATOM 5544 O O . ASN A 1 367 ? 166.495 99.363 112.063 1.00 15.54 367 ASN A O 1
ATOM 5555 N N . SER A 1 368 ? 167.867 100.959 111.289 1.00 12.51 368 SER A N 1
ATOM 5556 C CA . SER A 1 368 ? 169.095 100.206 111.562 1.00 12.28 368 SER A CA 1
ATOM 5557 C C . SER A 1 368 ? 169.709 100.4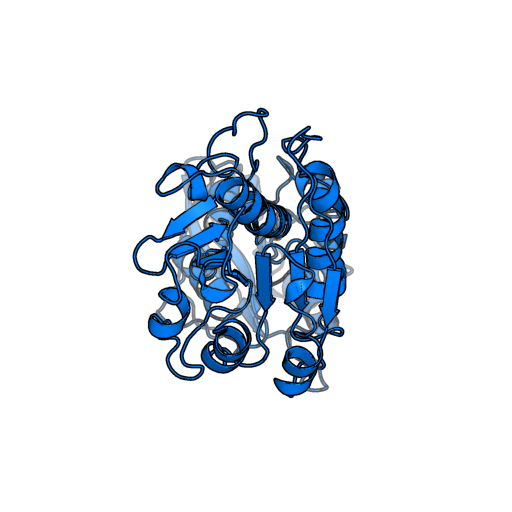08 112.949 1.00 12.75 368 SER A C 1
ATOM 5558 O O . SER A 1 368 ? 170.804 99.924 113.198 1.00 12.90 368 SER A O 1
ATOM 5566 N N . GLY A 1 369 ? 169.005 101.064 113.866 1.00 12.56 369 GLY A N 1
ATOM 5567 C CA . GLY A 1 369 ? 169.604 101.424 115.144 1.00 12.89 369 GLY A CA 1
ATOM 5568 C C . GLY A 1 369 ? 170.258 100.265 115.880 1.00 13.54 369 GLY A C 1
ATOM 5569 O O . GLY A 1 369 ? 171.350 100.406 116.437 1.00 12.75 369 GLY A O 1
ATOM 5573 N N . ALA A 1 370 ? 169.571 99.135 115.939 1.00 14.08 370 ALA A N 1
ATOM 5574 C CA . ALA A 1 370 ? 170.085 97.986 116.698 1.00 14.30 370 ALA A CA 1
ATOM 5575 C C . ALA A 1 370 ? 171.381 97.425 116.112 1.00 13.78 370 ALA A C 1
ATOM 5576 O O . ALA A 1 370 ? 172.181 96.814 116.835 1.00 14.29 370 ALA A O 1
ATOM 5583 N N . ASP A 1 371 ? 171.593 97.598 114.816 1.00 14.03 371 ASP A N 1
ATOM 5584 C CA . ASP A 1 371 ? 172.865 97.140 114.238 1.00 15.34 371 ASP A CA 1
ATOM 5585 C C . ASP A 1 371 ? 174.050 97.942 114.755 1.00 14.03 371 ASP A C 1
ATOM 5586 O O . ASP A 1 371 ? 175.169 97.432 114.848 1.00 14.91 371 ASP A O 1
ATOM 5595 N N . TYR A 1 372 ? 173.809 99.202 115.093 1.00 12.84 372 TYR A N 1
ATOM 5596 C CA . TYR A 1 372 ? 174.854 100.042 115.680 1.00 12.31 372 TYR A CA 1
ATOM 5597 C C . TYR A 1 372 ? 175.007 99.758 117.165 1.00 13.00 372 TYR A C 1
ATOM 5598 O O . TYR A 1 372 ? 176.124 99.597 117.647 1.00 13.95 372 TYR A O 1
ATOM 5616 N N . THR A 1 373 ? 173.899 99.692 117.904 1.00 12.67 373 THR A N 1
ATOM 5617 C CA . THR A 1 373 ? 174.014 99.422 119.333 1.00 13.14 373 THR A CA 1
ATOM 5618 C C . THR A 1 373 ? 174.557 98.004 119.614 1.00 12.96 373 THR A C 1
ATOM 5619 O O . THR A 1 373 ? 175.216 97.787 120.631 1.00 13.09 373 THR A O 1
ATOM 5630 N N . ASP A 1 374 ? 174.312 97.046 118.715 1.00 12.99 374 ASP A N 1
ATOM 5631 C CA . ASP A 1 374 ? 174.880 95.707 118.899 1.00 13.74 374 ASP A CA 1
ATOM 5632 C C . ASP A 1 374 ? 176.402 95.780 119.041 1.00 13.48 374 ASP A C 1
ATOM 5633 O O . ASP A 1 374 ? 177.000 94.973 119.759 1.00 14.51 374 ASP A O 1
ATOM 5642 N N . LYS A 1 375 ? 177.021 96.751 118.370 1.00 13.42 375 LYS A N 1
ATOM 5643 C CA . LYS A 1 375 ? 178.474 96.883 118.371 1.00 12.44 375 LYS A CA 1
ATOM 5644 C C . LYS A 1 375 ? 178.992 97.553 119.630 1.00 11.89 375 LYS A C 1
ATOM 5645 O O . LYS A 1 375 ? 180.195 97.516 119.903 1.00 12.72 375 LYS A O 1
ATOM 5664 N N . LEU A 1 376 ? 178.081 98.127 120.408 1.00 12.27 376 LEU A N 1
ATOM 5665 C CA . LEU A 1 376 ? 178.410 98.849 121.642 1.00 13.35 376 LEU A CA 1
ATOM 5666 C C . LEU A 1 376 ? 177.967 98.085 122.886 1.00 16.62 376 LEU A C 1
ATOM 5667 O O . LEU A 1 376 ? 178.058 98.583 123.985 1.00 15.26 376 LEU A O 1
ATOM 5683 N N . LYS A 1 377 ? 177.544 96.843 122.728 1.00 17.54 377 LYS A N 1
ATOM 5684 C CA . LYS A 1 377 ? 177.023 96.060 123.863 1.00 17.26 377 LYS A CA 1
ATOM 5685 C C . LYS A 1 377 ? 178.070 95.718 124.923 1.00 14.66 377 LYS A C 1
ATOM 5686 O O . LYS A 1 377 ? 177.785 95.734 126.120 1.00 15.10 377 LYS A O 1
ATOM 5705 N N . TYR A 1 378 ? 179.280 95.398 124.474 1.00 13.32 378 TYR A N 1
ATOM 5706 C CA . TYR A 1 378 ? 180.277 94.832 125.359 1.00 13.49 378 TYR A CA 1
ATOM 5707 C C . TYR A 1 378 ? 181.673 95.276 124.958 1.00 13.92 378 TYR A C 1
ATOM 5708 O O . TYR A 1 378 ? 181.939 95.492 123.765 1.00 14.45 378 TYR A O 1
#

CATH classification: 3.40.50.2300

Radius of gyration: 22.49 Å; Cα contacts (8 Å, |Δi|>4): 851; chains: 1; bounding box: 48×56×55 Å